Protein AF-A0A1I8PCU6-F1 (afdb_monomer_lite)

Organism: Stomoxys calcitrans (NCBI:txid35570)

Sequence (513 aa):
MLAHIFIRLNWNDWFTNTLPTIPSAAHKTLVSRLFTIFIKIAFEPNIHMQINTSKILEDAIKYPWHMVEYSELENLMKWFCTTVEPTIVLRIPEETNYADRAVLDLIRLACAMMPEIGNEMQQISNATAKRILYTRSMIRLQRSCAAKNPKLFATKEGKKVFNNAFEELLQTLNQSLRALAATKSHEEQRREALNVMLEIILPMQTQSEETSNLHIDSIIKWQATTAEPGNILMCSILSALGHMKAFIGGTYVLLESTICFYFRSSESSLEWHTPTWINLLQTLQMSLEKLELMPIMRNCSMFTLNVYILYKMEKMPTVGDQITFMQDLCQLIESIKTEPSTEAMMTVVWGSMIAWGCKIFLKEPQNSRKPLIMLSRHLQHLSSQAEGWGDGLLGAIGLKRDVVTNKRKVLTRCLAIVILSLFPNISYSGERVEPNEEYCSSMRELSMLLANKKFLDVKPLVVQAVNILKENTLPKIQDVSHLVCRLISLFYCSSFLTSVPEVWEMDFHIPSA

pLDDT: mean 89.71, std 10.16, range [44.72, 98.38]

Radius of gyration: 29.71 Å; chains: 1; bounding box: 80×39×98 Å

Secondary structure (DSSP, 8-state):
-HHHHHTTS-HHHIIIIIGGGS-HHHHHHHHHHHHHHHHHHHTSHHHHT-HHHHHHHHHGGGS-GGG--HHHHHHHHHHHHHHS-GGGGG--TTT--HHHHHHHHHHHHHTT--GGGGGGGGG-TTHHHHHHHHHHHHHHHHHHHHHH-HHHHTSHHHHHHHHHHHHHHHHHHHHHHHHHTTTS-HHHHHHHHHHHHHHHHGGGGTS-HHHHHHHHHHHHHHHHHTPPTT-HHHHHHHHHHTTSSS--HHHHHHHHHHHHHHT---TT--TT----HHHHHHHTHHHHTT--HHHHHHTT-HHHHHHHHHHHHHH-SSHHHHHHHHHHHHHHHTT----TTTHHHHHHHHHHHHHHHHHHHHH-HHHHHHHHHHHHHHHHHHHHPPPSGGGSHHHHTT-------HHHHHHHHHHHHHHHHTSPEEPTTSS-EE--HHHHHHHHHHHHGGG-GGGTTTHHHHHHHHHHHHHTSS--GGGHHHHHHHHHHHH---GGGTTSHHHHSTT--PPP-

Foldseek 3Di:
DVLVVVLPDPVVCCQPPVLVVDPPVCNLVVLQVVLLCLLVSCPDPVLVPDPSNLVVLQVCLPHLLLSHDPVSLLVSLVCCLVPPQLCLLLPPVVPHGSSSVSSLSSLCSNLLLCCVVPDSSVSRPPNLVSLLSNLLSSLSSLLVNCVVCVVLCVDPVSLVSSLVSLLVNVVSLLVSLVSCPVPDDPVVSLVSLLSSVLSVPQCLVVGDVSSSLSNLVSLLVCLVPPDDQPRSNLLSLLLSLLPHPADDLSVLVSNLSSLVSLLDDDPPDDPVSQDFPQVSLVSNVSPQVRDDDPSCLVVLSLVSLLSNLLRVLQPDPDLVVNLVVLQVVLVSCLSRFDDPVCLLSNLSVLLSSLLSLLLSCVVPVPSSLVSLLSQLVSLQCQLPDDQPPLVDPCVVVPPHDGRDDNLSSLLSLLSSLLSQLQDFDQDPVNPDTHRDPVNVVSLVVLVVVLVDPSCPVCNVLSVVSSVLCVVQSNPDSQCSSVSSLVNSCSRDDGSHSVNSSQSSGSPDDRDDD

Structure (mmCIF, N/CA/C/O backbone):
data_AF-A0A1I8PCU6-F1
#
_entry.id   AF-A0A1I8PCU6-F1
#
loop_
_atom_site.group_PDB
_atom_site.id
_atom_site.type_symbol
_atom_site.label_atom_id
_atom_site.label_alt_id
_atom_site.label_comp_id
_atom_site.label_asym_id
_atom_site.label_entity_id
_atom_site.label_seq_id
_atom_site.pdbx_PDB_ins_code
_atom_site.Cartn_x
_atom_site.Cartn_y
_atom_site.Cartn_z
_atom_site.occupancy
_atom_site.B_iso_or_equiv
_atom_site.auth_seq_id
_atom_site.auth_comp_id
_atom_site.auth_asym_id
_atom_site.auth_atom_id
_atom_site.pdbx_PDB_model_num
ATOM 1 N N . MET A 1 1 ? 25.977 9.533 -43.599 1.00 65.44 1 MET A N 1
ATOM 2 C CA . MET A 1 1 ? 26.911 8.460 -44.027 1.00 65.44 1 MET A CA 1
ATOM 3 C C . MET A 1 1 ? 26.842 7.238 -43.106 1.00 65.44 1 MET A C 1
ATOM 5 O O . MET A 1 1 ? 26.553 6.165 -43.613 1.00 65.44 1 MET A O 1
ATOM 9 N N . LEU A 1 2 ? 27.007 7.384 -41.782 1.00 72.44 2 LEU A N 1
ATOM 10 C CA . LEU A 1 2 ? 26.913 6.273 -40.809 1.00 72.44 2 LEU A CA 1
ATOM 11 C C . LEU A 1 2 ? 25.562 5.533 -40.840 1.00 72.44 2 LEU A C 1
ATOM 13 O O . LEU A 1 2 ? 25.542 4.309 -40.872 1.00 72.44 2 LEU A O 1
ATOM 17 N N . ALA A 1 3 ? 24.459 6.277 -40.954 1.00 74.44 3 ALA A N 1
ATOM 18 C CA . ALA A 1 3 ? 23.108 5.760 -41.188 1.00 74.44 3 ALA A CA 1
ATOM 19 C C . ALA A 1 3 ? 23.023 4.723 -42.322 1.00 74.44 3 ALA A C 1
ATOM 21 O O . ALA A 1 3 ? 22.500 3.626 -42.160 1.00 74.44 3 ALA A O 1
ATOM 22 N N . HIS A 1 4 ? 23.588 5.072 -43.479 1.00 80.06 4 HIS A N 1
ATOM 23 C CA . HIS A 1 4 ? 23.555 4.231 -44.673 1.00 80.06 4 HIS A CA 1
ATOM 24 C C . HIS A 1 4 ? 24.459 3.005 -44.563 1.00 80.06 4 HIS A C 1
ATOM 26 O O . HIS A 1 4 ? 24.182 1.996 -45.204 1.00 80.06 4 HIS A O 1
ATOM 32 N N . ILE A 1 5 ? 25.531 3.088 -43.772 1.00 83.12 5 ILE A N 1
ATOM 33 C CA . ILE A 1 5 ? 26.372 1.930 -43.464 1.00 83.12 5 ILE A CA 1
ATOM 34 C C . ILE A 1 5 ? 25.590 0.987 -42.548 1.00 83.12 5 ILE A C 1
ATOM 36 O O . ILE A 1 5 ? 25.472 -0.193 -42.856 1.00 83.12 5 ILE A O 1
ATOM 40 N N . PHE A 1 6 ? 24.981 1.521 -41.487 1.00 86.56 6 PHE A N 1
ATOM 41 C CA . PHE A 1 6 ? 24.221 0.749 -40.507 1.00 86.56 6 PHE A CA 1
ATOM 42 C C . PHE A 1 6 ? 23.122 -0.107 -41.147 1.00 86.56 6 PHE A C 1
ATOM 44 O O . PHE A 1 6 ? 23.049 -1.300 -40.878 1.00 86.56 6 PHE A O 1
ATOM 51 N N . ILE A 1 7 ? 22.316 0.464 -42.046 1.00 85.38 7 ILE A N 1
ATOM 52 C CA . ILE A 1 7 ? 21.222 -0.269 -42.711 1.00 85.38 7 ILE A CA 1
ATOM 53 C C . ILE A 1 7 ? 21.696 -1.299 -43.752 1.00 85.38 7 ILE A C 1
ATOM 55 O O . ILE A 1 7 ? 20.908 -2.140 -44.174 1.00 85.38 7 ILE A O 1
ATOM 59 N N . ARG A 1 8 ? 22.949 -1.213 -44.220 1.00 86.50 8 ARG A N 1
ATOM 60 C CA . ARG A 1 8 ? 23.517 -2.121 -45.236 1.00 86.50 8 ARG A CA 1
ATOM 61 C C . ARG A 1 8 ? 24.298 -3.285 -44.629 1.00 86.50 8 ARG A C 1
ATOM 63 O O . ARG A 1 8 ? 24.620 -4.226 -45.350 1.00 86.50 8 ARG A O 1
ATOM 70 N N . LEU A 1 9 ? 24.633 -3.214 -43.343 1.00 88.56 9 LEU A N 1
ATOM 71 C CA . LEU A 1 9 ? 25.343 -4.279 -42.647 1.00 88.56 9 LEU A CA 1
ATOM 72 C C . LEU A 1 9 ? 24.393 -5.435 -42.321 1.00 88.56 9 LEU A C 1
ATOM 74 O O . LEU A 1 9 ? 23.288 -5.231 -41.820 1.00 88.56 9 LEU A O 1
ATOM 78 N N . ASN A 1 10 ? 24.852 -6.664 -42.563 1.00 90.69 10 ASN A N 1
ATOM 79 C CA . ASN A 1 10 ? 24.166 -7.858 -42.086 1.00 90.69 10 ASN A CA 1
ATOM 80 C C . ASN A 1 10 ? 24.524 -8.082 -40.611 1.00 90.69 10 ASN A C 1
ATOM 82 O O . ASN A 1 10 ? 25.488 -8.772 -40.286 1.00 90.69 10 ASN A O 1
ATOM 86 N N . TRP A 1 11 ? 23.762 -7.449 -39.720 1.00 93.12 11 TRP A N 1
ATOM 87 C CA . TRP A 1 11 ? 24.019 -7.499 -38.281 1.00 93.12 11 TRP A CA 1
ATOM 88 C C . TRP A 1 11 ? 23.933 -8.911 -37.701 1.00 93.12 11 TRP A C 1
ATOM 90 O O . TRP A 1 11 ? 24.745 -9.241 -36.842 1.00 93.12 11 TRP A O 1
ATOM 100 N N . ASN A 1 12 ? 23.034 -9.757 -38.212 1.00 91.62 12 ASN A N 1
ATOM 101 C CA . ASN A 1 12 ? 22.942 -11.155 -37.788 1.00 91.62 12 ASN A CA 1
ATOM 102 C C . ASN A 1 12 ? 24.270 -11.878 -38.035 1.00 91.62 12 ASN A C 1
ATOM 104 O O . ASN A 1 12 ? 24.855 -12.415 -37.102 1.00 91.62 12 ASN A O 1
ATOM 108 N N . ASP A 1 13 ? 24.779 -11.805 -39.268 1.00 92.88 13 ASP A N 1
ATOM 109 C CA . ASP A 1 13 ? 26.062 -12.403 -39.653 1.00 92.88 13 ASP A CA 1
ATOM 110 C C . ASP A 1 13 ? 27.239 -11.816 -38.856 1.00 92.88 13 ASP A C 1
ATOM 112 O O . ASP A 1 13 ? 28.135 -12.535 -38.411 1.00 92.88 13 ASP A O 1
ATOM 116 N N . TRP A 1 14 ? 27.210 -10.507 -38.591 1.00 93.88 14 TRP A N 1
ATOM 117 C CA . TRP A 1 14 ? 28.231 -9.853 -37.780 1.00 93.88 14 TRP A CA 1
ATOM 118 C C . TRP A 1 14 ? 28.260 -10.403 -36.344 1.00 93.88 14 TRP A C 1
ATOM 120 O O . TRP A 1 14 ? 29.327 -10.762 -35.841 1.00 93.88 14 TRP A O 1
ATOM 130 N N . PHE A 1 15 ? 27.102 -10.531 -35.687 1.00 92.25 15 PHE A N 1
ATOM 131 C CA . PHE A 1 15 ? 27.026 -11.059 -34.323 1.00 92.25 15 PHE A CA 1
ATOM 132 C C . PHE A 1 15 ? 27.323 -12.561 -34.247 1.00 92.25 15 PHE A C 1
ATOM 134 O O . PHE A 1 15 ? 27.946 -12.991 -33.278 1.00 92.25 15 PHE A O 1
ATOM 141 N N . THR A 1 16 ? 26.936 -13.356 -35.248 1.00 91.31 16 THR A N 1
ATOM 142 C CA . THR A 1 16 ? 27.163 -14.810 -35.226 1.00 91.31 16 THR A CA 1
ATOM 143 C C . THR A 1 16 ? 28.571 -15.204 -35.649 1.00 91.31 16 THR A C 1
ATOM 145 O O . THR A 1 16 ? 29.150 -16.097 -35.041 1.00 91.31 16 THR A O 1
ATOM 148 N N . ASN A 1 17 ? 29.135 -14.550 -36.668 1.00 92.44 17 ASN A N 1
ATOM 149 C CA . ASN A 1 17 ? 30.384 -14.987 -37.295 1.00 92.44 17 ASN A CA 1
ATOM 150 C C . ASN A 1 17 ? 31.562 -14.053 -37.007 1.00 92.44 17 ASN A C 1
ATOM 152 O O . ASN A 1 17 ? 32.691 -14.522 -36.896 1.00 92.44 17 ASN A O 1
ATOM 156 N N . THR A 1 18 ? 31.329 -12.746 -36.848 1.00 91.50 18 THR A N 1
ATOM 157 C CA . THR A 1 18 ? 32.423 -11.783 -36.624 1.00 91.50 18 THR A CA 1
ATOM 158 C C . THR A 1 18 ? 32.734 -11.602 -35.142 1.00 91.50 18 THR A C 1
ATOM 160 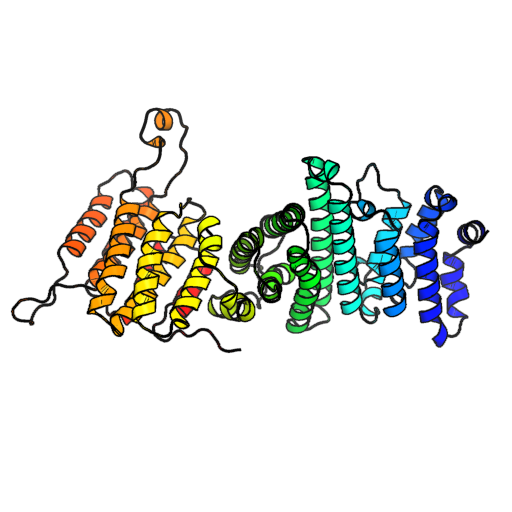O O . THR A 1 18 ? 33.901 -11.679 -34.759 1.00 91.50 18 THR A O 1
ATOM 163 N N . LEU A 1 19 ? 31.727 -11.410 -34.284 1.00 92.06 19 LEU A N 1
ATOM 164 C CA . LEU A 1 19 ? 31.942 -11.183 -32.848 1.00 92.06 19 LEU A CA 1
ATOM 165 C C . LEU A 1 19 ? 32.792 -12.286 -32.174 1.00 92.06 19 LEU A C 1
ATOM 167 O O . LEU A 1 19 ? 33.708 -11.925 -31.431 1.00 92.06 19 LEU A O 1
ATOM 171 N N . PRO A 1 20 ? 32.601 -13.595 -32.455 1.00 92.19 20 PRO A N 1
ATOM 172 C CA . PRO A 1 20 ? 33.415 -14.643 -31.832 1.00 92.19 20 PRO A CA 1
ATOM 173 C C . PRO A 1 20 ? 34.906 -14.602 -32.198 1.00 92.19 20 PRO A C 1
ATOM 175 O O . PRO A 1 20 ? 35.726 -15.133 -31.455 1.00 92.19 20 PRO A O 1
ATOM 178 N N . THR A 1 21 ? 35.271 -13.971 -33.321 1.00 92.81 21 THR A N 1
ATOM 179 C CA . THR A 1 21 ? 36.676 -13.827 -33.758 1.00 92.81 21 THR A CA 1
ATOM 180 C C . THR A 1 21 ? 37.423 -12.722 -33.008 1.00 92.81 21 THR A C 1
ATOM 182 O O . THR A 1 21 ? 38.652 -12.678 -33.018 1.00 92.81 21 THR A O 1
ATOM 185 N N . ILE A 1 22 ? 36.692 -11.826 -32.341 1.00 91.50 22 ILE A N 1
ATOM 186 C CA . ILE A 1 22 ? 37.254 -10.726 -31.559 1.00 91.50 22 ILE A CA 1
ATOM 187 C C . ILE A 1 22 ? 37.691 -11.275 -30.191 1.00 91.50 22 ILE A C 1
ATOM 189 O O . ILE A 1 22 ? 36.998 -12.130 -29.639 1.00 91.50 22 ILE A O 1
ATOM 193 N N . PRO A 1 23 ? 38.800 -10.798 -29.593 1.00 91.62 23 PRO A N 1
ATOM 194 C CA . PRO A 1 23 ? 39.204 -11.227 -28.257 1.00 91.62 23 PRO A CA 1
ATOM 195 C C . PRO A 1 23 ? 38.094 -11.025 -27.217 1.00 91.62 23 PRO A C 1
ATOM 197 O O . PRO A 1 23 ? 37.524 -9.936 -27.115 1.00 91.62 23 PRO A O 1
ATOM 200 N N . SER A 1 24 ? 37.837 -12.046 -26.394 1.00 85.75 24 SER A N 1
ATOM 201 C CA . SER A 1 24 ? 36.758 -12.048 -25.389 1.00 85.75 24 SER A CA 1
ATOM 202 C C . SER A 1 24 ? 36.836 -10.874 -24.407 1.00 85.75 24 SER A C 1
ATOM 204 O O . SER A 1 24 ? 35.811 -10.318 -24.014 1.00 85.75 24 SER A O 1
ATOM 206 N N . ALA A 1 25 ? 38.050 -10.429 -24.070 1.00 87.00 25 ALA A N 1
ATOM 207 C CA . ALA A 1 25 ? 38.283 -9.263 -23.218 1.00 87.00 25 ALA A CA 1
ATOM 208 C C . ALA A 1 25 ? 37.676 -7.961 -23.782 1.00 87.00 25 ALA A C 1
ATOM 210 O O . ALA A 1 25 ? 37.323 -7.073 -23.012 1.00 87.00 25 ALA A O 1
ATOM 211 N N . ALA A 1 26 ? 37.523 -7.847 -25.106 1.00 90.50 26 ALA A N 1
ATOM 212 C CA . ALA A 1 26 ? 36.968 -6.668 -25.769 1.00 90.50 26 ALA A CA 1
ATOM 213 C C . ALA A 1 26 ? 35.454 -6.764 -26.038 1.00 90.50 26 ALA A C 1
ATOM 215 O O . ALA A 1 26 ? 34.840 -5.762 -26.414 1.00 90.50 26 ALA A O 1
ATOM 216 N N . HIS A 1 27 ? 34.836 -7.939 -25.848 1.00 90.00 27 HIS A N 1
ATOM 217 C CA . HIS A 1 27 ? 33.428 -8.177 -26.200 1.00 90.00 27 HIS A CA 1
ATOM 218 C C . HIS A 1 27 ? 32.480 -7.224 -25.480 1.00 90.00 27 HIS A C 1
ATOM 220 O O . HIS A 1 27 ? 31.674 -6.570 -26.134 1.00 90.00 27 HIS A O 1
ATOM 226 N N . LY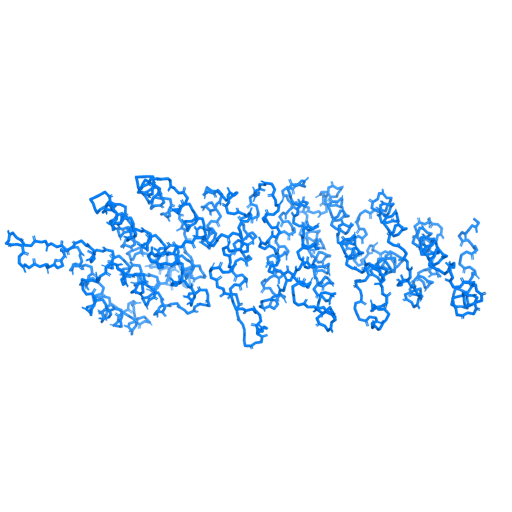S A 1 28 ? 32.605 -7.080 -24.155 1.00 89.06 28 LYS A N 1
ATOM 227 C CA . LYS A 1 28 ? 31.703 -6.235 -23.350 1.00 89.06 28 LYS A CA 1
ATOM 228 C C . LYS A 1 28 ? 31.710 -4.780 -23.808 1.00 89.06 28 LYS A C 1
ATOM 230 O O . LYS A 1 28 ? 30.652 -4.205 -24.062 1.00 89.06 28 LYS A O 1
ATOM 235 N N . THR A 1 29 ? 32.894 -4.199 -23.979 1.00 91.69 29 THR A N 1
ATOM 236 C CA . THR A 1 29 ? 33.037 -2.809 -24.425 1.00 91.69 29 THR A CA 1
ATOM 237 C C . THR A 1 29 ? 32.515 -2.622 -25.849 1.00 91.69 29 THR A C 1
ATOM 239 O O . THR A 1 29 ? 31.826 -1.642 -26.131 1.00 91.69 29 THR A O 1
ATOM 242 N N . LEU A 1 30 ? 32.792 -3.566 -26.753 1.00 93.75 30 LEU A N 1
ATOM 243 C CA . LEU A 1 30 ? 32.312 -3.497 -28.132 1.00 93.75 30 LEU A CA 1
ATOM 244 C C . LEU A 1 30 ? 30.785 -3.611 -28.213 1.00 93.75 30 LEU A C 1
ATOM 246 O O . LEU A 1 30 ? 30.148 -2.766 -28.840 1.00 93.75 30 LEU A O 1
ATOM 250 N N . VAL A 1 31 ? 30.198 -4.604 -27.539 1.00 93.56 31 VAL A N 1
ATOM 251 C CA . VAL A 1 31 ? 28.743 -4.803 -27.476 1.00 93.56 31 VAL A CA 1
ATOM 252 C C . VAL A 1 31 ? 28.058 -3.585 -26.853 1.00 93.56 31 VAL A C 1
ATOM 254 O O . VAL A 1 31 ? 27.053 -3.124 -27.383 1.00 93.56 31 VAL A O 1
ATOM 257 N N . SER A 1 32 ? 28.628 -2.988 -25.802 1.00 94.62 32 SER A N 1
ATOM 258 C CA . SER A 1 32 ? 28.080 -1.775 -25.168 1.00 94.62 32 SER A CA 1
ATOM 259 C C . SER A 1 32 ? 28.065 -0.565 -26.106 1.00 94.62 32 SER A C 1
ATOM 261 O O . SER A 1 32 ? 27.078 0.175 -26.179 1.00 94.62 32 SER A O 1
ATOM 263 N N . ARG A 1 33 ? 29.145 -0.372 -26.873 1.00 94.38 33 ARG A N 1
ATOM 264 C CA . ARG A 1 33 ? 29.231 0.698 -27.878 1.00 94.38 33 ARG A CA 1
ATOM 265 C C . ARG A 1 33 ? 28.263 0.464 -29.030 1.00 94.38 33 ARG A C 1
ATOM 267 O O . ARG A 1 33 ? 27.602 1.405 -29.461 1.00 94.38 33 ARG A O 1
ATOM 274 N N . LEU A 1 34 ? 28.149 -0.776 -29.502 1.00 94.56 34 LEU A N 1
ATOM 275 C CA . LEU A 1 34 ? 27.183 -1.137 -30.535 1.00 94.56 34 LEU A CA 1
ATOM 276 C C . LEU A 1 34 ? 25.756 -0.918 -30.052 1.00 94.56 34 LEU A C 1
ATOM 278 O O . LEU A 1 34 ? 24.995 -0.271 -30.758 1.00 94.56 34 LEU A O 1
ATOM 282 N N . PHE A 1 35 ? 25.416 -1.338 -28.835 1.00 95.62 35 PHE A N 1
ATOM 283 C CA . PHE A 1 35 ? 24.102 -1.079 -28.252 1.00 95.62 35 PHE A CA 1
ATOM 284 C C . PHE A 1 35 ? 23.774 0.421 -28.254 1.00 95.62 35 PHE A C 1
ATOM 286 O O . PHE A 1 35 ? 22.724 0.836 -28.737 1.00 95.62 35 PHE A O 1
ATOM 293 N N . THR A 1 36 ? 24.722 1.258 -27.825 1.00 95.69 36 THR A N 1
ATOM 294 C CA . THR A 1 36 ? 24.588 2.722 -27.883 1.00 95.69 36 THR A CA 1
ATOM 295 C C . THR A 1 36 ? 24.327 3.232 -29.301 1.00 95.69 36 THR A C 1
ATOM 297 O O . THR A 1 36 ? 23.493 4.119 -29.483 1.00 95.69 36 THR A O 1
ATOM 300 N N . ILE A 1 37 ? 25.014 2.682 -30.306 1.00 93.62 37 ILE A N 1
ATOM 301 C CA . ILE A 1 37 ? 24.789 3.031 -31.713 1.00 93.62 37 ILE A CA 1
ATOM 302 C C . ILE A 1 37 ? 23.382 2.610 -32.142 1.00 93.62 37 ILE A C 1
ATOM 304 O O . ILE A 1 37 ? 22.659 3.456 -32.653 1.00 93.62 37 ILE A O 1
ATOM 308 N N . PHE A 1 38 ? 22.967 1.365 -31.888 1.00 93.81 38 PHE A N 1
ATOM 309 C CA . PHE A 1 38 ? 21.629 0.864 -32.232 1.00 93.81 38 PHE A CA 1
ATOM 310 C C . PHE A 1 38 ? 20.523 1.776 -31.687 1.00 93.81 38 PHE A C 1
ATOM 312 O O . PHE A 1 38 ? 19.622 2.155 -32.431 1.00 93.81 38 PHE A O 1
ATOM 319 N N . ILE A 1 39 ? 20.630 2.194 -30.421 1.00 94.50 39 ILE A N 1
ATOM 320 C CA . ILE A 1 39 ? 19.636 3.079 -29.807 1.00 94.50 39 ILE A CA 1
ATOM 321 C C . ILE A 1 39 ? 19.702 4.497 -30.386 1.00 94.50 39 ILE A C 1
ATOM 323 O O . ILE A 1 39 ? 18.675 5.041 -30.778 1.00 94.50 39 ILE A O 1
ATOM 327 N N . LYS A 1 40 ? 20.884 5.124 -30.463 1.00 93.00 40 LYS A N 1
ATOM 328 C CA . LYS A 1 40 ? 20.997 6.521 -30.924 1.00 93.00 40 LYS A CA 1
ATOM 329 C C . LYS A 1 40 ? 20.621 6.690 -32.390 1.00 93.00 40 LYS A C 1
ATOM 331 O O . LYS A 1 40 ? 19.968 7.667 -32.743 1.00 93.00 40 LYS A O 1
ATOM 336 N N . ILE A 1 41 ? 21.027 5.742 -33.232 1.00 89.69 41 ILE A N 1
ATOM 337 C CA . ILE A 1 41 ? 20.803 5.816 -34.674 1.00 89.69 41 ILE A CA 1
ATOM 338 C C . ILE A 1 41 ? 19.315 5.673 -35.015 1.00 89.69 41 ILE A C 1
ATOM 340 O O . ILE A 1 41 ? 18.863 6.258 -35.993 1.00 89.69 41 ILE A O 1
ATOM 344 N N . ALA A 1 42 ? 18.535 4.970 -34.186 1.00 88.12 42 ALA A N 1
ATOM 345 C CA . ALA A 1 42 ? 17.092 4.845 -34.368 1.00 88.12 42 ALA A CA 1
ATOM 346 C C . ALA A 1 42 ? 16.371 6.205 -34.357 1.00 88.12 42 ALA A C 1
ATOM 348 O O . ALA A 1 42 ? 15.336 6.337 -34.999 1.00 88.12 42 ALA A O 1
ATOM 349 N N . PHE A 1 43 ? 16.942 7.222 -33.698 1.00 88.00 43 PHE A N 1
ATOM 350 C CA . PHE A 1 43 ? 16.394 8.582 -33.624 1.00 88.00 43 PHE A CA 1
ATOM 351 C C . PHE A 1 43 ? 16.981 9.550 -34.662 1.00 88.00 43 PHE A C 1
ATOM 353 O O . PHE A 1 43 ? 16.655 10.737 -34.655 1.00 88.00 43 PHE A O 1
ATOM 360 N N . GLU A 1 44 ? 17.834 9.080 -35.575 1.00 86.19 44 GLU A N 1
ATOM 361 C CA . GLU A 1 44 ? 18.249 9.882 -36.727 1.00 86.19 44 GLU A CA 1
ATOM 362 C C . GLU A 1 44 ? 17.063 10.025 -37.704 1.00 86.19 44 GLU A C 1
ATOM 364 O O . GLU A 1 44 ? 16.492 9.007 -38.107 1.00 86.19 44 GLU A O 1
ATOM 369 N N . PRO A 1 45 ? 16.705 11.240 -38.167 1.00 78.94 45 PRO A N 1
ATOM 370 C CA . PRO A 1 45 ? 15.488 11.468 -38.959 1.00 78.94 45 PRO A CA 1
ATOM 371 C C . PRO A 1 45 ? 15.359 10.574 -40.201 1.00 78.94 45 PRO A C 1
ATOM 373 O O . PRO A 1 45 ? 14.291 10.044 -40.497 1.00 78.94 45 PRO A O 1
ATOM 376 N N . ASN A 1 46 ? 16.473 10.354 -40.907 1.00 72.94 46 ASN A N 1
ATOM 377 C CA . ASN A 1 46 ? 16.511 9.552 -42.133 1.00 72.94 46 ASN A CA 1
ATOM 378 C C . ASN A 1 46 ? 16.381 8.040 -41.887 1.00 72.94 46 ASN A C 1
ATOM 380 O O . ASN A 1 46 ? 16.184 7.286 -42.836 1.00 72.94 46 ASN A O 1
ATOM 384 N N . ILE A 1 47 ? 16.545 7.598 -40.641 1.00 71.25 47 ILE A N 1
ATOM 385 C CA . ILE A 1 47 ? 16.546 6.192 -40.229 1.00 71.25 47 ILE A CA 1
ATOM 386 C C . ILE A 1 47 ? 15.238 5.849 -39.522 1.00 71.25 47 ILE A C 1
ATOM 388 O O . ILE A 1 47 ? 14.677 4.786 -39.782 1.00 71.25 47 ILE A O 1
ATOM 392 N N . HIS A 1 48 ? 14.741 6.766 -38.687 1.00 71.88 48 HIS A N 1
ATOM 393 C CA . HIS A 1 48 ? 13.488 6.636 -37.941 1.00 71.88 48 HIS A CA 1
ATOM 394 C C . HIS A 1 48 ? 12.287 6.387 -38.861 1.00 71.88 48 HIS A C 1
ATOM 396 O O . HIS A 1 48 ? 11.393 5.622 -38.519 1.00 71.88 48 HIS A O 1
ATOM 402 N N . MET A 1 49 ? 12.296 6.966 -40.068 1.00 71.31 49 MET A N 1
ATOM 403 C CA . MET A 1 49 ? 11.228 6.795 -41.064 1.00 71.31 49 MET A CA 1
ATOM 404 C C . MET A 1 49 ? 11.421 5.594 -42.012 1.00 71.31 49 MET A C 1
ATOM 406 O O . MET A 1 49 ? 10.556 5.329 -42.846 1.00 71.31 49 MET A O 1
ATOM 410 N N . GLN A 1 50 ? 12.543 4.866 -41.937 1.00 75.75 50 GLN A N 1
ATOM 411 C CA . GLN A 1 50 ? 12.821 3.740 -42.837 1.00 75.75 50 GLN A CA 1
ATOM 412 C C . GLN A 1 50 ? 12.342 2.402 -42.261 1.00 75.75 50 GLN A C 1
ATOM 414 O O . GLN A 1 50 ? 12.797 1.967 -41.209 1.00 75.75 50 GLN A O 1
ATOM 419 N N . ILE A 1 51 ? 11.518 1.679 -43.028 1.00 72.69 51 ILE A N 1
ATOM 420 C CA . ILE A 1 51 ? 10.960 0.364 -42.649 1.00 72.69 51 ILE A CA 1
ATOM 421 C C . ILE A 1 51 ? 12.059 -0.673 -42.356 1.00 72.69 51 ILE A C 1
ATOM 423 O O . ILE A 1 51 ? 11.951 -1.459 -41.415 1.00 72.69 51 ILE A O 1
ATOM 427 N N . ASN A 1 52 ? 13.149 -0.663 -43.132 1.00 77.25 52 ASN A N 1
ATOM 428 C CA . ASN A 1 52 ? 14.263 -1.598 -42.941 1.00 77.25 52 ASN A CA 1
ATOM 429 C C . ASN A 1 52 ? 14.950 -1.418 -41.580 1.00 77.25 52 ASN A C 1
ATOM 431 O O . ASN A 1 52 ? 15.457 -2.390 -41.025 1.00 77.25 52 ASN A O 1
ATOM 435 N N . THR A 1 53 ? 14.941 -0.203 -41.027 1.00 77.62 53 THR A N 1
ATOM 436 C CA . THR A 1 53 ? 15.476 0.066 -39.691 1.00 77.62 53 THR A CA 1
ATOM 437 C C . THR A 1 53 ? 14.663 -0.651 -38.626 1.00 77.62 53 THR A C 1
ATOM 439 O O . THR A 1 53 ? 15.249 -1.324 -37.784 1.00 77.62 53 THR A O 1
ATOM 442 N N . SER A 1 54 ? 13.332 -0.535 -38.663 1.00 77.88 54 SER A N 1
ATOM 443 C CA . SER A 1 54 ? 12.457 -1.176 -37.677 1.00 77.88 54 SER A CA 1
ATOM 444 C C . SER A 1 54 ? 12.708 -2.680 -37.632 1.00 77.88 54 SER A C 1
ATOM 446 O O . SER A 1 54 ? 12.914 -3.223 -36.555 1.00 77.88 54 SER A O 1
ATOM 448 N N . LYS A 1 55 ? 12.853 -3.322 -38.799 1.00 85.31 55 LYS A N 1
ATOM 449 C CA . LYS A 1 55 ? 13.192 -4.747 -38.879 1.00 85.31 55 LYS A CA 1
ATOM 450 C C . LYS A 1 55 ? 14.561 -5.075 -38.271 1.00 85.31 55 LYS A C 1
ATOM 452 O O . LYS A 1 55 ? 14.676 -6.049 -37.537 1.00 85.31 55 LYS A O 1
ATOM 457 N N . ILE A 1 56 ? 15.594 -4.271 -38.550 1.00 89.19 56 ILE A N 1
ATOM 458 C CA . ILE A 1 56 ? 16.929 -4.461 -37.951 1.00 89.19 56 ILE A CA 1
ATOM 459 C C . ILE A 1 56 ? 16.861 -4.352 -36.422 1.00 89.19 56 ILE A C 1
ATOM 461 O O . ILE A 1 56 ? 17.498 -5.143 -35.731 1.00 89.19 56 ILE A O 1
ATOM 465 N N . LEU A 1 57 ? 16.106 -3.383 -35.896 1.00 89.44 57 LEU A N 1
ATOM 466 C CA . LEU A 1 57 ? 15.945 -3.170 -34.455 1.00 89.44 57 LEU A CA 1
ATOM 467 C C . LEU A 1 57 ? 15.123 -4.285 -33.792 1.00 89.44 57 LEU A C 1
ATOM 469 O O . LEU A 1 57 ? 15.465 -4.713 -32.695 1.00 89.44 57 LEU A O 1
ATOM 473 N N . GLU A 1 58 ? 14.080 -4.782 -34.456 1.00 87.50 58 GLU A N 1
ATOM 474 C CA . GLU A 1 58 ? 13.285 -5.924 -33.987 1.00 87.50 58 GLU A CA 1
ATOM 475 C C . GLU A 1 58 ? 14.118 -7.213 -33.956 1.00 87.50 58 GLU A C 1
ATOM 477 O O . GLU A 1 58 ? 14.128 -7.921 -32.949 1.00 87.50 58 GLU A O 1
ATOM 482 N N . ASP A 1 59 ? 14.880 -7.498 -35.018 1.00 89.62 59 ASP A N 1
ATOM 483 C CA . ASP A 1 59 ? 15.780 -8.656 -35.056 1.00 89.62 59 ASP A CA 1
ATOM 484 C C . ASP A 1 59 ? 16.898 -8.552 -34.013 1.00 89.62 59 ASP A C 1
ATOM 486 O O . ASP A 1 59 ? 17.354 -9.572 -33.484 1.00 89.62 59 ASP A O 1
ATOM 490 N N . ALA A 1 60 ? 17.297 -7.326 -33.663 1.00 91.81 60 ALA A N 1
ATOM 491 C CA . ALA A 1 60 ? 18.354 -7.087 -32.699 1.00 91.81 60 ALA A CA 1
ATOM 492 C C . ALA A 1 60 ? 18.037 -7.593 -31.293 1.00 91.81 60 ALA A C 1
ATOM 494 O O . ALA A 1 60 ? 18.968 -7.769 -30.516 1.00 91.81 60 ALA A O 1
ATOM 495 N N . ILE A 1 61 ? 16.783 -7.899 -30.952 1.00 89.06 61 ILE A N 1
ATOM 496 C CA . ILE A 1 61 ? 16.438 -8.490 -29.650 1.00 89.06 61 ILE A CA 1
ATOM 497 C C . ILE A 1 61 ? 17.181 -9.815 -29.375 1.00 89.06 61 ILE A C 1
ATOM 499 O O . ILE A 1 61 ? 17.330 -10.207 -28.225 1.00 89.06 61 ILE A O 1
ATOM 503 N N . LYS A 1 62 ? 17.678 -10.491 -30.422 1.00 88.38 62 LYS A N 1
ATOM 504 C CA . LYS A 1 62 ? 18.410 -11.769 -30.348 1.00 88.38 62 LYS A CA 1
ATOM 505 C C . LYS A 1 62 ? 19.913 -11.608 -30.083 1.00 88.38 62 LYS A C 1
ATOM 507 O O . LYS A 1 62 ? 20.630 -12.599 -29.990 1.00 88.38 62 LYS A O 1
ATOM 512 N N . TYR A 1 63 ? 20.423 -10.379 -30.062 1.00 91.00 63 TYR A N 1
ATOM 513 C CA . TYR A 1 63 ? 21.850 -10.109 -29.881 1.00 91.00 63 TYR A CA 1
ATOM 514 C C . TYR A 1 63 ? 22.224 -10.102 -28.389 1.00 91.00 63 TYR A C 1
ATOM 516 O O . TYR A 1 63 ? 21.354 -9.884 -27.545 1.00 91.00 63 TYR A O 1
ATOM 524 N N . PRO A 1 64 ? 23.510 -10.308 -28.028 1.00 88.75 64 PRO A N 1
ATOM 525 C CA . PRO A 1 64 ? 23.939 -10.546 -26.646 1.00 88.75 64 PRO A CA 1
ATOM 526 C C . PRO A 1 64 ? 23.975 -9.268 -25.784 1.00 88.75 64 PRO A C 1
ATOM 528 O O . PRO A 1 64 ? 24.981 -8.931 -25.157 1.00 88.75 64 PRO A O 1
ATOM 531 N N . TRP A 1 65 ? 22.864 -8.532 -25.712 1.00 91.62 65 TRP A N 1
ATOM 532 C CA . TRP A 1 65 ? 22.748 -7.282 -24.954 1.00 91.62 65 TRP A CA 1
ATOM 533 C C . TRP A 1 65 ? 22.862 -7.466 -23.441 1.00 91.62 65 TRP A C 1
ATOM 535 O O . TRP A 1 65 ? 23.113 -6.503 -22.714 1.00 91.62 65 TRP A O 1
ATOM 545 N N . HIS A 1 66 ? 22.783 -8.706 -22.955 1.00 85.00 66 HIS A N 1
ATOM 546 C CA . HIS A 1 66 ? 23.119 -9.044 -21.576 1.00 85.00 66 HIS A CA 1
ATOM 547 C C . HIS A 1 66 ? 24.556 -8.618 -21.195 1.00 85.00 66 HIS A C 1
ATOM 549 O O . HIS A 1 66 ? 24.816 -8.316 -20.027 1.00 85.00 66 HIS A O 1
ATOM 555 N N . MET A 1 67 ? 25.468 -8.511 -22.175 1.00 88.75 67 MET A N 1
ATOM 556 C CA . MET A 1 67 ? 26.865 -8.097 -21.985 1.00 88.75 67 MET A CA 1
ATOM 557 C C . MET A 1 67 ? 27.074 -6.583 -21.827 1.00 88.75 67 MET A C 1
ATOM 559 O O . MET A 1 67 ? 28.190 -6.171 -21.505 1.00 88.75 67 MET A O 1
ATOM 563 N N . VAL A 1 68 ? 26.047 -5.754 -22.052 1.00 92.94 68 VAL A N 1
ATOM 564 C CA . VAL A 1 68 ? 26.177 -4.289 -21.992 1.00 92.94 68 VAL A CA 1
ATOM 565 C C . VAL A 1 68 ? 26.610 -3.845 -20.592 1.00 92.94 68 VAL A C 1
ATOM 567 O O . VAL A 1 68 ? 26.016 -4.240 -19.587 1.00 92.94 68 VAL A O 1
ATOM 570 N N . GLU A 1 69 ? 27.637 -3.008 -20.506 1.00 93.06 69 GLU A N 1
ATOM 571 C CA . GLU A 1 69 ? 28.180 -2.514 -19.244 1.00 93.06 69 GLU A CA 1
ATOM 572 C C . GLU A 1 69 ? 27.251 -1.476 -18.602 1.00 93.06 69 GLU A C 1
ATOM 574 O O . GLU A 1 69 ? 26.626 -0.660 -19.280 1.00 93.06 69 GLU A O 1
ATOM 579 N N . TYR A 1 70 ? 27.160 -1.495 -17.267 1.00 94.50 70 TYR A N 1
ATOM 580 C CA . TYR A 1 70 ? 26.270 -0.593 -16.526 1.00 94.50 70 TYR A CA 1
ATOM 581 C C . TYR A 1 70 ? 26.601 0.888 -16.768 1.00 94.50 70 TYR A C 1
ATOM 583 O O . TYR A 1 70 ? 25.688 1.684 -16.955 1.00 94.50 70 TYR A O 1
ATOM 591 N N . SER A 1 71 ? 27.884 1.264 -16.791 1.00 94.50 71 SER A N 1
ATOM 592 C CA . SER A 1 71 ? 28.324 2.655 -16.988 1.00 94.50 71 SER A CA 1
ATOM 593 C C . SER A 1 71 ? 27.912 3.214 -18.352 1.00 94.50 71 SER A C 1
ATOM 595 O O . SER A 1 71 ? 27.404 4.332 -18.438 1.00 94.50 71 SER A O 1
ATOM 597 N N . GLU A 1 72 ? 28.088 2.427 -19.414 1.00 95.00 72 GLU A N 1
ATOM 598 C CA . GLU A 1 72 ? 27.678 2.791 -20.773 1.00 95.00 72 GLU A CA 1
ATOM 599 C C . GLU A 1 72 ? 26.154 2.890 -20.881 1.00 95.00 72 GLU A C 1
ATOM 601 O O . GLU A 1 72 ? 25.627 3.869 -21.413 1.00 95.00 72 GLU A O 1
ATOM 606 N N . LEU A 1 73 ? 25.434 1.928 -20.295 1.00 95.94 73 LEU A N 1
ATOM 607 C CA . LEU A 1 73 ? 23.975 1.951 -20.244 1.00 95.94 73 LEU A CA 1
ATOM 608 C C . LEU A 1 73 ? 23.452 3.169 -19.473 1.00 95.94 73 LEU A C 1
ATOM 610 O O . LEU A 1 73 ? 22.522 3.826 -19.926 1.00 95.94 73 LEU A O 1
ATOM 614 N N . GLU A 1 74 ? 24.061 3.523 -18.343 1.00 96.88 74 GLU A N 1
ATOM 615 C CA . GLU A 1 74 ? 23.688 4.706 -17.567 1.00 96.88 74 GLU A CA 1
ATOM 616 C C . GLU A 1 74 ? 23.873 5.998 -18.373 1.00 96.88 74 GLU A C 1
ATOM 618 O O . GLU A 1 74 ? 22.982 6.853 -18.393 1.00 96.88 74 GLU A O 1
ATOM 623 N N . ASN A 1 75 ? 24.994 6.136 -19.083 1.00 96.94 75 ASN A N 1
ATOM 624 C CA . ASN A 1 75 ? 25.244 7.283 -19.957 1.00 96.94 75 ASN A CA 1
ATOM 625 C C . ASN A 1 75 ? 24.244 7.352 -21.117 1.00 96.94 75 ASN A C 1
ATOM 627 O O . ASN A 1 75 ? 23.738 8.432 -21.437 1.00 96.94 75 ASN A O 1
ATOM 631 N N . LEU A 1 76 ? 23.914 6.206 -21.714 1.00 97.38 76 LEU A N 1
ATOM 632 C CA . LEU A 1 76 ? 22.899 6.115 -22.755 1.00 97.38 76 LEU A CA 1
ATOM 633 C C . LEU A 1 76 ? 21.511 6.497 -22.230 1.00 97.38 76 LEU A C 1
ATOM 635 O O . LEU A 1 76 ? 20.830 7.293 -22.868 1.00 97.38 76 LEU A O 1
ATOM 639 N N . MET A 1 77 ? 21.107 6.004 -21.057 1.00 97.69 77 MET A N 1
ATOM 640 C CA . MET A 1 77 ? 19.809 6.329 -20.456 1.00 97.69 77 MET A CA 1
ATOM 641 C C . MET A 1 77 ? 19.704 7.807 -20.065 1.00 97.69 77 MET A C 1
ATOM 643 O O . MET A 1 77 ? 18.642 8.411 -20.233 1.00 97.69 77 MET A O 1
ATOM 647 N N . LYS A 1 78 ? 20.804 8.425 -19.604 1.00 97.25 78 LYS A N 1
ATOM 648 C CA . LYS A 1 78 ? 20.875 9.880 -19.385 1.00 97.25 78 LYS A CA 1
ATOM 649 C C . LYS A 1 78 ? 20.603 10.636 -20.684 1.00 97.25 78 LYS A C 1
ATOM 651 O O . LYS A 1 78 ? 19.726 11.495 -20.685 1.00 97.25 78 LYS A O 1
ATOM 656 N N . TRP A 1 79 ? 21.303 10.283 -21.767 1.00 97.25 79 TRP A N 1
ATOM 657 C CA . TRP A 1 79 ? 21.079 10.865 -23.095 1.00 97.25 79 TRP A CA 1
ATOM 658 C C . TRP A 1 79 ? 19.635 10.656 -23.569 1.00 97.25 79 TRP A C 1
ATOM 660 O O . TRP A 1 79 ? 18.975 11.611 -23.973 1.00 97.25 79 TRP A O 1
ATOM 670 N N . PHE A 1 80 ? 19.117 9.434 -23.442 1.00 97.06 80 PHE A N 1
ATOM 671 C CA . PHE A 1 80 ? 17.767 9.063 -23.860 1.00 97.06 80 PHE A CA 1
ATOM 672 C C . PHE A 1 80 ? 16.713 9.940 -23.173 1.00 97.06 80 PHE A C 1
ATOM 674 O O . PHE A 1 80 ? 15.899 10.567 -23.843 1.00 97.06 80 PHE A O 1
ATOM 681 N N . CYS A 1 81 ? 16.801 10.091 -21.846 1.00 96.50 81 CYS A N 1
ATOM 682 C CA . CYS A 1 81 ? 15.885 10.933 -21.073 1.00 96.50 81 CYS A CA 1
ATOM 683 C C . CYS A 1 81 ? 15.979 12.432 -21.401 1.00 96.50 81 CYS A C 1
ATOM 685 O O . CYS A 1 81 ? 15.046 13.173 -21.094 1.00 96.50 81 CYS A O 1
ATOM 687 N N . THR A 1 82 ? 17.108 12.906 -21.938 1.00 94.88 82 THR A N 1
ATOM 688 C CA . THR A 1 82 ? 17.304 14.326 -22.276 1.00 94.88 82 THR A CA 1
ATOM 689 C C . THR A 1 82 ? 16.973 14.663 -23.723 1.00 94.88 82 THR A C 1
ATOM 691 O O . THR A 1 82 ? 16.613 15.803 -24.000 1.00 94.88 82 THR A O 1
ATOM 694 N N . THR A 1 83 ? 17.129 13.707 -24.639 1.00 93.50 83 THR A N 1
ATOM 695 C CA . THR A 1 83 ? 17.092 13.961 -26.085 1.00 93.50 83 THR A CA 1
ATOM 696 C C . THR A 1 83 ? 15.819 13.444 -26.745 1.00 93.50 83 THR A C 1
ATOM 698 O O . THR A 1 83 ? 15.342 14.077 -27.681 1.00 93.50 83 THR A O 1
ATOM 701 N N . VAL A 1 84 ? 15.259 12.329 -26.273 1.00 92.81 84 VAL A N 1
ATOM 702 C CA . VAL A 1 84 ? 14.070 11.717 -26.881 1.00 92.81 84 VAL A CA 1
ATOM 703 C C . VAL A 1 84 ? 12.797 12.384 -26.359 1.00 92.81 84 VAL A C 1
ATOM 705 O O . VAL A 1 84 ? 12.724 12.777 -25.190 1.00 92.81 84 VAL A O 1
ATOM 708 N N . GLU A 1 85 ? 11.786 12.522 -27.224 1.00 91.75 85 GLU A N 1
ATOM 709 C CA . GLU A 1 85 ? 10.498 13.091 -26.828 1.00 91.75 85 GLU A CA 1
ATOM 710 C C . GLU A 1 85 ? 9.822 12.194 -25.773 1.00 91.75 85 GLU A C 1
ATOM 712 O O . GLU A 1 85 ? 9.616 11.003 -26.023 1.00 91.75 85 GLU A O 1
ATOM 717 N N . PRO A 1 86 ? 9.461 12.720 -24.584 1.00 92.75 86 PRO A N 1
ATOM 718 C CA . PRO A 1 86 ? 8.999 11.881 -23.481 1.00 92.75 86 PRO A CA 1
ATOM 719 C C . PRO A 1 86 ? 7.711 11.098 -23.737 1.00 92.75 86 PRO A C 1
ATOM 721 O O . PRO A 1 86 ? 7.462 10.126 -23.028 1.00 92.75 86 PRO A O 1
ATOM 724 N N . THR A 1 87 ? 6.907 11.485 -24.730 1.00 92.25 87 THR A N 1
ATOM 725 C CA . THR A 1 87 ? 5.680 10.768 -25.113 1.00 92.25 87 THR A CA 1
ATOM 726 C C . THR A 1 87 ? 5.951 9.335 -25.572 1.00 92.25 87 THR A C 1
ATOM 728 O O . THR A 1 87 ? 5.050 8.505 -25.483 1.00 92.25 87 THR A O 1
ATOM 731 N N . ILE A 1 88 ? 7.193 9.000 -25.953 1.00 92.81 88 ILE A N 1
ATOM 732 C CA . ILE A 1 88 ? 7.601 7.636 -26.321 1.00 92.81 88 ILE A CA 1
ATOM 733 C C . ILE A 1 88 ? 7.222 6.591 -25.260 1.00 92.81 88 ILE A C 1
ATOM 735 O O . ILE A 1 88 ? 6.827 5.476 -25.593 1.00 92.81 88 ILE A O 1
ATOM 739 N N . VAL A 1 89 ? 7.281 6.956 -23.973 1.00 93.19 89 VAL A N 1
ATOM 740 C CA . VAL A 1 89 ? 6.983 6.042 -22.858 1.00 93.19 89 VAL A CA 1
ATOM 741 C C . VAL A 1 89 ? 5.500 5.675 -22.776 1.00 93.19 89 VAL A C 1
ATOM 743 O O . VAL A 1 89 ? 5.156 4.667 -22.172 1.00 93.19 89 VAL A O 1
ATOM 746 N N . LEU A 1 90 ? 4.621 6.478 -23.382 1.00 90.56 90 LEU A N 1
ATOM 747 C CA . LEU A 1 90 ? 3.177 6.252 -23.376 1.00 90.56 90 LEU A CA 1
ATOM 748 C C . LEU A 1 90 ? 2.734 5.174 -24.368 1.00 90.56 90 LEU A C 1
ATOM 750 O O . LEU A 1 90 ? 1.631 4.649 -24.227 1.00 90.56 90 LEU A O 1
ATOM 754 N N . ARG A 1 91 ? 3.569 4.866 -25.372 1.00 86.62 91 ARG A N 1
ATOM 755 C CA . ARG A 1 91 ? 3.314 3.838 -26.394 1.00 86.62 91 ARG A CA 1
ATOM 756 C C . ARG A 1 91 ? 1.924 3.955 -27.038 1.00 86.62 91 ARG A C 1
ATOM 758 O O . ARG A 1 91 ? 1.250 2.952 -27.264 1.00 86.62 91 ARG A O 1
ATOM 765 N N . ILE A 1 92 ? 1.489 5.182 -27.334 1.00 83.31 92 ILE A N 1
ATOM 766 C CA . ILE A 1 92 ? 0.193 5.467 -27.966 1.00 83.31 92 ILE A CA 1
ATOM 767 C C . ILE A 1 92 ? 0.099 4.680 -29.288 1.00 83.31 92 ILE A C 1
ATOM 769 O O . ILE A 1 92 ? 0.899 4.945 -30.190 1.00 83.31 92 ILE A O 1
ATOM 773 N N . PRO A 1 93 ? -0.825 3.709 -29.433 1.00 71.31 93 PRO A N 1
ATOM 774 C CA . PRO A 1 93 ? -0.796 2.753 -30.543 1.00 71.31 93 PRO A CA 1
ATOM 775 C C . PRO A 1 93 ? -0.826 3.377 -31.942 1.00 71.31 93 PRO A C 1
ATOM 777 O O . PRO A 1 93 ? -0.183 2.847 -32.846 1.00 71.31 93 PRO A O 1
ATOM 780 N N . GLU A 1 94 ? -1.538 4.491 -32.106 1.00 72.19 94 GLU A N 1
ATOM 781 C CA . GLU A 1 94 ? -1.719 5.188 -33.388 1.00 72.19 94 GLU A CA 1
ATOM 782 C C . GLU A 1 94 ? -0.594 6.192 -33.697 1.00 72.19 94 GLU A C 1
ATOM 784 O O . GLU A 1 94 ? -0.397 6.556 -34.852 1.00 72.19 94 GLU A O 1
ATOM 789 N N . GLU A 1 95 ? 0.177 6.605 -32.687 1.00 73.44 95 GLU A N 1
ATOM 790 C CA . GLU A 1 95 ? 1.206 7.653 -32.811 1.00 73.44 95 GLU A CA 1
ATOM 791 C C . GLU A 1 95 ? 2.638 7.115 -32.656 1.00 73.44 95 GLU A C 1
ATOM 793 O O . GLU A 1 95 ? 3.598 7.764 -33.065 1.00 73.44 95 GLU A O 1
ATOM 798 N N . THR A 1 96 ? 2.807 5.929 -32.065 1.00 76.31 96 THR A N 1
ATOM 799 C CA . THR A 1 96 ? 4.135 5.374 -31.766 1.00 76.31 96 THR A CA 1
ATOM 800 C C . THR A 1 96 ? 4.702 4.647 -32.975 1.00 76.31 96 THR A C 1
ATOM 802 O O . THR A 1 96 ? 4.148 3.628 -33.398 1.00 76.31 96 THR A O 1
ATOM 805 N N . ASN A 1 97 ? 5.850 5.115 -33.467 1.00 80.88 97 ASN A N 1
ATOM 806 C CA . ASN A 1 97 ? 6.588 4.475 -34.551 1.00 80.88 97 ASN A CA 1
ATOM 807 C C . ASN A 1 97 ? 7.067 3.066 -34.128 1.00 80.88 97 ASN A C 1
ATOM 809 O O . ASN A 1 97 ? 7.457 2.840 -32.983 1.00 80.88 97 ASN A O 1
ATOM 813 N N . TYR A 1 98 ? 7.076 2.107 -35.057 1.00 82.69 98 TYR A N 1
ATOM 814 C CA . TYR A 1 98 ? 7.643 0.769 -34.847 1.00 82.69 98 TYR A CA 1
ATOM 815 C C . TYR A 1 98 ? 9.094 0.812 -34.349 1.00 82.69 98 TYR A C 1
ATOM 817 O O . TYR A 1 98 ? 9.459 0.043 -33.461 1.00 82.69 98 TYR A O 1
ATOM 825 N N . ALA A 1 99 ? 9.906 1.747 -34.860 1.00 85.31 99 ALA A N 1
ATOM 826 C CA . ALA A 1 99 ? 11.283 1.933 -34.398 1.00 85.31 99 ALA A CA 1
ATOM 827 C C . ALA A 1 99 ? 11.353 2.290 -32.901 1.00 85.31 99 ALA A C 1
ATOM 829 O O . ALA A 1 99 ? 12.197 1.756 -32.181 1.00 85.31 99 ALA A O 1
ATOM 830 N N . ASP A 1 100 ? 10.431 3.124 -32.415 1.00 88.75 100 ASP A N 1
ATOM 831 C CA . ASP A 1 100 ? 10.369 3.528 -31.008 1.00 88.75 100 ASP A CA 1
ATOM 832 C C . ASP A 1 100 ? 10.031 2.341 -30.096 1.00 88.75 100 ASP A C 1
ATOM 834 O O . ASP A 1 100 ? 10.631 2.179 -29.032 1.00 88.75 100 ASP A O 1
ATOM 838 N N . ARG A 1 101 ? 9.108 1.469 -30.526 1.00 88.31 101 ARG A N 1
ATOM 839 C CA . ARG A 1 101 ? 8.754 0.246 -29.783 1.00 88.31 101 ARG A CA 1
ATOM 840 C C . ARG A 1 101 ? 9.949 -0.696 -29.673 1.00 88.31 101 ARG A C 1
ATOM 842 O O . ARG A 1 101 ? 10.300 -1.094 -28.565 1.00 88.31 101 ARG A O 1
ATOM 849 N N . ALA A 1 102 ? 10.616 -0.962 -30.797 1.00 90.12 102 ALA A N 1
ATOM 850 C CA . ALA A 1 102 ? 11.796 -1.818 -30.833 1.00 90.12 102 ALA A CA 1
ATOM 851 C C . ALA A 1 102 ? 12.926 -1.268 -29.944 1.00 90.12 102 ALA A C 1
ATOM 853 O O . ALA A 1 102 ? 13.536 -2.015 -29.184 1.00 90.12 102 ALA A O 1
ATOM 854 N N . VAL A 1 103 ? 13.160 0.049 -29.956 1.00 93.38 103 VAL A N 1
ATOM 855 C CA . VAL A 1 103 ? 14.121 0.703 -29.052 1.00 93.38 103 VAL A CA 1
ATOM 856 C C . VAL A 1 103 ? 13.769 0.476 -27.583 1.00 93.38 103 VAL A C 1
ATOM 858 O O . VAL A 1 103 ? 14.651 0.133 -26.792 1.00 93.38 103 VAL A O 1
ATOM 861 N N . LEU A 1 104 ? 12.504 0.660 -27.194 1.00 94.00 104 LEU A N 1
ATOM 862 C CA . LEU A 1 104 ? 12.090 0.443 -25.807 1.00 94.00 104 LEU A CA 1
ATOM 863 C C . LEU A 1 104 ? 12.283 -1.016 -25.378 1.00 94.00 104 LEU A C 1
ATOM 865 O O . LEU A 1 104 ? 12.700 -1.252 -24.245 1.00 94.00 104 LEU A O 1
ATOM 869 N N . ASP A 1 105 ? 12.026 -1.976 -26.262 1.00 92.19 105 ASP A N 1
ATOM 870 C CA . ASP A 1 105 ? 12.205 -3.399 -25.962 1.00 92.19 105 ASP A CA 1
ATOM 871 C C . ASP A 1 105 ? 13.691 -3.785 -25.877 1.00 92.19 105 ASP A C 1
ATOM 873 O O . ASP A 1 105 ? 14.094 -4.485 -24.949 1.00 92.19 105 ASP A O 1
ATOM 877 N N . LEU A 1 106 ? 14.550 -3.223 -26.735 1.00 93.69 106 LEU A N 1
ATOM 878 C CA . LEU A 1 106 ? 16.006 -3.362 -26.611 1.00 93.69 106 LEU A CA 1
ATOM 879 C C . LEU A 1 106 ? 16.526 -2.808 -25.275 1.00 93.69 106 LEU A C 1
ATOM 881 O O . LEU A 1 106 ? 17.350 -3.443 -24.612 1.00 93.69 106 LEU A O 1
ATOM 885 N N . ILE A 1 107 ? 16.027 -1.643 -24.849 1.00 95.25 107 ILE A N 1
ATOM 886 C CA . ILE A 1 107 ? 16.363 -1.057 -23.544 1.00 95.25 107 ILE A CA 1
ATOM 887 C C . ILE A 1 107 ? 15.871 -1.959 -22.405 1.00 95.25 107 ILE A C 1
ATOM 889 O O . ILE A 1 107 ? 16.620 -2.191 -21.454 1.00 95.25 107 ILE A O 1
ATOM 893 N N . ARG A 1 108 ? 14.649 -2.503 -22.487 1.00 93.44 108 ARG A N 1
ATOM 894 C CA . ARG A 1 108 ? 14.127 -3.457 -21.491 1.00 93.44 108 ARG A CA 1
ATOM 895 C C . ARG A 1 108 ? 15.020 -4.687 -21.373 1.00 93.44 108 ARG A C 1
ATOM 897 O O . ARG A 1 108 ? 15.377 -5.068 -20.255 1.00 93.44 108 ARG A O 1
ATOM 904 N N . LEU A 1 109 ? 15.417 -5.274 -22.500 1.00 91.00 109 LEU A N 1
ATOM 905 C CA . LEU A 1 109 ? 16.299 -6.437 -22.534 1.00 91.00 109 LEU A CA 1
ATOM 906 C C . LEU A 1 109 ? 17.648 -6.135 -21.871 1.00 91.00 109 LEU A C 1
ATOM 908 O O . LEU A 1 109 ? 18.038 -6.824 -20.924 1.00 91.00 109 LEU A O 1
ATOM 912 N N . ALA A 1 110 ? 18.326 -5.064 -22.294 1.00 91.81 110 ALA A N 1
ATOM 913 C CA . ALA A 1 110 ? 19.617 -4.670 -21.727 1.00 91.81 110 ALA A CA 1
ATOM 914 C C . ALA A 1 110 ? 19.536 -4.379 -20.218 1.00 91.81 110 ALA A C 1
ATOM 916 O O . ALA A 1 110 ? 20.509 -4.609 -19.494 1.00 91.81 110 ALA A O 1
ATOM 917 N N . CYS A 1 111 ? 18.374 -3.916 -19.744 1.00 92.69 111 CYS A N 1
ATOM 918 C CA . CYS A 1 111 ? 18.099 -3.598 -18.347 1.00 92.69 111 CYS A CA 1
ATOM 919 C C . CYS A 1 111 ? 17.610 -4.772 -17.484 1.00 92.69 111 CYS A C 1
ATOM 921 O O . CYS A 1 111 ? 17.247 -4.552 -16.329 1.00 92.69 111 CYS A O 1
ATOM 923 N N . ALA A 1 112 ? 17.614 -6.004 -18.001 1.00 89.69 112 ALA A N 1
ATOM 924 C CA . ALA A 1 112 ? 17.124 -7.186 -17.289 1.00 89.69 112 ALA A CA 1
ATOM 925 C C . ALA A 1 112 ? 15.621 -7.132 -16.924 1.00 89.69 112 ALA A C 1
ATOM 927 O O . ALA A 1 112 ? 15.227 -7.594 -15.849 1.00 89.69 112 ALA A O 1
ATOM 928 N N . MET A 1 113 ? 14.799 -6.552 -17.810 1.00 90.19 113 MET A N 1
ATOM 929 C CA . MET A 1 113 ? 13.346 -6.357 -17.653 1.00 90.19 113 MET A CA 1
ATOM 930 C C . MET A 1 113 ? 12.499 -7.267 -18.569 1.00 90.19 113 MET A C 1
ATOM 932 O O . MET A 1 113 ? 11.321 -6.990 -18.779 1.00 90.19 113 MET A O 1
ATOM 936 N N . MET A 1 114 ? 13.091 -8.320 -19.142 1.00 88.50 114 MET A N 1
ATOM 937 C CA . MET A 1 114 ? 12.426 -9.284 -20.039 1.00 88.50 114 MET A CA 1
ATOM 938 C C . MET A 1 114 ? 12.706 -10.729 -19.594 1.00 88.50 114 MET A C 1
ATOM 940 O O . MET A 1 114 ? 13.464 -11.448 -20.254 1.00 88.50 114 MET A O 1
ATOM 944 N N . PRO A 1 115 ? 12.175 -11.157 -18.434 1.00 77.94 115 PRO A N 1
ATOM 945 C CA . PRO A 1 115 ? 12.411 -12.501 -17.901 1.00 77.94 115 PRO A CA 1
ATOM 946 C C . PRO A 1 115 ? 11.969 -13.631 -18.849 1.00 77.94 115 PRO A C 1
ATOM 948 O O . PRO A 1 115 ? 12.518 -14.728 -18.794 1.00 77.94 115 PRO A O 1
ATOM 951 N N . GLU A 1 116 ? 11.019 -13.366 -19.745 1.00 78.94 116 GLU A N 1
ATOM 952 C CA . GLU A 1 116 ? 10.509 -14.292 -20.759 1.00 78.94 116 GLU A CA 1
ATOM 953 C C . GLU A 1 116 ? 11.552 -14.730 -21.802 1.00 78.94 116 GLU A C 1
ATOM 955 O O . GLU A 1 116 ? 11.365 -15.760 -22.447 1.00 78.94 116 GLU A O 1
ATOM 960 N N . ILE A 1 117 ? 12.670 -14.005 -21.939 1.00 71.31 117 ILE A N 1
ATOM 961 C CA . ILE A 1 117 ? 13.757 -14.326 -22.885 1.00 71.31 117 ILE A CA 1
ATOM 962 C C . ILE A 1 117 ? 14.683 -15.451 -22.350 1.00 71.31 117 ILE A C 1
ATOM 964 O O . ILE A 1 117 ? 15.554 -15.955 -23.056 1.00 71.31 117 ILE A O 1
ATOM 968 N N . GLY A 1 118 ? 14.445 -15.954 -21.132 1.00 65.31 118 GLY A N 1
ATOM 969 C CA . GLY A 1 118 ? 15.034 -17.208 -20.646 1.00 65.31 118 GLY A CA 1
ATOM 970 C C . GLY A 1 118 ? 16.475 -17.086 -20.131 1.00 65.31 118 GLY A C 1
ATOM 971 O O . GLY A 1 118 ? 16.823 -16.123 -19.449 1.00 65.31 118 GLY A O 1
ATOM 972 N N . ASN A 1 119 ? 17.315 -18.096 -20.405 1.00 60.56 119 ASN A N 1
ATOM 973 C CA . ASN A 1 119 ? 18.615 -18.313 -19.740 1.00 60.56 119 ASN A CA 1
ATOM 974 C C . ASN A 1 119 ? 19.615 -17.146 -19.861 1.00 60.56 119 ASN A C 1
ATOM 976 O O . ASN A 1 119 ? 20.469 -16.987 -18.988 1.00 60.56 119 ASN A O 1
ATOM 980 N N . GLU A 1 120 ? 19.507 -16.299 -20.887 1.00 62.09 120 GLU A N 1
ATOM 981 C CA . GLU A 1 120 ? 20.383 -15.129 -21.050 1.00 62.09 120 GLU A CA 1
ATOM 982 C C . GLU A 1 120 ? 20.213 -14.093 -19.926 1.00 62.09 120 GLU A C 1
ATOM 984 O O . GLU A 1 120 ? 21.174 -13.420 -19.549 1.00 62.09 120 GLU A O 1
ATOM 989 N N . MET A 1 121 ? 19.023 -14.013 -19.314 1.00 64.12 121 MET A N 1
ATOM 990 C CA . MET A 1 121 ? 18.756 -13.136 -18.164 1.00 64.12 121 MET A CA 1
ATOM 991 C C . MET A 1 121 ? 19.629 -13.472 -16.951 1.00 64.12 121 MET A C 1
ATOM 993 O O . MET A 1 121 ? 20.015 -12.571 -16.203 1.00 64.12 121 MET A O 1
ATOM 997 N N . GLN A 1 122 ? 19.970 -14.752 -16.759 1.00 63.59 122 GLN A N 1
ATOM 998 C CA . GLN A 1 122 ? 20.798 -15.208 -15.635 1.00 63.59 122 GLN A CA 1
ATOM 999 C C . GLN A 1 122 ? 22.262 -14.767 -15.772 1.00 63.59 122 GLN A C 1
ATOM 1001 O O . GLN A 1 122 ? 22.996 -14.739 -14.788 1.00 63.59 122 GLN A O 1
ATOM 1006 N N . GLN A 1 123 ? 22.683 -14.391 -16.982 1.00 67.88 123 GLN A N 1
ATOM 1007 C CA . GLN A 1 123 ? 24.051 -13.977 -17.290 1.00 67.88 123 GLN A CA 1
ATOM 1008 C C . GLN A 1 123 ? 24.248 -12.455 -17.208 1.00 67.88 123 GLN A C 1
ATOM 1010 O O . GLN A 1 123 ? 25.368 -11.964 -17.372 1.00 67.88 123 GLN A O 1
ATOM 1015 N N . ILE A 1 124 ? 23.182 -11.687 -16.946 1.00 76.31 124 ILE A N 1
ATOM 1016 C CA . ILE A 1 124 ? 23.259 -10.226 -16.892 1.00 76.31 124 ILE A CA 1
ATOM 1017 C C . ILE A 1 124 ? 24.015 -9.778 -15.639 1.00 76.31 124 ILE A C 1
ATOM 1019 O O . ILE A 1 124 ? 23.540 -9.897 -14.507 1.00 76.31 124 ILE A O 1
ATOM 1023 N N . SER A 1 125 ? 25.174 -9.156 -15.851 1.00 77.75 125 SER A N 1
ATOM 1024 C CA . SER A 1 125 ? 25.908 -8.479 -14.785 1.00 77.75 125 SER A CA 1
ATOM 1025 C C . SER A 1 125 ? 25.143 -7.246 -14.290 1.00 77.75 125 SER A C 1
ATOM 1027 O O . SER A 1 125 ? 24.520 -6.513 -15.066 1.00 77.75 125 SER A O 1
ATOM 1029 N N . ASN A 1 126 ? 25.197 -6.999 -12.977 1.00 86.56 126 ASN A N 1
ATOM 1030 C CA . ASN A 1 126 ? 24.556 -5.848 -12.331 1.00 86.56 126 ASN A CA 1
ATOM 1031 C C . ASN A 1 126 ? 23.044 -5.728 -12.606 1.00 86.56 126 ASN A C 1
ATOM 1033 O O . ASN A 1 126 ? 22.511 -4.619 -12.618 1.00 86.56 126 ASN A O 1
ATOM 1037 N N . ALA A 1 127 ? 22.342 -6.851 -12.811 1.00 89.06 127 ALA A N 1
ATOM 1038 C CA . ALA A 1 127 ? 20.926 -6.870 -13.186 1.00 89.06 127 ALA A CA 1
ATOM 1039 C C . ALA A 1 127 ? 20.044 -5.993 -12.275 1.00 89.06 127 ALA A C 1
ATOM 1041 O O . ALA A 1 127 ? 19.246 -5.202 -12.769 1.00 89.06 127 ALA A O 1
ATOM 1042 N N . THR A 1 128 ? 20.252 -6.047 -10.955 1.00 90.94 128 THR A N 1
ATOM 1043 C CA . THR A 1 128 ? 19.528 -5.205 -9.989 1.00 90.94 128 THR A CA 1
ATOM 1044 C C . THR A 1 128 ? 19.754 -3.708 -10.238 1.00 90.94 128 THR A C 1
ATOM 1046 O O . THR A 1 128 ? 18.792 -2.950 -10.335 1.00 90.94 128 THR A O 1
ATOM 1049 N N . ALA A 1 129 ? 21.006 -3.267 -10.406 1.00 94.31 129 ALA A N 1
ATOM 1050 C CA . ALA A 1 129 ? 21.315 -1.859 -10.673 1.00 94.31 129 ALA A CA 1
ATOM 1051 C C . ALA A 1 129 ? 20.719 -1.390 -12.008 1.00 94.31 129 ALA A C 1
ATOM 1053 O O . ALA A 1 129 ? 20.209 -0.274 -12.111 1.00 94.31 129 ALA A O 1
ATOM 1054 N N . LYS A 1 130 ? 20.725 -2.258 -13.023 1.00 95.06 130 LYS A N 1
ATOM 1055 C CA . LYS A 1 130 ? 20.127 -1.967 -14.327 1.00 95.06 130 LYS A CA 1
ATOM 1056 C C . LYS A 1 130 ? 18.596 -1.855 -14.273 1.00 95.06 130 LYS A C 1
ATOM 1058 O O . LYS A 1 130 ? 18.047 -0.945 -14.890 1.00 95.06 130 LYS A O 1
ATOM 1063 N N . ARG A 1 131 ? 17.905 -2.692 -13.489 1.00 94.94 131 ARG A N 1
ATOM 1064 C CA . ARG A 1 131 ? 16.450 -2.571 -13.260 1.00 94.94 131 ARG A CA 1
ATOM 1065 C C . ARG A 1 131 ? 16.079 -1.284 -12.525 1.00 94.94 131 ARG A C 1
ATOM 1067 O O . ARG A 1 131 ? 15.121 -0.612 -12.911 1.00 94.94 131 ARG A O 1
ATOM 1074 N N . ILE A 1 132 ? 16.866 -0.895 -11.520 1.00 97.25 132 ILE A N 1
ATOM 1075 C CA . ILE A 1 132 ? 16.721 0.399 -10.829 1.00 97.25 132 ILE A CA 1
ATOM 1076 C C . ILE A 1 132 ? 16.889 1.548 -11.833 1.00 97.25 132 ILE A C 1
ATOM 1078 O O . ILE A 1 132 ? 16.035 2.429 -11.916 1.00 97.25 132 ILE A O 1
ATOM 1082 N N . LEU A 1 133 ? 17.946 1.512 -12.653 1.00 97.75 133 LEU A N 1
ATOM 1083 C CA . LEU A 1 133 ? 18.207 2.517 -13.687 1.00 97.75 133 LEU A CA 1
ATOM 1084 C C . LEU A 1 133 ? 17.060 2.621 -14.704 1.00 97.75 133 LEU A C 1
ATOM 1086 O O . LEU A 1 133 ? 16.654 3.732 -15.056 1.00 97.75 133 LEU A O 1
ATOM 1090 N N . TYR A 1 134 ? 16.527 1.486 -15.163 1.00 97.50 134 TYR A N 1
ATOM 1091 C CA . TYR A 1 134 ? 15.380 1.450 -16.067 1.00 97.50 134 TYR A CA 1
ATOM 1092 C C . TYR A 1 134 ? 14.153 2.098 -15.432 1.00 97.50 134 TYR A C 1
ATOM 1094 O O . TYR A 1 134 ? 13.593 3.028 -16.007 1.00 97.50 134 TYR A O 1
ATOM 1102 N N . THR A 1 135 ? 13.795 1.669 -14.219 1.00 98.19 135 THR A N 1
ATOM 1103 C CA . THR A 1 135 ? 12.639 2.190 -13.474 1.00 98.19 135 THR A CA 1
ATOM 1104 C C . THR A 1 135 ? 12.740 3.702 -13.310 1.00 98.19 135 THR A C 1
ATOM 1106 O O . THR A 1 135 ? 11.846 4.433 -13.734 1.00 98.19 135 THR A O 1
ATOM 1109 N N . ARG A 1 136 ? 13.884 4.187 -12.811 1.00 98.00 136 ARG A N 1
ATOM 1110 C CA . ARG A 1 136 ? 14.178 5.618 -12.665 1.00 98.00 136 ARG A CA 1
ATOM 1111 C C . ARG A 1 136 ? 13.992 6.381 -13.973 1.00 98.00 136 ARG A C 1
ATOM 1113 O O . ARG A 1 136 ? 13.427 7.473 -13.985 1.00 98.00 136 ARG A O 1
ATOM 1120 N N . SER A 1 137 ? 14.487 5.822 -15.074 1.00 98.12 137 SER A N 1
ATOM 1121 C CA . SER A 1 137 ? 14.432 6.463 -16.388 1.00 98.12 137 SER A CA 1
ATOM 1122 C C . SER A 1 137 ? 13.007 6.524 -16.937 1.00 98.12 137 SER A C 1
ATOM 1124 O O . SER A 1 137 ? 12.598 7.571 -17.434 1.00 98.12 137 SER A O 1
ATOM 1126 N N . MET A 1 138 ? 12.227 5.448 -16.795 1.00 97.81 138 MET A N 1
ATOM 1127 C CA . MET A 1 138 ? 10.828 5.418 -17.235 1.00 97.81 138 MET A CA 1
ATOM 1128 C C . MET A 1 138 ? 9.966 6.386 -16.422 1.00 97.81 138 MET A C 1
ATOM 1130 O O . MET A 1 138 ? 9.233 7.180 -17.008 1.00 97.81 138 MET A O 1
ATOM 1134 N N . ILE A 1 139 ? 10.130 6.416 -15.095 1.00 97.69 139 ILE A N 1
ATOM 1135 C CA . ILE A 1 139 ? 9.444 7.388 -14.230 1.00 97.69 139 ILE A CA 1
ATOM 1136 C C . ILE A 1 139 ? 9.847 8.817 -14.600 1.00 97.69 139 ILE A C 1
ATOM 1138 O O . ILE A 1 139 ? 8.998 9.697 -14.729 1.00 97.69 139 ILE A O 1
ATOM 1142 N N . ARG A 1 140 ? 11.136 9.078 -14.849 1.00 97.25 140 ARG A N 1
ATOM 1143 C CA . ARG A 1 140 ? 11.600 10.399 -15.298 1.00 97.25 140 ARG A CA 1
ATOM 1144 C C . ARG A 1 140 ? 10.961 10.822 -16.626 1.00 97.25 140 ARG A C 1
ATOM 1146 O O . ARG A 1 140 ? 10.598 11.993 -16.766 1.00 97.25 140 ARG A O 1
ATOM 1153 N N . LEU A 1 141 ? 10.820 9.908 -17.584 1.00 96.88 141 LEU A N 1
ATOM 1154 C CA . LEU A 1 141 ? 10.148 10.173 -18.859 1.00 96.88 141 LEU A CA 1
ATOM 1155 C C . LEU A 1 141 ? 8.653 10.428 -18.665 1.00 96.88 141 LEU A C 1
ATOM 1157 O O . LEU A 1 141 ? 8.160 11.432 -19.164 1.00 96.88 141 LEU A O 1
ATOM 1161 N N . GLN A 1 142 ? 7.952 9.609 -17.876 1.00 96.06 142 GLN A N 1
ATOM 1162 C CA . GLN A 1 142 ? 6.529 9.806 -17.565 1.00 96.06 142 GLN A CA 1
ATOM 1163 C C . GLN A 1 142 ? 6.278 11.173 -16.921 1.00 96.06 142 GLN A C 1
ATOM 1165 O O . GLN A 1 142 ? 5.401 11.919 -17.356 1.00 96.06 142 GLN A O 1
ATOM 1170 N N . ARG A 1 143 ? 7.122 11.563 -15.959 1.00 95.31 143 ARG A N 1
ATOM 1171 C CA . ARG A 1 143 ? 7.104 12.897 -15.339 1.00 95.31 143 ARG A CA 1
ATOM 1172 C C . ARG A 1 143 ? 7.332 14.016 -16.342 1.00 95.31 143 ARG A C 1
ATOM 1174 O O . ARG A 1 143 ? 6.605 15.005 -16.348 1.00 95.31 143 ARG A O 1
ATOM 1181 N N . SER A 1 144 ? 8.345 13.864 -17.191 1.00 95.38 144 SER A N 1
ATOM 1182 C CA . SER A 1 144 ? 8.662 14.857 -18.221 1.00 95.38 144 SER A CA 1
ATOM 1183 C C . SER A 1 144 ? 7.525 14.979 -19.233 1.00 95.38 144 SER A C 1
ATOM 1185 O O . SER A 1 144 ? 7.209 16.082 -19.668 1.00 95.38 144 SER A O 1
ATOM 1187 N N . CYS A 1 145 ? 6.878 13.863 -19.567 1.00 94.69 145 CYS A N 1
ATOM 1188 C CA . CYS A 1 145 ? 5.722 13.827 -20.445 1.00 94.69 145 CYS A CA 1
ATOM 1189 C C . CYS A 1 145 ? 4.546 14.587 -19.825 1.00 94.69 145 CYS A C 1
ATOM 1191 O O . CYS A 1 145 ? 4.008 15.478 -20.481 1.00 94.69 145 CYS A O 1
ATOM 1193 N N . ALA A 1 146 ? 4.207 14.293 -18.563 1.00 93.38 146 ALA A N 1
ATOM 1194 C CA . ALA A 1 146 ? 3.164 14.982 -17.801 1.00 93.38 146 ALA A CA 1
ATOM 1195 C C . ALA A 1 146 ? 3.388 16.498 -17.739 1.00 93.38 146 ALA A C 1
ATOM 1197 O O . ALA A 1 146 ? 2.480 17.273 -18.041 1.00 93.38 146 ALA A O 1
ATOM 1198 N N . ALA A 1 147 ? 4.619 16.918 -17.439 1.00 92.88 147 ALA A N 1
ATOM 1199 C CA . ALA A 1 147 ? 4.984 18.327 -17.342 1.00 92.88 147 ALA A CA 1
ATOM 1200 C C . ALA A 1 147 ? 4.941 19.063 -18.694 1.00 92.88 147 ALA A C 1
ATOM 1202 O O . ALA A 1 147 ? 4.501 20.210 -18.752 1.00 92.88 147 ALA A O 1
ATOM 1203 N N . LYS A 1 148 ? 5.391 18.428 -19.786 1.00 93.81 148 LYS A N 1
ATOM 1204 C CA . LYS A 1 148 ? 5.432 19.050 -21.121 1.00 93.81 148 LYS A CA 1
ATOM 1205 C C . LYS A 1 148 ? 4.079 19.057 -21.836 1.00 93.81 148 LYS A C 1
ATOM 1207 O O . LYS A 1 148 ? 3.847 19.930 -22.667 1.00 93.81 148 LYS A O 1
ATOM 1212 N N . ASN A 1 149 ? 3.184 18.118 -21.514 1.00 91.56 149 ASN A N 1
ATOM 1213 C CA . ASN A 1 149 ? 1.933 17.899 -22.246 1.00 91.56 149 ASN A CA 1
ATOM 1214 C C . ASN A 1 149 ? 0.672 18.032 -21.361 1.00 91.56 149 ASN A C 1
ATOM 1216 O O . ASN A 1 149 ? -0.174 17.135 -21.366 1.00 91.56 149 ASN A O 1
ATOM 1220 N N . PRO A 1 150 ? 0.463 19.148 -20.633 1.00 89.88 150 PRO A N 1
ATOM 1221 C CA . PRO A 1 150 ? -0.656 19.281 -19.692 1.00 89.88 150 PRO A CA 1
ATOM 1222 C C . PRO A 1 150 ? -2.034 19.152 -20.363 1.00 89.88 150 PRO A C 1
ATOM 1224 O O . PRO A 1 150 ? -2.974 18.633 -19.764 1.00 89.88 150 PRO A O 1
ATOM 1227 N N . LYS A 1 151 ? -2.159 19.564 -21.634 1.00 89.88 151 LYS A N 1
ATOM 1228 C CA . LYS A 1 151 ? -3.403 19.429 -22.411 1.00 89.88 151 LYS A CA 1
ATOM 1229 C C . LYS A 1 151 ? -3.798 17.970 -22.643 1.00 89.88 151 LYS A C 1
ATOM 1231 O O . LYS A 1 151 ? -4.982 17.660 -22.591 1.00 89.88 151 LYS A O 1
ATOM 1236 N N . LEU A 1 152 ? -2.824 17.083 -22.862 1.00 87.69 152 LEU A N 1
ATOM 1237 C CA . LEU A 1 152 ? -3.077 15.655 -23.057 1.00 87.69 152 LEU A CA 1
ATOM 1238 C C . LEU A 1 152 ? -3.685 15.056 -21.783 1.00 87.69 152 LEU A C 1
ATOM 1240 O O . LEU A 1 152 ? -4.760 14.459 -21.826 1.00 87.69 152 LEU A O 1
ATOM 1244 N N . PHE A 1 153 ? -3.058 15.305 -20.631 1.00 89.56 153 PHE A N 1
ATOM 1245 C CA . PHE A 1 153 ? -3.476 14.745 -19.338 1.00 89.56 153 PHE A CA 1
ATOM 1246 C C . PHE A 1 153 ? -4.681 15.446 -18.699 1.00 89.56 153 PHE A C 1
ATOM 1248 O O . PHE A 1 153 ? -5.234 14.948 -17.718 1.00 89.56 153 PHE A O 1
ATOM 1255 N N . ALA A 1 154 ? -5.147 16.557 -19.272 1.00 88.06 154 ALA A N 1
ATOM 1256 C CA . ALA A 1 154 ? -6.449 17.127 -18.938 1.00 88.06 154 ALA A CA 1
ATOM 1257 C C . ALA A 1 154 ? -7.617 16.261 -19.456 1.00 88.06 154 ALA A C 1
ATOM 1259 O O . ALA A 1 154 ? -8.723 16.326 -18.918 1.00 88.06 154 ALA A O 1
ATOM 1260 N N . THR A 1 155 ? -7.386 15.426 -20.476 1.00 90.94 155 THR A N 1
ATOM 1261 C CA . THR A 1 155 ? -8.414 14.560 -21.072 1.00 90.94 155 THR A CA 1
ATOM 1262 C C . THR A 1 155 ? -8.494 13.196 -20.382 1.00 90.94 155 THR A C 1
ATOM 1264 O O . THR A 1 155 ? -7.511 12.698 -19.834 1.00 90.94 155 THR A O 1
ATOM 1267 N N . LYS A 1 156 ? -9.665 12.545 -20.438 1.00 90.88 156 LYS A N 1
ATOM 1268 C CA . LYS A 1 156 ? -9.833 11.175 -19.917 1.00 90.88 156 LYS A CA 1
ATOM 1269 C C . LYS A 1 156 ? -8.943 10.165 -20.648 1.00 90.88 156 LYS A C 1
ATOM 1271 O O . LYS A 1 156 ? -8.346 9.315 -19.995 1.00 90.88 156 LYS A O 1
ATOM 1276 N N . GLU A 1 157 ? -8.825 10.283 -21.970 1.00 90.25 157 GLU A N 1
ATOM 1277 C CA . GLU A 1 157 ? -7.987 9.384 -22.772 1.00 90.25 157 GLU A CA 1
ATOM 1278 C C . GLU A 1 157 ? -6.498 9.565 -22.465 1.00 90.25 157 GLU A C 1
ATOM 1280 O O . GLU A 1 157 ? -5.807 8.578 -22.240 1.00 90.25 157 GLU A O 1
ATOM 1285 N N . GLY A 1 158 ? -6.003 10.801 -22.331 1.00 90.38 158 GLY A N 1
ATOM 1286 C CA . GLY A 1 158 ? -4.606 11.032 -21.951 1.00 90.38 158 GLY A CA 1
ATOM 1287 C C . GLY A 1 158 ? -4.259 10.454 -20.576 1.00 90.38 158 GLY A C 1
ATOM 1288 O O . GLY A 1 158 ? -3.211 9.829 -20.418 1.00 90.38 158 GLY A O 1
ATOM 1289 N N . LYS A 1 159 ? -5.163 10.575 -19.591 1.00 92.62 159 LYS A N 1
ATOM 1290 C CA . LYS A 1 159 ? -5.005 9.911 -18.282 1.00 92.62 159 LYS A CA 1
ATOM 1291 C C . LYS A 1 159 ? -5.017 8.386 -18.401 1.00 92.62 159 LYS A C 1
ATOM 1293 O O . LYS A 1 159 ? -4.217 7.715 -17.763 1.00 92.62 159 LYS A O 1
ATOM 1298 N N . LYS A 1 160 ? -5.899 7.826 -19.231 1.00 92.88 160 LYS A N 1
ATOM 1299 C CA . LYS A 1 160 ? -5.979 6.379 -19.469 1.00 92.88 160 LYS A CA 1
ATOM 1300 C C . LYS A 1 160 ? -4.699 5.837 -20.104 1.00 92.88 160 LYS A C 1
ATOM 1302 O O . LYS A 1 160 ? -4.182 4.827 -19.644 1.00 92.88 160 LYS A O 1
ATOM 1307 N N . VAL A 1 161 ? -4.167 6.520 -21.115 1.00 92.75 161 VAL A N 1
ATOM 1308 C CA . VAL A 1 161 ? -2.894 6.165 -21.757 1.00 92.75 161 VAL A CA 1
ATOM 1309 C C . VAL A 1 161 ? -1.743 6.214 -20.749 1.00 92.75 161 VAL A C 1
ATOM 1311 O O . VAL A 1 161 ? -0.953 5.276 -20.690 1.00 92.75 161 VAL A O 1
ATOM 1314 N N . PHE A 1 162 ? -1.674 7.265 -19.923 1.00 94.69 162 PHE A N 1
ATOM 1315 C CA . PHE A 1 162 ? -0.688 7.361 -18.843 1.00 94.69 162 PHE A CA 1
ATOM 1316 C C . PHE A 1 162 ? -0.745 6.151 -17.910 1.00 94.69 162 PHE A C 1
ATOM 1318 O O . PHE A 1 162 ? 0.265 5.485 -17.683 1.00 94.69 162 PHE A O 1
ATOM 1325 N N . ASN A 1 163 ? -1.944 5.862 -17.402 1.00 94.38 163 ASN A N 1
ATOM 1326 C CA . ASN A 1 163 ? -2.165 4.783 -16.452 1.00 94.38 163 ASN A CA 1
ATOM 1327 C C . ASN A 1 163 ? -1.814 3.431 -17.078 1.00 94.38 163 ASN A C 1
ATOM 1329 O O . ASN A 1 163 ? -1.134 2.643 -16.440 1.00 94.38 163 ASN A O 1
ATOM 1333 N N . ASN A 1 164 ? -2.177 3.186 -18.341 1.00 94.38 164 ASN A N 1
ATOM 1334 C CA . ASN A 1 164 ? -1.819 1.952 -19.044 1.00 94.38 164 ASN A CA 1
ATOM 1335 C C . ASN A 1 164 ? -0.298 1.774 -19.170 1.00 94.38 164 ASN A C 1
ATOM 1337 O O . ASN A 1 164 ? 0.217 0.693 -18.895 1.00 94.38 164 ASN A O 1
ATOM 1341 N N . ALA A 1 165 ? 0.429 2.828 -19.554 1.00 95.31 165 ALA A N 1
ATOM 1342 C CA . ALA A 1 165 ? 1.885 2.776 -19.673 1.00 95.31 165 ALA A CA 1
ATOM 1343 C C . ALA A 1 165 ? 2.563 2.513 -18.318 1.00 95.31 165 ALA A C 1
ATOM 1345 O O . ALA A 1 165 ? 3.550 1.783 -18.225 1.00 95.31 165 ALA A O 1
ATOM 1346 N N . PHE A 1 166 ? 2.030 3.096 -17.246 1.00 97.56 166 PHE A N 1
ATOM 1347 C CA . PHE A 1 166 ? 2.546 2.872 -15.903 1.00 97.56 166 PHE A CA 1
ATOM 1348 C C . PHE A 1 166 ? 2.151 1.499 -15.332 1.00 97.56 166 PHE A C 1
ATOM 1350 O O . PHE A 1 166 ? 2.984 0.835 -14.720 1.00 97.56 166 PHE A O 1
ATOM 1357 N N . GLU A 1 167 ? 0.940 1.012 -15.600 1.00 96.25 167 GLU A N 1
ATOM 1358 C CA . GLU A 1 167 ? 0.520 -0.359 -15.287 1.00 96.25 167 GLU A CA 1
ATOM 1359 C C . GLU A 1 167 ? 1.399 -1.393 -16.011 1.00 96.25 167 GLU A C 1
ATOM 1361 O O . GLU A 1 167 ? 1.780 -2.395 -15.404 1.00 96.25 167 GLU A O 1
ATOM 1366 N N . GLU A 1 168 ? 1.800 -1.139 -17.264 1.00 94.94 168 GLU A N 1
ATOM 1367 C CA . GLU A 1 168 ? 2.752 -1.995 -17.985 1.00 94.94 168 GLU A CA 1
ATOM 1368 C C . GLU A 1 168 ? 4.131 -2.017 -17.301 1.00 94.94 168 GLU A C 1
ATOM 1370 O O . GLU A 1 168 ? 4.744 -3.082 -17.160 1.00 94.94 168 GLU A O 1
ATOM 1375 N N . LEU A 1 169 ? 4.611 -0.866 -16.816 1.00 96.81 169 LEU A N 1
ATOM 1376 C CA . LEU A 1 169 ? 5.851 -0.794 -16.039 1.00 96.81 169 LEU A CA 1
ATOM 1377 C C . LEU A 1 169 ? 5.746 -1.618 -14.746 1.00 96.81 169 LEU A C 1
ATOM 1379 O O . LEU A 1 169 ? 6.639 -2.419 -14.464 1.00 96.81 169 LEU A O 1
ATOM 1383 N N . LEU A 1 170 ? 4.654 -1.470 -13.985 1.00 97.56 170 LEU A N 1
ATOM 1384 C CA . LEU A 1 170 ? 4.410 -2.253 -12.767 1.00 97.56 170 LEU A CA 1
ATOM 1385 C C . LEU A 1 170 ? 4.352 -3.756 -13.063 1.00 97.56 170 LEU A C 1
ATOM 1387 O O . LEU A 1 170 ? 4.962 -4.550 -12.345 1.00 97.56 170 LEU A O 1
ATOM 1391 N N . GLN A 1 171 ? 3.680 -4.146 -14.147 1.00 95.81 171 GLN A N 1
ATOM 1392 C CA . GLN A 1 171 ? 3.597 -5.535 -14.586 1.00 95.81 171 GLN A CA 1
ATOM 1393 C C . GLN A 1 171 ? 4.977 -6.100 -14.938 1.00 95.81 171 GLN A C 1
ATOM 1395 O O . GLN A 1 171 ? 5.330 -7.191 -14.487 1.00 95.81 171 GLN A O 1
ATOM 1400 N N . THR A 1 172 ? 5.776 -5.340 -15.687 1.00 94.38 172 THR A N 1
ATOM 1401 C CA . THR A 1 172 ? 7.136 -5.732 -16.078 1.00 94.38 172 THR A CA 1
ATOM 1402 C C . THR A 1 172 ? 8.034 -5.898 -14.851 1.00 94.38 172 THR A C 1
ATOM 1404 O O . THR A 1 172 ? 8.765 -6.882 -14.734 1.00 94.38 172 THR A O 1
ATOM 1407 N N . LEU A 1 173 ? 7.950 -4.972 -13.889 1.00 95.38 173 LEU A N 1
ATOM 1408 C CA . LEU A 1 173 ? 8.690 -5.063 -12.629 1.00 95.38 173 LEU A CA 1
ATOM 1409 C C . LEU A 1 173 ? 8.281 -6.297 -11.829 1.00 95.38 173 LEU A C 1
ATOM 1411 O O . LEU A 1 173 ? 9.147 -7.059 -11.401 1.00 95.38 173 LEU A O 1
ATOM 1415 N N . ASN A 1 174 ? 6.978 -6.534 -11.682 1.00 93.94 174 ASN A N 1
ATOM 1416 C CA . ASN A 1 174 ? 6.456 -7.703 -10.986 1.00 93.94 174 ASN A CA 1
ATOM 1417 C C . ASN A 1 174 ? 6.944 -9.016 -11.624 1.00 93.94 174 ASN A C 1
ATOM 1419 O O . ASN A 1 174 ? 7.429 -9.901 -10.921 1.00 93.94 174 ASN A O 1
ATOM 1423 N N . GLN A 1 175 ? 6.885 -9.131 -12.954 1.00 91.94 175 GLN A N 1
ATOM 1424 C CA . GLN A 1 175 ? 7.400 -10.295 -13.684 1.00 91.94 175 GLN A CA 1
ATOM 1425 C C . GLN A 1 175 ? 8.907 -10.475 -13.470 1.00 91.94 175 GLN A C 1
ATOM 1427 O O . GLN A 1 175 ? 9.357 -11.585 -13.181 1.00 91.94 175 GLN A O 1
ATOM 1432 N N . SER A 1 176 ? 9.680 -9.387 -13.547 1.00 89.94 176 SER A N 1
ATOM 1433 C CA . SER A 1 176 ? 11.131 -9.438 -13.344 1.00 89.94 176 SER A CA 1
ATOM 1434 C C . SER A 1 176 ? 11.505 -9.901 -11.933 1.00 89.94 176 SER A C 1
ATOM 1436 O O . SER A 1 176 ? 12.423 -10.700 -11.785 1.00 89.94 176 SER A O 1
ATOM 1438 N N . LEU A 1 177 ? 10.764 -9.468 -10.905 1.00 89.25 177 LEU A N 1
ATOM 1439 C CA . LEU A 1 177 ? 10.979 -9.875 -9.515 1.00 89.25 177 LEU A CA 1
ATOM 1440 C C . LEU A 1 177 ? 10.576 -11.333 -9.282 1.00 89.25 177 LEU A C 1
ATOM 1442 O O . LEU A 1 177 ? 11.318 -12.065 -8.633 1.00 89.25 177 LEU A O 1
ATOM 1446 N N . ARG A 1 178 ? 9.454 -11.788 -9.855 1.00 87.50 178 ARG A N 1
ATOM 1447 C CA . ARG A 1 178 ? 9.031 -13.199 -9.781 1.00 87.50 178 ARG A CA 1
ATOM 1448 C C . ARG A 1 178 ? 10.076 -14.140 -10.370 1.00 87.50 178 ARG A C 1
ATOM 1450 O O . ARG A 1 178 ? 10.343 -15.188 -9.792 1.00 87.50 178 ARG A O 1
ATOM 1457 N N . ALA A 1 179 ? 10.712 -13.751 -11.474 1.00 85.44 179 ALA A N 1
ATOM 1458 C CA . ALA A 1 179 ? 11.780 -14.542 -12.079 1.00 85.44 179 ALA A CA 1
ATOM 1459 C C . ALA A 1 179 ? 13.009 -14.703 -11.161 1.00 85.44 179 ALA A C 1
ATOM 1461 O O . ALA A 1 179 ? 13.746 -15.679 -11.288 1.00 85.44 179 ALA A O 1
ATOM 1462 N N . LEU A 1 180 ? 13.218 -13.794 -10.198 1.00 82.31 180 LEU A N 1
ATOM 1463 C CA . LEU A 1 180 ? 14.306 -13.905 -9.222 1.00 82.31 180 LEU A CA 1
ATOM 1464 C C . LEU A 1 180 ? 14.051 -14.981 -8.168 1.00 82.31 180 LEU A C 1
ATOM 1466 O O . LEU A 1 180 ? 15.021 -15.438 -7.564 1.00 82.31 180 LEU A O 1
ATOM 1470 N N . ALA A 1 181 ? 12.802 -15.412 -7.963 1.00 80.31 181 ALA A N 1
ATOM 1471 C CA . ALA A 1 181 ? 12.441 -16.353 -6.905 1.00 80.31 181 ALA A CA 1
ATOM 1472 C C . ALA A 1 181 ? 13.196 -17.688 -6.979 1.00 80.31 181 ALA A C 1
ATOM 1474 O O . ALA A 1 181 ? 13.476 -18.288 -5.948 1.00 80.31 181 ALA A O 1
ATOM 1475 N N . ALA A 1 182 ? 13.595 -18.113 -8.181 1.00 77.56 182 ALA A N 1
ATOM 1476 C CA . ALA A 1 182 ? 14.395 -19.320 -8.383 1.00 77.56 182 ALA A CA 1
ATOM 1477 C C . ALA A 1 182 ? 15.884 -19.162 -8.006 1.00 77.56 182 ALA A C 1
ATOM 1479 O O . ALA A 1 182 ? 16.593 -20.155 -7.885 1.00 77.56 182 ALA A O 1
ATOM 1480 N N . THR A 1 183 ? 16.381 -17.929 -7.868 1.00 80.81 183 THR A N 1
ATOM 1481 C CA . THR A 1 183 ? 17.828 -17.628 -7.798 1.00 80.81 183 THR A CA 1
ATOM 1482 C C . THR A 1 183 ? 18.244 -16.795 -6.592 1.00 80.81 183 THR A C 1
ATOM 1484 O O . THR A 1 183 ? 19.430 -16.735 -6.279 1.00 80.81 183 THR A O 1
ATOM 1487 N N . LYS A 1 184 ? 17.295 -16.133 -5.926 1.00 84.94 184 LYS A N 1
ATOM 1488 C CA . LYS A 1 184 ? 17.554 -15.210 -4.821 1.00 84.94 184 LYS A CA 1
ATOM 1489 C C . LYS A 1 184 ? 16.726 -15.570 -3.604 1.00 84.94 184 LYS A C 1
ATOM 1491 O O . LYS A 1 184 ? 15.552 -15.926 -3.718 1.00 84.94 184 LYS A O 1
ATOM 1496 N N . SER A 1 185 ? 17.320 -15.377 -2.433 1.00 88.38 185 SER A N 1
ATOM 1497 C CA . SER A 1 185 ? 16.605 -15.467 -1.164 1.00 88.38 185 SER A CA 1
ATOM 1498 C C . SER A 1 185 ? 15.461 -14.453 -1.104 1.00 88.38 185 SER A C 1
ATOM 1500 O O . SER A 1 185 ? 15.441 -13.435 -1.803 1.00 88.38 185 SER A O 1
ATOM 1502 N N . HIS A 1 186 ? 14.499 -14.715 -0.228 1.00 86.19 186 HIS A N 1
ATOM 1503 C CA . HIS A 1 186 ? 13.354 -13.835 -0.055 1.00 86.19 186 HIS A CA 1
ATOM 1504 C C . HIS A 1 186 ? 13.746 -12.413 0.392 1.00 86.19 186 HIS A C 1
ATOM 1506 O O . HIS A 1 186 ? 13.225 -11.426 -0.125 1.00 86.19 186 HIS A O 1
ATOM 1512 N N . GLU A 1 187 ? 14.730 -12.291 1.284 1.00 88.69 187 GLU A N 1
ATOM 1513 C CA . GLU A 1 187 ? 15.249 -10.995 1.741 1.00 88.69 187 GLU A CA 1
ATOM 1514 C C . GLU A 1 187 ? 15.951 -10.207 0.628 1.00 88.69 187 GLU A C 1
ATOM 1516 O O . GLU A 1 187 ? 15.892 -8.979 0.576 1.00 88.69 187 GLU A O 1
ATOM 1521 N N . GLU A 1 188 ? 16.610 -10.885 -0.310 1.00 91.00 188 GLU A N 1
ATOM 1522 C CA . GLU A 1 188 ? 17.170 -10.229 -1.494 1.00 91.00 188 GLU A CA 1
ATOM 1523 C C . GLU A 1 188 ? 16.081 -9.723 -2.439 1.00 91.00 188 GLU A C 1
ATOM 1525 O O . GLU A 1 188 ? 16.198 -8.612 -2.956 1.00 91.00 188 GLU A O 1
ATOM 1530 N N . GLN A 1 189 ? 15.007 -10.494 -2.625 1.00 91.06 189 GLN A N 1
ATOM 1531 C CA . GLN A 1 189 ? 13.855 -10.065 -3.420 1.00 91.06 189 GLN A CA 1
ATOM 1532 C C . GLN A 1 189 ? 13.150 -8.861 -2.785 1.00 91.06 189 GLN A C 1
ATOM 1534 O O . GLN A 1 189 ? 12.845 -7.900 -3.488 1.00 91.06 189 GLN A O 1
ATOM 1539 N N . ARG A 1 190 ? 12.954 -8.864 -1.458 1.00 92.12 190 ARG A N 1
ATOM 1540 C CA . ARG A 1 190 ? 12.391 -7.730 -0.704 1.00 92.12 190 ARG A CA 1
ATOM 1541 C C . ARG A 1 190 ? 13.233 -6.466 -0.850 1.00 92.12 190 ARG A C 1
ATOM 1543 O O . ARG A 1 190 ? 12.694 -5.409 -1.175 1.00 92.12 190 ARG A O 1
ATOM 1550 N N . ARG A 1 191 ? 14.554 -6.569 -0.663 1.00 94.25 191 ARG A N 1
ATOM 1551 C CA . ARG A 1 191 ? 15.481 -5.436 -0.840 1.00 94.25 191 ARG A CA 1
ATOM 1552 C C . ARG A 1 191 ? 15.448 -4.893 -2.263 1.00 94.25 191 ARG A C 1
ATOM 1554 O O . ARG A 1 191 ? 15.460 -3.683 -2.466 1.00 94.25 191 ARG A O 1
ATOM 1561 N N . GLU A 1 192 ? 15.394 -5.774 -3.254 1.00 94.69 192 GLU A N 1
ATOM 1562 C CA . GLU A 1 192 ? 15.319 -5.361 -4.649 1.00 94.69 192 GLU A CA 1
ATOM 1563 C C . GLU A 1 192 ? 13.988 -4.685 -4.995 1.00 94.69 192 GLU A C 1
ATOM 1565 O O . GLU A 1 192 ? 14.001 -3.627 -5.625 1.00 94.69 192 GLU A O 1
ATOM 1570 N N . ALA A 1 193 ? 12.864 -5.238 -4.532 1.00 96.50 193 ALA A N 1
ATOM 1571 C CA . ALA A 1 193 ? 11.541 -4.640 -4.681 1.00 96.50 193 ALA A CA 1
ATOM 1572 C C . ALA A 1 193 ? 11.479 -3.239 -4.058 1.00 96.50 193 ALA A C 1
ATOM 1574 O O . ALA A 1 193 ? 11.015 -2.303 -4.706 1.00 96.50 193 ALA A O 1
ATOM 1575 N N . LEU A 1 194 ? 12.026 -3.074 -2.847 1.00 97.69 194 LEU A N 1
ATOM 1576 C CA . LEU A 1 194 ? 12.151 -1.767 -2.207 1.00 97.69 194 LEU A CA 1
ATOM 1577 C C . LEU A 1 194 ? 12.967 -0.802 -3.073 1.00 97.69 194 LEU A C 1
ATOM 1579 O O . LEU A 1 194 ? 12.502 0.297 -3.353 1.00 97.69 194 LEU A O 1
ATOM 1583 N N . ASN A 1 195 ? 14.144 -1.212 -3.550 1.00 97.62 195 ASN A N 1
ATOM 1584 C CA . ASN A 1 195 ? 15.008 -0.338 -4.344 1.00 97.62 195 ASN A CA 1
ATOM 1585 C C . ASN A 1 195 ? 14.342 0.154 -5.637 1.00 97.62 195 ASN A C 1
ATOM 1587 O O . ASN A 1 195 ? 14.473 1.329 -5.969 1.00 97.62 195 ASN A O 1
ATOM 1591 N N . VAL A 1 196 ? 13.613 -0.705 -6.360 1.00 97.75 196 VAL A N 1
ATOM 1592 C CA . VAL A 1 196 ? 12.875 -0.257 -7.556 1.00 97.75 196 VAL A CA 1
ATOM 1593 C C . VAL A 1 196 ? 11.662 0.596 -7.186 1.00 97.75 196 VAL A C 1
ATOM 1595 O O . VAL A 1 196 ? 11.379 1.577 -7.869 1.00 97.75 196 VAL A O 1
ATOM 1598 N N . MET A 1 197 ? 10.977 0.291 -6.081 1.00 98.31 197 MET A N 1
ATOM 1599 C CA . MET A 1 197 ? 9.825 1.069 -5.624 1.00 98.31 197 MET A CA 1
ATOM 1600 C C . MET A 1 197 ? 10.222 2.468 -5.134 1.00 98.31 197 MET A C 1
ATOM 1602 O O . MET A 1 197 ? 9.474 3.423 -5.333 1.00 98.31 197 MET A O 1
ATOM 1606 N N . LEU A 1 198 ? 11.421 2.644 -4.569 1.00 98.25 198 LEU A N 1
ATOM 1607 C CA . LEU A 1 198 ? 11.951 3.965 -4.210 1.00 98.25 198 LEU A CA 1
ATOM 1608 C C . LEU A 1 198 ? 12.062 4.894 -5.426 1.00 98.25 198 LEU A C 1
ATOM 1610 O O . LEU A 1 198 ? 11.755 6.081 -5.319 1.00 98.25 198 LEU A O 1
ATOM 1614 N N . GLU A 1 199 ? 12.417 4.355 -6.594 1.00 98.12 199 GLU A N 1
ATOM 1615 C CA . GLU A 1 199 ? 12.475 5.120 -7.847 1.00 98.12 199 GLU A CA 1
ATOM 1616 C C . GLU A 1 199 ? 11.091 5.547 -8.362 1.00 98.12 199 GLU A C 1
ATOM 1618 O O . GLU A 1 199 ? 11.007 6.414 -9.229 1.00 98.12 199 GLU A O 1
ATOM 1623 N N . ILE A 1 200 ? 10.012 4.970 -7.825 1.00 98.00 200 ILE A N 1
ATOM 1624 C CA . ILE A 1 200 ? 8.620 5.320 -8.136 1.00 98.00 200 ILE A CA 1
ATOM 1625 C C . ILE A 1 200 ? 8.066 6.293 -7.085 1.00 98.00 200 ILE A C 1
ATOM 1627 O O . ILE A 1 200 ? 7.506 7.333 -7.433 1.00 98.00 200 ILE A O 1
ATOM 1631 N N . ILE A 1 201 ? 8.242 5.978 -5.799 1.00 97.50 201 ILE A N 1
ATOM 1632 C CA . ILE A 1 201 ? 7.621 6.699 -4.679 1.00 97.50 201 ILE A CA 1
ATOM 1633 C C . ILE A 1 201 ? 8.320 8.030 -4.383 1.00 97.50 201 ILE A C 1
ATOM 1635 O O . ILE A 1 201 ? 7.652 9.051 -4.226 1.00 97.50 201 ILE A O 1
ATOM 1639 N N . LEU A 1 202 ? 9.657 8.070 -4.336 1.00 96.19 202 LEU A N 1
ATOM 1640 C CA . LEU A 1 202 ? 10.376 9.294 -3.957 1.00 96.19 202 LEU A CA 1
ATOM 1641 C C . LEU A 1 202 ? 10.137 10.468 -4.926 1.00 96.19 202 LEU A C 1
ATOM 1643 O O . LEU A 1 202 ? 9.930 11.594 -4.456 1.00 96.19 202 LEU A O 1
ATOM 1647 N N . PRO A 1 203 ? 10.091 10.262 -6.260 1.00 95.12 203 PRO A N 1
ATOM 1648 C CA . PRO A 1 203 ? 9.756 11.328 -7.202 1.00 95.12 203 PRO A CA 1
ATOM 1649 C C . PRO A 1 203 ? 8.417 12.024 -6.952 1.00 95.12 203 PRO A C 1
ATOM 1651 O O . PRO A 1 203 ? 8.306 13.210 -7.279 1.00 95.12 203 PRO A O 1
ATOM 1654 N N . MET A 1 204 ? 7.441 11.345 -6.332 1.00 94.31 204 MET A N 1
ATOM 1655 C CA . MET A 1 204 ? 6.117 11.908 -6.040 1.00 94.31 204 MET A CA 1
ATOM 1656 C C . MET A 1 204 ? 6.182 13.164 -5.164 1.00 94.31 204 MET A C 1
ATOM 1658 O O . MET A 1 204 ? 5.324 14.033 -5.281 1.00 94.31 204 MET A O 1
ATOM 1662 N N . GLN A 1 205 ? 7.228 13.307 -4.342 1.00 91.00 205 GLN A N 1
ATOM 1663 C CA . GLN A 1 205 ? 7.438 14.483 -3.487 1.00 91.00 205 GLN A CA 1
ATOM 1664 C C . GLN A 1 205 ? 7.881 15.739 -4.240 1.00 91.00 205 GLN A C 1
ATOM 1666 O O . GLN A 1 205 ? 7.815 16.837 -3.700 1.00 91.00 205 GLN A O 1
ATOM 1671 N N . THR A 1 206 ? 8.421 15.576 -5.448 1.00 90.56 206 THR A N 1
ATOM 1672 C CA . THR A 1 206 ? 9.114 16.651 -6.184 1.00 90.56 206 THR A CA 1
ATOM 1673 C C . THR A 1 206 ? 8.439 17.003 -7.506 1.00 90.56 206 THR A C 1
ATOM 1675 O O . THR A 1 206 ? 8.934 17.848 -8.246 1.00 90.56 206 THR A O 1
ATOM 1678 N N . GLN A 1 207 ? 7.349 16.321 -7.848 1.00 90.31 207 GLN A N 1
ATOM 1679 C CA . GLN A 1 207 ? 6.557 16.565 -9.054 1.00 90.31 207 GLN A CA 1
ATOM 1680 C C . GLN A 1 207 ? 5.229 17.250 -8.714 1.00 90.31 207 GLN A C 1
ATOM 1682 O O . GLN A 1 207 ? 4.925 17.458 -7.542 1.00 90.31 207 GLN A O 1
ATOM 1687 N N . SER A 1 208 ? 4.444 17.601 -9.738 1.00 91.75 208 SER A N 1
ATOM 1688 C CA . SER A 1 208 ? 3.122 18.196 -9.523 1.00 91.75 208 SER A CA 1
ATOM 1689 C C . SER A 1 208 ? 2.174 17.215 -8.829 1.00 91.75 208 SER A C 1
ATOM 1691 O O . SER A 1 208 ? 2.269 15.998 -9.025 1.00 91.75 208 SER A O 1
ATOM 1693 N N . GLU A 1 209 ? 1.237 17.747 -8.046 1.00 91.88 209 GLU A N 1
ATOM 1694 C CA . GLU A 1 209 ? 0.254 16.942 -7.322 1.00 91.88 209 GLU A CA 1
ATOM 1695 C C . GLU A 1 209 ? -0.593 16.093 -8.278 1.00 91.88 209 GLU A C 1
ATOM 1697 O O . GLU A 1 209 ? -0.808 14.911 -8.029 1.00 91.88 209 GLU A O 1
ATOM 1702 N N . GLU A 1 210 ? -0.989 16.643 -9.426 1.00 91.06 210 GLU A N 1
ATOM 1703 C CA . GLU A 1 210 ? -1.777 15.930 -10.434 1.00 91.06 210 GLU A CA 1
ATOM 1704 C C . GLU A 1 210 ? -1.014 14.725 -10.987 1.00 91.06 210 GLU A C 1
ATOM 1706 O O . GLU A 1 210 ? -1.576 13.641 -11.124 1.00 91.06 210 GLU A O 1
ATOM 1711 N N . THR A 1 211 ? 0.282 14.895 -11.265 1.00 92.69 211 THR A N 1
ATOM 1712 C CA . THR A 1 211 ? 1.139 13.814 -11.769 1.00 92.69 211 THR A CA 1
ATOM 1713 C C . THR A 1 211 ? 1.353 12.742 -10.700 1.00 92.69 211 THR A C 1
ATOM 1715 O O . THR A 1 211 ? 1.362 11.550 -11.007 1.00 92.69 211 THR A O 1
ATOM 1718 N N . SER A 1 212 ? 1.511 13.138 -9.435 1.00 94.94 212 SER A N 1
ATOM 1719 C CA . SER A 1 212 ? 1.566 12.196 -8.310 1.00 94.94 212 SER A CA 1
ATOM 1720 C C . SER A 1 212 ? 0.272 11.415 -8.162 1.00 94.94 212 SER A C 1
ATOM 1722 O O . SER A 1 212 ? 0.328 10.192 -8.050 1.00 94.94 212 SER A O 1
ATOM 1724 N N . ASN A 1 213 ? -0.874 12.084 -8.256 1.00 94.06 213 ASN A N 1
ATOM 1725 C CA . ASN A 1 213 ? -2.175 11.436 -8.154 1.00 94.06 213 ASN A CA 1
ATOM 1726 C C . ASN A 1 213 ? -2.406 10.435 -9.295 1.00 94.06 213 ASN A C 1
ATOM 1728 O O . ASN A 1 213 ? -2.903 9.350 -9.028 1.00 94.06 213 ASN A O 1
ATOM 1732 N N . LEU A 1 214 ? -1.941 10.699 -10.525 1.00 94.19 214 LEU A N 1
ATOM 1733 C CA . LEU A 1 214 ? -2.014 9.708 -11.613 1.00 94.19 214 LEU A CA 1
ATOM 1734 C C . LEU A 1 214 ? -1.263 8.404 -11.294 1.00 94.19 214 LEU A C 1
ATOM 1736 O O . LEU A 1 214 ? -1.781 7.310 -11.534 1.00 94.19 214 LEU A O 1
ATOM 1740 N N . HIS A 1 215 ? -0.053 8.499 -10.734 1.00 96.56 215 HIS A N 1
ATOM 1741 C CA . HIS A 1 215 ? 0.696 7.311 -10.317 1.00 96.56 215 HIS A CA 1
ATOM 1742 C C . HIS A 1 215 ? 0.022 6.612 -9.127 1.00 96.56 215 HIS A C 1
ATOM 1744 O O . HIS A 1 215 ? -0.094 5.389 -9.121 1.00 96.56 215 HIS A O 1
ATOM 1750 N N . ILE A 1 216 ? -0.438 7.372 -8.130 1.00 96.69 216 ILE A N 1
ATOM 1751 C CA . ILE A 1 216 ? -1.105 6.831 -6.939 1.00 96.69 216 ILE A CA 1
ATOM 1752 C C . ILE A 1 216 ? -2.382 6.083 -7.331 1.00 96.69 216 ILE A C 1
ATOM 1754 O O . ILE A 1 216 ? -2.534 4.920 -6.960 1.00 96.69 216 ILE A O 1
ATOM 1758 N N . ASP A 1 217 ? -3.247 6.698 -8.137 1.00 95.56 217 ASP A N 1
ATOM 1759 C CA . ASP A 1 217 ? -4.494 6.095 -8.615 1.00 95.56 217 ASP A CA 1
ATOM 1760 C C . ASP A 1 217 ? -4.223 4.800 -9.388 1.00 95.56 217 ASP A C 1
ATOM 1762 O O . ASP A 1 217 ? -4.917 3.799 -9.205 1.00 95.56 217 ASP A O 1
ATOM 1766 N N . SER A 1 218 ? -3.177 4.793 -10.218 1.00 96.69 218 SER A N 1
ATOM 1767 C CA . SER A 1 218 ? -2.762 3.604 -10.965 1.00 96.69 218 SER A CA 1
ATOM 1768 C C . SER A 1 218 ? -2.252 2.488 -10.051 1.00 96.69 218 SER A C 1
ATOM 1770 O O . SER A 1 218 ? -2.618 1.334 -10.251 1.00 96.69 218 SER A O 1
ATOM 1772 N N . ILE A 1 219 ? -1.453 2.803 -9.022 1.00 98.31 219 ILE A N 1
ATOM 1773 C CA . ILE A 1 219 ? -0.985 1.808 -8.041 1.00 98.31 219 ILE A CA 1
ATOM 1774 C C . ILE A 1 219 ? -2.167 1.230 -7.265 1.00 98.31 219 ILE A C 1
ATOM 1776 O O . ILE A 1 219 ? -2.272 0.012 -7.143 1.00 98.31 219 ILE A O 1
ATOM 1780 N N . ILE A 1 220 ? -3.069 2.080 -6.768 1.00 97.44 220 ILE A N 1
ATOM 1781 C CA . ILE A 1 220 ? -4.259 1.654 -6.019 1.00 97.44 220 ILE A CA 1
ATOM 1782 C C . ILE A 1 220 ? -5.139 0.757 -6.893 1.00 97.44 220 ILE A C 1
ATOM 1784 O O . ILE A 1 220 ? -5.573 -0.312 -6.456 1.00 97.44 220 ILE A O 1
ATOM 1788 N N . LYS A 1 221 ? -5.364 1.143 -8.153 1.00 96.75 221 LYS A N 1
ATOM 1789 C CA . LYS A 1 221 ? -6.094 0.317 -9.117 1.00 96.75 221 LYS A CA 1
ATOM 1790 C C . LYS A 1 221 ? -5.397 -1.026 -9.331 1.00 96.75 221 LYS A C 1
ATOM 1792 O O . LYS A 1 221 ? -6.053 -2.059 -9.250 1.00 96.75 221 LYS A O 1
ATOM 1797 N N . TRP A 1 222 ? -4.080 -1.033 -9.529 1.00 97.06 222 TRP A N 1
ATOM 1798 C CA . TRP A 1 222 ? -3.312 -2.262 -9.732 1.00 97.06 222 TRP A CA 1
ATOM 1799 C C . TRP A 1 222 ? -3.364 -3.184 -8.504 1.00 97.06 222 TRP A C 1
ATOM 1801 O O . TRP A 1 222 ? -3.600 -4.382 -8.654 1.00 97.06 222 TRP A O 1
ATOM 1811 N N . GLN A 1 223 ? -3.256 -2.636 -7.286 1.00 96.38 223 GLN A N 1
ATOM 1812 C CA . GLN A 1 223 ? -3.485 -3.361 -6.026 1.00 96.38 223 GLN A CA 1
ATOM 1813 C C . GLN A 1 223 ? -4.895 -3.962 -5.960 1.00 96.38 223 GLN A C 1
ATOM 1815 O O . GLN A 1 223 ? -5.082 -5.064 -5.448 1.00 96.38 223 GLN A O 1
ATOM 1820 N N . ALA A 1 224 ? -5.906 -3.244 -6.450 1.00 94.50 224 ALA A N 1
ATOM 1821 C CA . ALA A 1 224 ? -7.295 -3.679 -6.407 1.00 94.50 224 ALA A CA 1
ATOM 1822 C C . ALA A 1 224 ? -7.623 -4.778 -7.429 1.00 94.50 224 ALA A C 1
ATOM 1824 O O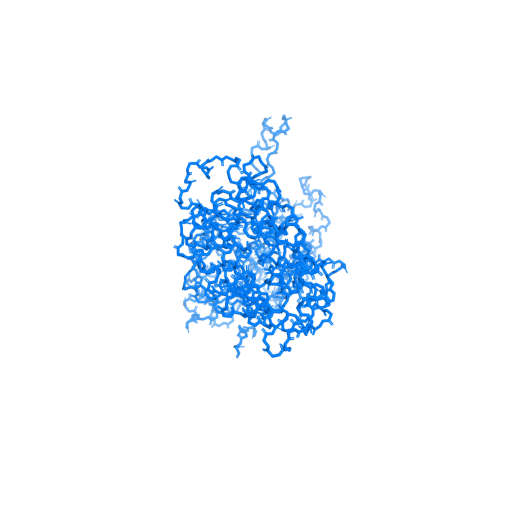 . ALA A 1 224 ? -8.359 -5.697 -7.079 1.00 94.50 224 ALA A O 1
ATOM 1825 N N . THR A 1 225 ? -7.102 -4.691 -8.656 1.00 93.88 225 THR A N 1
ATOM 1826 C CA . THR A 1 225 ? -7.567 -5.525 -9.780 1.00 93.88 225 THR A CA 1
ATOM 1827 C C . THR A 1 225 ? -6.566 -6.556 -10.282 1.00 93.88 225 THR A C 1
ATOM 1829 O O . THR A 1 225 ? -6.979 -7.505 -10.942 1.00 93.88 225 THR A O 1
ATOM 1832 N N . THR A 1 226 ? -5.270 -6.366 -10.027 1.00 93.38 226 THR A N 1
ATOM 1833 C CA . THR A 1 226 ? -4.208 -7.115 -10.722 1.00 93.38 226 THR A CA 1
ATOM 1834 C C . THR A 1 226 ? -3.248 -7.804 -9.759 1.00 93.38 226 THR A C 1
ATOM 1836 O O . THR A 1 226 ? -2.814 -8.926 -10.010 1.00 93.38 226 THR A O 1
ATOM 1839 N N . ALA A 1 227 ? -2.903 -7.149 -8.652 1.00 92.75 227 ALA A N 1
ATOM 1840 C CA . ALA A 1 227 ? -1.959 -7.671 -7.679 1.00 92.75 227 ALA A CA 1
ATOM 1841 C C . ALA A 1 227 ? -2.538 -8.859 -6.898 1.00 92.75 227 ALA A C 1
ATOM 1843 O O . ALA A 1 227 ? -3.571 -8.746 -6.237 1.00 92.75 227 ALA A O 1
ATOM 1844 N N . GLU A 1 228 ? -1.815 -9.976 -6.898 1.00 91.31 228 GLU A N 1
ATOM 1845 C CA . GLU A 1 228 ? -2.103 -11.108 -6.012 1.00 91.31 228 GLU A CA 1
ATOM 1846 C C . GLU A 1 228 ? -1.810 -10.751 -4.539 1.00 91.31 2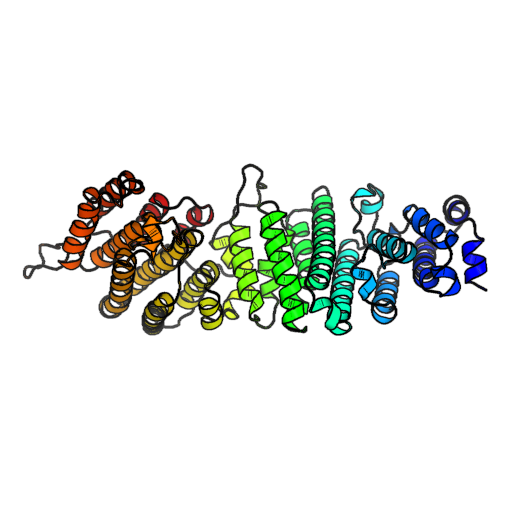28 GLU A C 1
ATOM 1848 O O . GLU A 1 228 ? -0.852 -10.015 -4.277 1.00 91.31 228 GLU A O 1
ATOM 1853 N N . PRO A 1 229 ? -2.576 -11.274 -3.562 1.00 90.25 229 PRO A N 1
ATOM 1854 C CA . PRO A 1 229 ? -2.289 -11.091 -2.140 1.00 90.25 229 PRO A CA 1
ATOM 1855 C C . PRO A 1 229 ? -0.847 -11.467 -1.780 1.00 90.25 229 PRO A C 1
ATOM 1857 O O . PRO A 1 229 ? -0.370 -12.543 -2.137 1.00 90.25 229 PRO A O 1
ATOM 1860 N N . GLY A 1 230 ? -0.151 -10.576 -1.073 1.00 88.31 230 GLY A N 1
ATOM 1861 C CA . GLY A 1 230 ? 1.270 -10.752 -0.767 1.00 88.31 230 GLY A CA 1
ATOM 1862 C C . GLY A 1 230 ? 2.206 -10.429 -1.929 1.00 88.31 230 GLY A C 1
ATOM 1863 O O . GLY A 1 230 ? 3.333 -10.899 -1.966 1.00 88.31 230 GLY A O 1
ATOM 1864 N N . ASN A 1 231 ? 1.796 -9.631 -2.914 1.00 92.88 231 ASN A N 1
ATOM 1865 C CA . ASN A 1 231 ? 2.725 -9.178 -3.946 1.00 92.88 231 ASN A CA 1
ATOM 1866 C C . ASN A 1 231 ? 3.894 -8.363 -3.337 1.00 92.88 231 ASN A C 1
ATOM 1868 O O . ASN A 1 231 ? 3.677 -7.256 -2.842 1.00 92.88 231 ASN A O 1
ATOM 1872 N N . ILE A 1 232 ? 5.133 -8.875 -3.423 1.00 93.31 232 ILE A N 1
ATOM 1873 C CA . ILE A 1 232 ? 6.335 -8.256 -2.816 1.00 93.31 232 ILE A CA 1
ATOM 1874 C C . ILE A 1 232 ? 6.535 -6.809 -3.291 1.00 93.31 232 ILE A C 1
ATOM 1876 O O . ILE A 1 232 ? 6.854 -5.937 -2.481 1.00 93.31 232 ILE A O 1
ATOM 1880 N N . LEU A 1 233 ? 6.320 -6.532 -4.584 1.00 95.69 233 LEU A N 1
ATOM 1881 C CA . LEU A 1 233 ? 6.465 -5.184 -5.140 1.00 95.69 233 LEU A CA 1
ATOM 1882 C C . LEU A 1 233 ? 5.471 -4.221 -4.484 1.00 95.69 233 LEU A C 1
ATOM 1884 O O . LEU A 1 233 ? 5.870 -3.154 -4.029 1.00 95.69 233 LEU A O 1
ATOM 1888 N N . MET A 1 234 ? 4.201 -4.608 -4.369 1.00 96.56 234 MET A N 1
ATOM 1889 C CA . MET A 1 234 ? 3.187 -3.763 -3.731 1.00 96.56 234 MET A CA 1
ATOM 1890 C C . MET A 1 234 ? 3.411 -3.619 -2.225 1.00 96.56 234 MET A C 1
ATOM 1892 O O . MET A 1 234 ? 3.289 -2.519 -1.697 1.00 96.56 234 MET A O 1
ATOM 1896 N N . CYS A 1 235 ? 3.799 -4.686 -1.522 1.00 95.38 235 CYS A N 1
ATOM 1897 C CA . CYS A 1 235 ? 4.108 -4.605 -0.093 1.00 95.38 235 CYS A CA 1
ATOM 1898 C C . CYS A 1 235 ? 5.313 -3.690 0.191 1.00 95.38 235 CYS A C 1
ATOM 1900 O O . CYS A 1 235 ? 5.335 -3.017 1.221 1.00 95.38 235 CYS A O 1
ATOM 1902 N N . SER A 1 236 ? 6.275 -3.592 -0.735 1.00 97.00 236 SER A N 1
ATOM 1903 C CA . SER A 1 236 ? 7.444 -2.711 -0.587 1.00 97.00 236 SER A CA 1
ATOM 1904 C C . SER A 1 236 ? 7.097 -1.216 -0.528 1.00 97.00 236 SER A C 1
ATOM 1906 O O . SER A 1 236 ? 7.902 -0.424 -0.033 1.00 97.00 236 SER A O 1
ATOM 1908 N N . ILE A 1 237 ? 5.887 -0.822 -0.952 1.00 98.25 237 ILE A N 1
ATOM 1909 C CA . ILE A 1 237 ? 5.392 0.559 -0.848 1.00 98.25 237 ILE A CA 1
ATOM 1910 C C . ILE A 1 237 ? 5.381 1.029 0.613 1.00 98.25 237 ILE A C 1
ATOM 1912 O O . ILE A 1 237 ? 5.751 2.171 0.874 1.00 98.25 237 ILE A O 1
ATOM 1916 N N . LEU A 1 238 ? 5.029 0.157 1.568 1.00 97.62 238 LEU A N 1
ATOM 1917 C CA . LEU A 1 238 ? 4.987 0.498 2.998 1.00 97.62 238 LEU A CA 1
ATOM 1918 C C . LEU A 1 238 ? 6.346 1.028 3.488 1.00 97.62 238 LEU A C 1
ATOM 1920 O O . LEU A 1 238 ? 6.415 2.087 4.112 1.00 97.62 238 LEU A O 1
ATOM 1924 N N . SER A 1 239 ? 7.432 0.334 3.137 1.00 96.62 239 SER A N 1
ATOM 1925 C CA . SER A 1 239 ? 8.799 0.754 3.463 1.00 96.62 239 SER A CA 1
ATOM 1926 C C . SER A 1 239 ? 9.285 1.917 2.593 1.00 96.62 239 SER A C 1
ATOM 1928 O O . SER A 1 239 ? 10.002 2.795 3.078 1.00 96.62 239 SER A O 1
ATOM 1930 N N . ALA A 1 240 ? 8.896 1.966 1.315 1.00 97.81 240 ALA A N 1
ATOM 1931 C CA . ALA A 1 240 ? 9.295 3.037 0.401 1.00 97.81 240 ALA A CA 1
ATOM 1932 C C . ALA A 1 240 ? 8.732 4.404 0.829 1.00 97.81 240 ALA A C 1
ATOM 1934 O O . ALA A 1 240 ? 9.456 5.401 0.804 1.00 97.81 240 ALA A O 1
ATOM 1935 N N . LEU A 1 241 ? 7.482 4.452 1.306 1.00 97.00 241 LEU A N 1
ATOM 1936 C CA . LEU A 1 241 ? 6.884 5.656 1.900 1.00 97.00 241 LEU A CA 1
ATOM 1937 C C . LEU A 1 241 ? 7.696 6.155 3.105 1.00 97.00 241 LEU A C 1
ATOM 1939 O O . LEU A 1 241 ? 7.872 7.360 3.279 1.00 97.00 241 LEU A O 1
ATOM 1943 N N . GLY A 1 242 ? 8.292 5.245 3.878 1.00 95.00 242 GLY A N 1
ATOM 1944 C CA . GLY A 1 242 ? 9.176 5.580 4.996 1.00 95.00 242 GLY A CA 1
ATOM 1945 C C . GLY A 1 242 ? 10.445 6.332 4.596 1.00 95.00 242 GLY A C 1
ATOM 1946 O O . GLY A 1 242 ? 11.045 6.992 5.438 1.00 95.00 242 GLY A O 1
ATOM 1947 N N . HIS A 1 243 ? 10.836 6.321 3.321 1.00 96.06 243 HIS A N 1
ATOM 1948 C CA . HIS A 1 243 ? 12.000 7.063 2.824 1.00 96.06 243 HIS A CA 1
ATOM 1949 C C . HIS A 1 243 ? 11.654 8.478 2.341 1.00 96.06 243 HIS A C 1
ATOM 1951 O O . HIS A 1 243 ? 12.546 9.287 2.082 1.00 96.06 243 HIS A O 1
ATOM 1957 N N . MET A 1 244 ? 10.366 8.814 2.259 1.00 94.94 244 MET A N 1
ATOM 1958 C CA . MET A 1 244 ? 9.921 10.166 1.947 1.00 94.94 244 MET A CA 1
ATOM 1959 C C . MET A 1 244 ? 10.303 11.133 3.071 1.00 94.94 244 MET A C 1
ATOM 1961 O O . MET A 1 244 ? 10.191 10.804 4.251 1.00 94.94 244 MET A O 1
ATOM 1965 N N . LYS A 1 245 ? 10.715 12.360 2.728 1.00 92.06 245 LYS A N 1
ATOM 1966 C CA . LYS A 1 245 ? 10.964 13.421 3.729 1.00 92.06 245 LYS A CA 1
ATOM 1967 C C . LYS A 1 245 ? 9.712 13.827 4.522 1.00 92.06 245 LYS A C 1
ATOM 1969 O O . LYS A 1 245 ? 9.805 14.050 5.720 1.00 92.06 245 LYS A O 1
ATOM 1974 N N . ALA A 1 246 ? 8.570 13.923 3.848 1.00 89.12 246 ALA A N 1
ATOM 1975 C CA . ALA A 1 246 ? 7.268 14.263 4.406 1.00 89.12 246 ALA A CA 1
ATOM 1976 C C . ALA A 1 246 ? 6.177 13.653 3.520 1.00 89.12 246 ALA A C 1
ATOM 1978 O O . ALA A 1 246 ? 6.380 13.480 2.312 1.00 89.12 246 ALA A O 1
ATOM 1979 N N . PHE A 1 247 ? 5.034 13.329 4.112 1.00 89.75 247 PHE A N 1
ATOM 1980 C CA . PHE A 1 247 ? 3.896 12.812 3.362 1.00 89.75 247 PHE A CA 1
ATOM 1981 C C . PHE A 1 247 ? 3.177 13.957 2.647 1.00 89.75 247 PHE A C 1
ATOM 1983 O O . PHE A 1 247 ? 3.047 15.057 3.177 1.00 89.75 247 PHE A O 1
ATOM 1990 N N . ILE A 1 248 ? 2.704 13.686 1.435 1.00 86.06 248 ILE A N 1
ATOM 1991 C CA . ILE A 1 248 ? 1.836 14.582 0.661 1.00 86.06 248 ILE A CA 1
ATOM 1992 C C . ILE A 1 248 ? 0.396 14.051 0.683 1.00 86.06 248 ILE A C 1
ATOM 1994 O O . ILE A 1 248 ? 0.173 12.884 1.017 1.00 86.06 248 ILE A O 1
ATOM 1998 N N . GLY A 1 249 ? -0.587 14.876 0.306 1.00 80.56 249 GLY A N 1
ATOM 1999 C CA . GLY A 1 249 ? -2.016 14.538 0.408 1.00 80.56 249 GLY A CA 1
ATOM 2000 C C . GLY A 1 249 ? -2.366 13.145 -0.131 1.00 80.56 249 GLY A C 1
ATOM 2001 O O . GLY A 1 249 ? -2.840 12.296 0.625 1.00 80.56 249 GLY A O 1
ATOM 2002 N N . GLY A 1 250 ? -2.034 12.871 -1.397 1.00 89.31 250 GLY A N 1
ATOM 2003 C CA . GLY A 1 250 ? -2.315 11.579 -2.036 1.00 89.31 250 GLY A CA 1
ATOM 2004 C C . GLY A 1 250 ? -1.597 10.379 -1.401 1.00 89.31 250 GLY A C 1
ATOM 2005 O O . GLY A 1 250 ? -2.104 9.260 -1.452 1.00 89.31 250 GLY A O 1
ATOM 2006 N N . THR A 1 251 ? -0.443 10.572 -0.750 1.00 93.06 251 THR A N 1
ATOM 2007 C CA . THR A 1 251 ? 0.303 9.442 -0.162 1.00 93.06 251 THR A CA 1
ATOM 2008 C C . THR A 1 251 ? -0.341 8.848 1.084 1.00 93.06 251 THR A C 1
ATOM 2010 O O . THR A 1 251 ? -0.104 7.679 1.367 1.00 93.06 251 THR A O 1
ATOM 2013 N N . TYR A 1 252 ? -1.216 9.584 1.776 1.00 95.31 252 TYR A N 1
ATOM 2014 C CA . TYR A 1 252 ? -2.045 9.006 2.839 1.00 95.31 252 TYR A CA 1
ATOM 2015 C C . TYR A 1 252 ? -3.069 8.013 2.278 1.00 95.31 252 TYR A C 1
ATOM 2017 O O . TYR A 1 252 ? -3.263 6.942 2.845 1.00 95.31 252 TYR A O 1
ATOM 2025 N N . VAL A 1 253 ? -3.668 8.329 1.125 1.00 95.50 253 VAL A N 1
ATOM 2026 C CA . VAL A 1 253 ? -4.594 7.424 0.427 1.00 95.50 253 VAL A CA 1
ATOM 2027 C C . VAL A 1 253 ? -3.851 6.183 -0.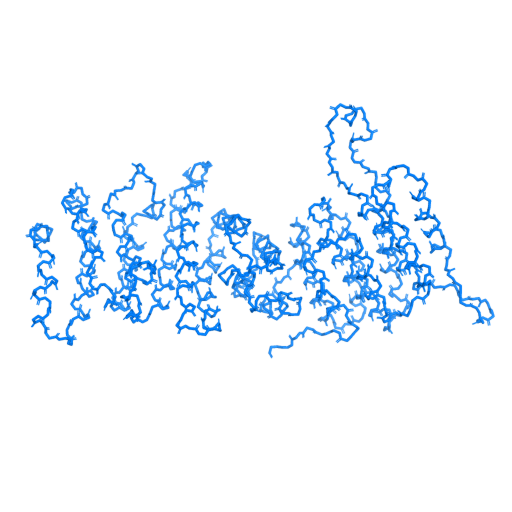073 1.00 95.50 253 VAL A C 1
ATOM 2029 O O . VAL A 1 253 ? -4.333 5.062 0.088 1.00 95.50 253 VAL A O 1
ATOM 2032 N N . LEU A 1 254 ? -2.639 6.366 -0.611 1.00 97.75 254 LEU A N 1
ATOM 2033 C CA . LEU A 1 254 ? -1.780 5.250 -1.003 1.00 97.75 254 LEU A CA 1
ATOM 2034 C C . LEU A 1 254 ? -1.403 4.368 0.196 1.00 97.75 254 LEU A C 1
ATOM 2036 O O . LEU A 1 254 ? -1.460 3.144 0.081 1.00 97.75 254 LEU A O 1
ATOM 2040 N N . LEU A 1 255 ? -1.033 4.965 1.334 1.00 97.94 255 LEU A N 1
ATOM 2041 C CA . LEU A 1 255 ? -0.711 4.221 2.552 1.00 97.94 255 LEU A CA 1
ATOM 2042 C C . LEU A 1 255 ? -1.914 3.400 3.025 1.00 97.94 255 LEU A C 1
ATOM 2044 O O . LEU A 1 255 ? -1.771 2.201 3.241 1.00 97.94 255 LEU A O 1
ATOM 2048 N N . GLU A 1 256 ? -3.095 4.013 3.111 1.00 96.94 256 GLU A N 1
ATOM 2049 C CA . GLU A 1 256 ? -4.334 3.341 3.511 1.00 96.94 256 GLU A CA 1
ATOM 2050 C C . GLU A 1 256 ? -4.644 2.134 2.615 1.00 96.94 256 GLU A C 1
ATOM 2052 O O . GLU A 1 256 ? -4.843 1.019 3.105 1.00 96.94 256 GLU A O 1
ATOM 2057 N N . SER A 1 257 ? -4.613 2.336 1.292 1.00 97.19 257 SER A N 1
ATOM 2058 C CA . SER A 1 257 ? -4.832 1.266 0.312 1.00 97.19 257 SER A CA 1
ATOM 2059 C C . SER A 1 257 ? -3.786 0.161 0.437 1.00 97.19 257 SER A C 1
ATOM 2061 O O . SER A 1 257 ? -4.116 -1.022 0.371 1.00 97.19 257 SER A O 1
ATOM 2063 N N . THR A 1 258 ? -2.525 0.526 0.670 1.00 98.19 258 THR A N 1
ATOM 2064 C CA . THR A 1 258 ? -1.427 -0.438 0.782 1.00 98.19 258 THR A CA 1
ATOM 2065 C C . THR A 1 258 ? -1.512 -1.244 2.078 1.00 98.19 258 THR A C 1
ATOM 2067 O O . THR A 1 258 ? -1.250 -2.443 2.048 1.00 98.19 258 THR A O 1
ATOM 2070 N N . ILE A 1 259 ? -1.934 -0.647 3.199 1.00 97.75 259 ILE A N 1
ATOM 2071 C CA . ILE A 1 259 ? -2.214 -1.393 4.437 1.00 97.75 259 ILE A CA 1
ATOM 2072 C C . ILE A 1 259 ? -3.383 -2.357 4.210 1.00 97.75 259 ILE A C 1
ATOM 2074 O O . ILE A 1 259 ? -3.292 -3.536 4.555 1.00 97.75 259 ILE A O 1
ATOM 2078 N N . CYS A 1 260 ? -4.458 -1.891 3.565 1.00 95.75 260 CYS A N 1
ATOM 2079 C CA . CYS A 1 260 ? -5.579 -2.756 3.209 1.00 95.75 260 CYS A CA 1
ATOM 2080 C C . CYS A 1 260 ? -5.135 -3.919 2.309 1.00 95.75 260 CYS A C 1
ATOM 2082 O O . CYS A 1 260 ? -5.583 -5.048 2.505 1.00 95.75 260 CYS A O 1
ATOM 2084 N N . PHE A 1 261 ? -4.261 -3.656 1.335 1.00 95.75 261 PHE A N 1
ATOM 2085 C CA . PHE A 1 261 ? -3.691 -4.664 0.447 1.00 95.75 261 PHE A CA 1
ATOM 2086 C C . PHE A 1 261 ? -2.788 -5.653 1.196 1.00 95.75 261 PHE A C 1
ATOM 2088 O O . PHE A 1 261 ? -2.897 -6.854 0.969 1.00 95.75 261 PHE A O 1
ATOM 2095 N N . TYR A 1 262 ? -1.941 -5.170 2.108 1.00 95.88 262 TYR A N 1
ATOM 2096 C CA . TYR A 1 262 ? -1.046 -5.996 2.921 1.00 95.88 262 TYR A CA 1
ATOM 2097 C C . TYR A 1 262 ? -1.814 -7.063 3.699 1.00 95.88 262 TYR A C 1
ATOM 2099 O O . TYR A 1 262 ? -1.424 -8.225 3.697 1.00 95.88 262 TYR A O 1
ATOM 2107 N N . PHE A 1 263 ? -2.949 -6.700 4.292 1.00 95.00 263 PHE A N 1
ATOM 2108 C CA . PHE A 1 263 ? -3.773 -7.665 5.009 1.00 95.00 263 PHE A CA 1
ATOM 2109 C C . PHE A 1 263 ? -4.589 -8.590 4.107 1.00 95.00 263 PHE A C 1
ATOM 2111 O O . PHE A 1 263 ? -5.218 -9.505 4.627 1.00 95.00 263 PHE A O 1
ATOM 2118 N N . ARG A 1 264 ? -4.612 -8.420 2.779 1.00 91.69 264 ARG A N 1
ATOM 2119 C CA . ARG A 1 264 ? -5.297 -9.393 1.919 1.00 91.69 264 ARG A CA 1
ATOM 2120 C C . ARG A 1 264 ? -4.600 -10.745 2.021 1.00 91.69 264 ARG A C 1
ATOM 2122 O O . ARG A 1 264 ? -3.375 -10.836 1.950 1.00 91.69 264 ARG A O 1
ATOM 2129 N N . SER A 1 265 ? -5.415 -11.784 2.119 1.00 84.25 265 SER A N 1
ATOM 2130 C CA . SER A 1 265 ? -4.984 -13.176 2.179 1.00 84.25 265 SER A CA 1
ATOM 2131 C C . SER A 1 265 ? -5.784 -13.986 1.163 1.00 84.25 265 SER A C 1
ATOM 2133 O O . SER A 1 265 ? -6.932 -13.662 0.859 1.00 84.25 265 SER A O 1
ATOM 2135 N N . SER A 1 266 ? -5.174 -15.041 0.641 1.00 80.38 266 SER A N 1
ATOM 2136 C CA . SER A 1 266 ? -5.801 -16.035 -0.232 1.00 80.38 266 SER A CA 1
ATOM 2137 C C . SER A 1 266 ? -5.278 -17.420 0.127 1.00 80.38 266 SER A C 1
ATOM 2139 O O . SER A 1 266 ? -4.205 -17.528 0.713 1.00 80.38 266 SER A O 1
ATOM 2141 N N . GLU A 1 267 ? -5.979 -18.479 -0.274 1.00 73.50 267 GLU A N 1
ATOM 2142 C CA . GLU A 1 267 ? -5.468 -19.855 -0.140 1.00 73.50 267 GLU A CA 1
ATOM 2143 C C . GLU A 1 267 ? -4.138 -20.055 -0.887 1.00 73.50 267 GLU A C 1
ATOM 2145 O O . GLU A 1 267 ? -3.312 -20.866 -0.487 1.00 73.50 267 GLU A O 1
ATOM 2150 N N . SER A 1 268 ? -3.901 -19.265 -1.938 1.00 68.19 268 SER A N 1
ATOM 2151 C CA . SER A 1 268 ? -2.654 -19.218 -2.705 1.00 68.19 268 SER A CA 1
ATOM 2152 C C . SER A 1 268 ? -1.593 -18.268 -2.133 1.00 68.19 268 SER A C 1
ATOM 2154 O O . SER A 1 268 ? -0.588 -18.015 -2.797 1.00 68.19 268 SER A O 1
ATOM 2156 N N . SER A 1 269 ? -1.814 -17.670 -0.956 1.00 73.88 269 SER A N 1
ATOM 2157 C CA . SER A 1 269 ? -0.826 -16.772 -0.356 1.00 73.88 269 SER A CA 1
ATOM 2158 C C . SER A 1 269 ? 0.461 -17.532 -0.039 1.00 73.88 269 SER A C 1
ATOM 2160 O O . SER A 1 269 ? 0.436 -18.641 0.487 1.00 73.88 269 SER A O 1
ATOM 2162 N N . LEU A 1 270 ? 1.595 -16.922 -0.384 1.00 69.50 270 LEU A N 1
ATOM 2163 C CA . LEU A 1 270 ? 2.915 -17.500 -0.148 1.00 69.50 270 LEU A CA 1
ATOM 2164 C C . LEU A 1 270 ? 3.178 -17.638 1.358 1.00 69.50 270 LEU A C 1
ATOM 2166 O O . LEU A 1 270 ? 2.743 -16.790 2.132 1.00 69.50 270 LEU A O 1
ATOM 2170 N N . GLU A 1 271 ? 3.947 -18.652 1.764 1.00 71.88 271 GLU A N 1
ATOM 2171 C CA . GLU A 1 271 ? 4.215 -18.966 3.183 1.00 71.88 271 GLU A CA 1
ATOM 2172 C C . GLU A 1 271 ? 4.780 -17.787 3.989 1.00 71.88 271 GLU A C 1
ATOM 2174 O O . GLU A 1 271 ? 4.527 -17.662 5.183 1.00 71.88 271 GLU A O 1
ATOM 2179 N N . TRP A 1 272 ? 5.532 -16.894 3.343 1.00 77.62 272 TRP A N 1
ATOM 2180 C CA . TRP A 1 272 ? 6.087 -15.712 4.001 1.00 77.62 272 TRP A CA 1
ATOM 2181 C C . TRP A 1 272 ? 5.045 -14.612 4.255 1.00 77.62 272 TRP A C 1
ATOM 2183 O O . TRP A 1 272 ? 5.298 -13.712 5.058 1.00 77.62 272 TRP A O 1
ATOM 2193 N N . HIS A 1 273 ? 3.914 -14.629 3.543 1.00 86.50 273 HIS A N 1
ATOM 2194 C CA . HIS A 1 273 ? 2.884 -13.594 3.606 1.00 86.50 273 HIS A CA 1
ATOM 2195 C C . HIS A 1 273 ? 1.871 -13.909 4.705 1.00 86.50 273 HIS A C 1
ATOM 2197 O O . HIS A 1 273 ? 0.727 -14.290 4.456 1.00 86.50 273 HIS A O 1
ATOM 2203 N N . THR A 1 274 ? 2.320 -13.731 5.943 1.00 88.69 274 THR A N 1
ATOM 2204 C CA . THR A 1 274 ? 1.520 -13.829 7.166 1.00 88.69 274 THR A CA 1
ATOM 2205 C C . THR A 1 274 ? 1.346 -12.426 7.757 1.00 88.69 274 THR A C 1
ATOM 2207 O O . THR A 1 274 ? 2.134 -11.994 8.604 1.00 88.69 274 THR A O 1
ATOM 2210 N N . PRO A 1 275 ? 0.372 -11.639 7.257 1.00 92.88 275 PRO A N 1
ATOM 2211 C CA . PRO A 1 275 ? 0.259 -10.244 7.644 1.00 92.88 275 PRO A CA 1
ATOM 2212 C C . PRO A 1 275 ? -0.171 -10.111 9.106 1.00 92.88 275 PRO A C 1
ATOM 2214 O O . PRO A 1 275 ? -1.205 -10.645 9.502 1.00 92.88 275 PRO A O 1
ATOM 2217 N N . THR A 1 276 ? 0.604 -9.361 9.893 1.00 94.56 276 THR A N 1
ATOM 2218 C CA . THR A 1 276 ? 0.276 -9.027 11.286 1.00 94.56 276 THR A CA 1
ATOM 2219 C C . THR A 1 276 ? 0.430 -7.533 11.540 1.00 94.56 276 THR A C 1
ATOM 2221 O O . THR A 1 276 ? 1.152 -6.832 10.824 1.00 94.56 276 THR A O 1
ATOM 2224 N N . TRP A 1 277 ? -0.240 -7.017 12.574 1.00 96.00 277 TRP A N 1
ATOM 2225 C CA . TRP A 1 277 ? -0.111 -5.604 12.948 1.00 96.00 277 TRP A CA 1
ATOM 2226 C C . TRP A 1 277 ? 1.288 -5.280 13.474 1.00 96.00 277 TRP A C 1
ATOM 2228 O O . TRP A 1 277 ? 1.812 -4.214 13.159 1.00 96.00 277 TRP A O 1
ATOM 2238 N N . ILE A 1 278 ? 1.926 -6.206 14.195 1.00 94.75 278 ILE A N 1
ATOM 2239 C CA . ILE A 1 278 ? 3.310 -6.048 14.663 1.00 94.75 278 ILE A CA 1
ATOM 2240 C C . ILE A 1 278 ? 4.272 -5.903 13.474 1.00 94.75 278 ILE A C 1
ATOM 2242 O O . ILE A 1 278 ? 5.030 -4.932 13.412 1.00 94.75 278 ILE A O 1
ATOM 2246 N N . ASN A 1 279 ? 4.200 -6.811 12.495 1.00 93.88 279 ASN A N 1
ATOM 2247 C CA . ASN A 1 279 ? 5.061 -6.770 11.309 1.00 93.88 279 ASN A CA 1
ATOM 2248 C C . ASN A 1 279 ? 4.803 -5.514 10.464 1.00 93.88 279 ASN A C 1
ATOM 2250 O O . ASN A 1 279 ? 5.736 -4.920 9.915 1.00 93.88 279 ASN A O 1
ATOM 2254 N N . LEU A 1 280 ? 3.545 -5.071 10.380 1.00 96.31 280 LEU A N 1
ATOM 2255 C CA . LEU A 1 280 ? 3.197 -3.815 9.724 1.00 96.31 280 LEU A CA 1
ATOM 2256 C C . LEU A 1 280 ? 3.858 -2.613 10.414 1.00 96.31 280 LEU A C 1
ATOM 2258 O O . LEU A 1 280 ? 4.448 -1.775 9.735 1.00 96.31 280 LEU A O 1
ATOM 2262 N N . LEU A 1 281 ? 3.788 -2.525 11.746 1.00 96.06 281 LEU A N 1
ATOM 2263 C CA . LEU A 1 281 ? 4.396 -1.428 12.507 1.00 96.06 281 LEU A CA 1
ATOM 2264 C C . LEU A 1 281 ? 5.923 -1.402 12.362 1.00 96.06 281 LEU A C 1
ATOM 2266 O O . LEU A 1 281 ? 6.487 -0.325 12.177 1.00 96.06 281 LEU A O 1
ATOM 2270 N N . GLN A 1 282 ? 6.576 -2.569 12.359 1.00 94.25 282 GLN A N 1
ATOM 2271 C CA . GLN A 1 282 ? 8.008 -2.691 12.054 1.00 94.25 282 GLN A CA 1
ATOM 2272 C C . GLN A 1 282 ? 8.327 -2.178 10.646 1.00 94.25 282 GLN A C 1
ATOM 2274 O O . GLN A 1 282 ? 9.223 -1.360 10.455 1.00 94.25 282 GLN A O 1
ATOM 2279 N N . THR A 1 283 ? 7.540 -2.597 9.654 1.00 94.62 283 THR A N 1
ATOM 2280 C CA . THR A 1 283 ? 7.710 -2.176 8.254 1.00 94.62 283 THR A CA 1
ATOM 2281 C C . THR A 1 283 ? 7.541 -0.661 8.089 1.00 94.62 283 THR A C 1
ATOM 2283 O O . THR A 1 283 ? 8.220 -0.039 7.269 1.00 94.62 283 THR A O 1
ATOM 2286 N N . LEU A 1 284 ? 6.644 -0.059 8.876 1.00 96.19 284 LEU A N 1
ATOM 2287 C CA . LEU A 1 284 ? 6.327 1.367 8.852 1.00 96.19 284 LEU A CA 1
ATOM 2288 C C . LEU A 1 284 ? 7.205 2.219 9.770 1.00 96.19 284 LEU A C 1
ATOM 2290 O O . LEU A 1 284 ? 6.971 3.422 9.840 1.00 96.19 284 LEU A O 1
ATOM 2294 N N . GLN A 1 285 ? 8.214 1.666 10.443 1.00 93.06 285 GLN A N 1
ATOM 2295 C CA . GLN A 1 285 ? 8.972 2.375 11.478 1.00 93.06 285 GLN A CA 1
ATOM 2296 C C . GLN A 1 285 ? 9.513 3.743 11.022 1.00 93.06 285 GLN A C 1
ATOM 2298 O O . GLN A 1 285 ? 9.344 4.740 11.720 1.00 93.06 285 GLN A O 1
ATOM 2303 N N . MET A 1 286 ? 10.077 3.823 9.810 1.00 93.50 286 MET A N 1
ATOM 2304 C CA . MET A 1 286 ? 10.590 5.078 9.230 1.00 93.50 286 MET A CA 1
ATOM 2305 C C . MET A 1 286 ? 9.493 6.082 8.818 1.00 93.50 286 MET A C 1
ATOM 2307 O O . MET A 1 286 ? 9.789 7.239 8.504 1.00 93.50 286 MET A O 1
ATOM 2311 N N . SER A 1 287 ? 8.236 5.641 8.781 1.00 94.19 287 SER A N 1
ATOM 2312 C CA . SER A 1 287 ? 7.053 6.439 8.446 1.00 94.19 287 SER A CA 1
ATOM 2313 C C . SER A 1 287 ? 6.359 7.013 9.681 1.00 94.19 287 SER A C 1
ATOM 2315 O O . SER A 1 287 ? 5.748 8.073 9.577 1.00 94.19 287 SER A O 1
ATOM 2317 N N . LEU A 1 288 ? 6.433 6.341 10.838 1.00 94.56 288 LEU A N 1
ATOM 2318 C CA . LEU A 1 288 ? 5.576 6.628 11.999 1.00 94.56 288 LEU A CA 1
ATOM 2319 C C . LEU A 1 288 ? 5.677 8.081 12.490 1.00 94.56 288 LEU A C 1
ATOM 2321 O O . LEU A 1 288 ? 4.660 8.730 12.732 1.00 94.56 288 LEU A O 1
ATOM 2325 N N . GLU A 1 289 ? 6.894 8.621 12.577 1.00 93.19 289 GLU A N 1
ATOM 2326 C CA . GLU A 1 289 ? 7.145 10.004 13.011 1.00 93.19 289 GLU A CA 1
ATOM 2327 C C . GLU A 1 289 ? 6.584 11.066 12.060 1.00 93.19 289 GLU A C 1
ATOM 2329 O O . GLU A 1 289 ? 6.320 12.190 12.485 1.00 93.19 289 GLU A O 1
ATOM 2334 N N . LYS A 1 290 ? 6.384 10.707 10.790 1.00 94.06 290 LYS A N 1
ATOM 2335 C CA . LYS A 1 290 ? 5.992 11.618 9.704 1.00 94.06 290 LYS A CA 1
ATOM 2336 C C . LYS A 1 290 ? 4.482 11.708 9.521 1.00 94.06 290 LYS A C 1
ATOM 2338 O O . LYS A 1 290 ? 4.019 12.542 8.748 1.00 94.06 290 LYS A O 1
ATOM 2343 N N . LEU A 1 291 ? 3.728 10.830 10.179 1.00 95.19 291 LEU A N 1
ATOM 2344 C CA . LEU A 1 291 ? 2.275 10.817 10.102 1.00 95.19 291 LEU A CA 1
ATOM 2345 C C . LEU A 1 291 ? 1.688 12.033 10.824 1.00 95.19 291 LEU A C 1
ATOM 2347 O O . LEU A 1 291 ? 2.064 12.347 11.956 1.00 95.19 291 LEU A O 1
ATOM 2351 N N . GLU A 1 292 ? 0.703 12.665 10.193 1.00 94.94 292 GLU A N 1
ATOM 2352 C CA . GLU A 1 292 ? -0.045 13.788 10.752 1.00 94.94 292 GLU A CA 1
ATOM 2353 C C . GLU A 1 292 ? -1.535 13.449 10.858 1.00 94.94 292 GLU A C 1
ATOM 2355 O O . GLU A 1 292 ? -2.136 12.920 9.922 1.00 94.94 292 GLU A O 1
ATOM 2360 N N . LEU A 1 293 ? -2.160 13.809 11.983 1.00 94.88 293 LEU A N 1
ATOM 2361 C CA . LEU A 1 293 ? -3.560 13.471 12.253 1.00 94.88 293 LEU A CA 1
ATOM 2362 C C . LEU A 1 293 ? -4.530 14.102 11.246 1.00 94.88 293 LEU A C 1
ATOM 2364 O O . LEU A 1 293 ? -5.420 13.429 10.738 1.00 94.88 293 LEU A O 1
ATOM 2368 N N . MET A 1 294 ? -4.380 15.391 10.934 1.00 94.25 294 MET A N 1
ATOM 2369 C CA . MET A 1 294 ? -5.382 16.103 10.130 1.00 94.25 294 MET A CA 1
ATOM 2370 C C . MET A 1 294 ? -5.509 15.578 8.689 1.00 94.25 294 MET A C 1
ATOM 2372 O O . MET A 1 294 ? -6.644 15.398 8.241 1.00 94.25 294 MET A O 1
ATOM 2376 N N . PRO A 1 295 ? -4.419 15.288 7.951 1.00 93.69 295 PRO A N 1
ATOM 2377 C CA . PRO A 1 295 ? -4.514 14.607 6.659 1.00 93.69 295 PRO A CA 1
ATOM 2378 C C . PRO A 1 295 ? -5.185 13.229 6.737 1.00 93.69 295 PRO A C 1
ATOM 2380 O O . PRO A 1 295 ? -6.019 12.916 5.889 1.00 93.69 295 PRO A O 1
ATOM 2383 N N . ILE A 1 296 ? -4.882 12.437 7.772 1.00 95.12 296 ILE A N 1
ATOM 2384 C CA . ILE A 1 296 ? -5.507 11.124 8.003 1.00 95.12 296 ILE A CA 1
ATOM 2385 C C . ILE A 1 296 ? -7.025 11.275 8.173 1.00 95.12 296 ILE A C 1
ATOM 2387 O O . ILE A 1 296 ? -7.797 10.574 7.517 1.00 95.12 296 ILE A O 1
ATOM 2391 N N . MET A 1 297 ? -7.452 12.234 9.003 1.00 93.31 297 MET A N 1
ATOM 2392 C CA . MET A 1 297 ? -8.868 12.519 9.254 1.00 93.31 297 MET A CA 1
ATOM 2393 C C . MET A 1 297 ? -9.596 12.978 7.987 1.00 93.31 297 MET A C 1
ATOM 2395 O O . MET A 1 297 ? -10.678 12.482 7.686 1.00 93.31 297 MET A O 1
ATOM 2399 N N . ARG A 1 298 ? -8.994 13.889 7.209 1.00 90.94 298 ARG A N 1
ATOM 2400 C CA . ARG A 1 298 ? -9.584 14.405 5.958 1.00 90.94 298 ARG A CA 1
ATOM 2401 C C . ARG A 1 298 ? -9.816 13.307 4.923 1.00 90.94 298 ARG A C 1
ATOM 2403 O O . ARG A 1 298 ? -10.828 13.339 4.231 1.00 90.94 298 ARG A O 1
ATOM 2410 N N . ASN A 1 299 ? -8.899 12.347 4.841 1.00 89.62 299 ASN A N 1
ATOM 2411 C CA . ASN A 1 299 ? -8.977 11.232 3.900 1.00 89.62 299 ASN A CA 1
ATOM 2412 C C . ASN A 1 299 ? -9.786 10.036 4.431 1.00 89.62 299 ASN A C 1
ATOM 2414 O O . ASN A 1 299 ? -9.938 9.055 3.710 1.00 89.62 299 ASN A O 1
ATOM 2418 N N . CYS A 1 300 ? -10.296 10.096 5.669 1.00 90.94 300 CYS A N 1
ATOM 2419 C CA . CYS A 1 300 ? -10.973 8.977 6.335 1.00 90.94 300 CYS A CA 1
ATOM 2420 C C . CYS A 1 300 ? -10.140 7.674 6.322 1.00 90.94 300 CYS A C 1
ATOM 2422 O O . CYS A 1 300 ? -10.684 6.582 6.172 1.00 90.94 300 CYS A O 1
ATOM 2424 N N . SER A 1 301 ? -8.814 7.786 6.469 1.00 93.81 301 SER A N 1
ATOM 2425 C CA . SER A 1 301 ? -7.870 6.662 6.401 1.00 93.81 301 SER A CA 1
ATOM 2426 C C . SER A 1 301 ? -7.832 5.895 7.730 1.00 93.81 301 SER A C 1
ATOM 2428 O O . SER A 1 301 ? -7.044 6.217 8.619 1.00 93.81 301 SER A O 1
ATOM 2430 N N . MET A 1 302 ? -8.724 4.917 7.902 1.00 95.75 302 MET A N 1
ATOM 2431 C CA . MET A 1 302 ? -8.987 4.241 9.180 1.00 95.75 302 MET A CA 1
ATOM 2432 C C . MET A 1 302 ? -7.831 3.353 9.651 1.00 95.75 302 MET A C 1
ATOM 2434 O O . MET A 1 302 ? -7.493 3.372 10.836 1.00 95.75 302 MET A O 1
ATOM 2438 N N . PHE A 1 303 ? -7.184 2.601 8.760 1.00 97.38 303 PHE A N 1
ATOM 2439 C CA . PHE A 1 303 ? -6.013 1.809 9.141 1.00 97.38 303 PHE A CA 1
ATOM 2440 C C . PHE A 1 303 ? -4.816 2.692 9.471 1.00 97.38 303 PHE A C 1
ATOM 2442 O O . PHE A 1 303 ? -4.100 2.442 10.441 1.00 97.38 303 PHE A O 1
ATOM 2449 N N . THR A 1 304 ? -4.630 3.760 8.705 1.00 97.31 304 THR A N 1
ATOM 2450 C CA . THR A 1 304 ? -3.587 4.749 8.970 1.00 97.31 304 THR A CA 1
ATOM 2451 C C . THR A 1 304 ? -3.840 5.462 10.300 1.00 97.31 304 THR A C 1
ATOM 2453 O O . THR A 1 304 ? -2.906 5.667 11.073 1.00 97.31 304 THR A O 1
ATOM 2456 N N . LEU A 1 305 ? -5.103 5.770 10.620 1.00 97.62 305 LEU A N 1
ATOM 2457 C CA . LEU A 1 305 ? -5.505 6.311 11.919 1.00 97.62 305 LEU A CA 1
ATOM 2458 C C . LEU A 1 305 ? -5.210 5.328 13.051 1.00 97.62 305 LEU A C 1
ATOM 2460 O O . LEU A 1 305 ? -4.675 5.735 14.077 1.00 97.62 305 LEU A O 1
ATOM 2464 N N . ASN A 1 306 ? -5.497 4.040 12.857 1.00 97.50 306 ASN A N 1
ATOM 2465 C CA . ASN A 1 306 ? -5.147 3.009 13.826 1.00 97.50 306 ASN A CA 1
ATOM 2466 C C . ASN A 1 306 ? -3.636 2.992 14.119 1.00 97.50 306 ASN A C 1
ATOM 2468 O O . ASN A 1 306 ? -3.231 3.099 15.274 1.00 97.50 306 ASN A O 1
ATOM 2472 N N . VAL A 1 307 ? -2.802 2.933 13.074 1.00 97.62 307 VAL A N 1
ATOM 2473 C CA . VAL A 1 307 ? -1.334 2.990 13.201 1.00 97.62 307 VAL A CA 1
ATOM 2474 C C . VAL A 1 307 ? -0.892 4.260 13.932 1.00 97.62 307 VAL A C 1
ATOM 2476 O O . VAL A 1 307 ? -0.058 4.199 14.836 1.00 97.62 307 VAL A O 1
ATOM 2479 N N . TYR A 1 308 ? -1.480 5.407 13.585 1.00 97.44 308 TYR A N 1
ATOM 2480 C CA . TYR A 1 308 ? -1.182 6.685 14.224 1.00 97.44 308 TYR A CA 1
ATOM 2481 C C . TYR A 1 308 ? -1.532 6.694 15.718 1.00 97.44 308 TYR A C 1
ATOM 2483 O O . TYR A 1 308 ? -0.735 7.188 16.514 1.00 97.44 308 TYR A O 1
ATOM 2491 N N . ILE A 1 309 ? -2.681 6.132 16.113 1.00 97.31 309 ILE A N 1
ATOM 2492 C CA . ILE A 1 309 ? -3.094 6.014 17.521 1.00 97.31 309 ILE A CA 1
ATOM 2493 C C . ILE A 1 309 ? -2.094 5.154 18.290 1.00 97.31 309 ILE A C 1
ATOM 2495 O O . ILE A 1 309 ? -1.585 5.605 19.314 1.00 97.31 309 ILE A O 1
ATOM 2499 N N . LEU A 1 310 ? -1.784 3.954 17.786 1.00 96.00 310 LEU A N 1
ATOM 2500 C CA . LEU A 1 310 ? -0.827 3.045 18.426 1.00 96.00 310 LEU A CA 1
ATOM 2501 C C . LEU A 1 310 ? 0.523 3.741 18.645 1.00 96.00 310 LEU A C 1
ATOM 2503 O O . LEU A 1 310 ? 1.065 3.699 19.746 1.00 96.00 310 LEU A O 1
ATOM 2507 N N . TYR A 1 311 ? 1.003 4.460 17.627 1.00 96.12 311 TYR A N 1
ATOM 2508 C CA . TYR A 1 311 ? 2.255 5.203 17.692 1.00 96.12 311 TYR A CA 1
ATOM 2509 C C . TYR A 1 311 ? 2.237 6.386 18.659 1.00 96.12 311 TYR A C 1
ATOM 2511 O O . TYR A 1 311 ? 3.095 6.496 19.539 1.00 96.12 311 TYR A O 1
ATOM 2519 N N . LYS A 1 312 ? 1.277 7.300 18.505 1.00 95.62 312 LYS A N 1
ATOM 2520 C CA . LYS A 1 312 ? 1.251 8.534 19.295 1.00 95.62 312 LYS A CA 1
ATOM 2521 C C . LYS A 1 312 ? 0.989 8.274 20.764 1.00 95.62 312 LYS A C 1
ATOM 2523 O O . LYS A 1 312 ? 1.633 8.916 21.587 1.00 95.62 312 LYS A O 1
ATOM 2528 N N . MET A 1 313 ? 0.102 7.337 21.089 1.00 95.00 313 MET A N 1
ATOM 2529 C CA . MET A 1 313 ? -0.212 7.022 22.480 1.00 95.00 313 MET A CA 1
ATOM 2530 C C . MET A 1 313 ? 1.011 6.506 23.234 1.00 95.00 313 MET A C 1
ATOM 2532 O O . MET A 1 313 ? 1.244 6.922 24.366 1.00 95.00 313 MET A O 1
ATOM 2536 N N . GLU A 1 314 ? 1.836 5.668 22.606 1.00 93.12 314 GLU A N 1
ATOM 2537 C CA . GLU A 1 314 ? 3.060 5.170 23.235 1.00 93.12 314 GLU A CA 1
ATOM 2538 C C . GLU A 1 314 ? 4.142 6.246 23.381 1.00 93.12 314 GLU A C 1
ATOM 2540 O O . GLU A 1 314 ? 4.859 6.268 24.379 1.00 93.12 314 GLU A O 1
ATOM 2545 N N . LYS A 1 315 ? 4.266 7.153 22.406 1.00 93.31 315 LYS A N 1
ATOM 2546 C CA . LYS A 1 315 ? 5.296 8.204 22.421 1.00 93.31 315 LYS A CA 1
ATOM 2547 C C . LYS A 1 315 ? 4.955 9.415 23.286 1.00 93.31 315 LYS A C 1
ATOM 2549 O O . LYS A 1 315 ? 5.830 10.251 23.509 1.00 93.31 315 LYS A O 1
ATOM 2554 N N . MET A 1 316 ? 3.713 9.549 23.746 1.00 94.50 316 MET A N 1
ATOM 2555 C CA . MET A 1 316 ? 3.323 10.652 24.624 1.00 94.50 316 MET A CA 1
ATOM 2556 C C . MET A 1 316 ? 4.033 10.555 25.981 1.00 94.50 316 MET A C 1
ATOM 2558 O O . MET A 1 316 ? 4.031 9.485 26.592 1.00 94.50 316 MET A O 1
ATOM 2562 N N . PRO A 1 317 ? 4.630 11.657 26.474 1.00 91.12 317 PRO A N 1
ATOM 2563 C CA . PRO A 1 317 ? 5.494 11.614 27.648 1.00 91.12 317 PRO A CA 1
ATOM 2564 C C . PRO A 1 317 ? 4.709 11.436 28.949 1.00 91.12 317 PRO A C 1
ATOM 2566 O O . PRO A 1 317 ? 5.234 10.864 29.904 1.00 91.12 317 PRO A O 1
ATOM 2569 N N . THR A 1 318 ? 3.461 11.913 29.005 1.00 95.25 318 THR A N 1
ATOM 2570 C CA . THR A 1 318 ? 2.633 11.832 30.210 1.00 95.25 318 THR A CA 1
ATOM 2571 C C . THR A 1 318 ? 1.273 11.195 29.942 1.00 95.25 318 THR A C 1
ATOM 2573 O O . THR A 1 318 ? 0.713 11.273 28.848 1.00 95.25 318 THR A O 1
ATOM 2576 N N . VAL A 1 319 ? 0.696 10.598 30.989 1.00 95.06 319 VAL A N 1
ATOM 2577 C CA . VAL A 1 319 ? -0.680 10.074 30.961 1.00 95.06 319 VAL A CA 1
ATOM 2578 C C . VAL A 1 319 ? -1.697 11.207 30.743 1.00 95.06 319 VAL A C 1
ATOM 2580 O O . VAL A 1 319 ? -2.726 10.996 30.105 1.00 95.06 319 VAL A O 1
ATOM 2583 N N . GLY A 1 320 ? -1.400 12.427 31.206 1.00 96.38 320 GLY A N 1
ATOM 2584 C CA . GLY A 1 320 ? -2.234 13.609 30.960 1.00 96.38 320 GLY A CA 1
ATOM 2585 C C . GLY A 1 320 ? -2.326 13.978 29.475 1.00 96.38 320 GLY A C 1
ATOM 2586 O O . GLY A 1 320 ? -3.418 14.272 28.980 1.00 96.38 320 GLY A O 1
ATOM 2587 N N . ASP A 1 321 ? -1.213 13.879 28.743 1.00 96.56 321 ASP A N 1
ATOM 2588 C CA . ASP A 1 321 ? -1.190 14.096 27.290 1.00 96.56 321 ASP A CA 1
ATOM 2589 C C . ASP A 1 321 ? -2.006 13.022 26.561 1.00 96.56 321 ASP A C 1
ATOM 2591 O O . ASP A 1 321 ? -2.806 13.345 25.684 1.00 96.56 321 ASP A O 1
ATOM 2595 N N . GLN A 1 322 ? -1.883 11.756 26.983 1.00 96.94 322 GLN A N 1
ATOM 2596 C CA . GLN A 1 322 ? -2.680 10.642 26.451 1.00 96.94 322 GLN A CA 1
ATOM 2597 C C . GLN A 1 322 ? -4.186 10.861 26.661 1.00 96.94 322 GLN A C 1
ATOM 2599 O O . GLN A 1 322 ? -4.985 10.616 25.757 1.00 96.94 322 GLN A O 1
ATOM 2604 N N . ILE A 1 323 ? -4.590 11.347 27.841 1.00 97.12 323 ILE A N 1
ATOM 2605 C CA . ILE A 1 323 ? -5.992 11.669 28.151 1.00 97.12 323 ILE A CA 1
ATOM 2606 C C . ILE A 1 323 ? -6.504 12.790 27.247 1.00 97.12 323 ILE A C 1
ATOM 2608 O O . ILE A 1 323 ? -7.604 12.674 26.704 1.00 97.12 323 ILE A O 1
ATOM 2612 N N . THR A 1 324 ? -5.727 13.862 27.092 1.00 96.75 324 THR A N 1
ATOM 2613 C CA . THR A 1 324 ? -6.103 15.019 26.264 1.00 96.75 324 THR A CA 1
ATOM 2614 C C . THR A 1 324 ? -6.249 14.606 24.805 1.00 96.75 324 THR A C 1
ATOM 2616 O O . THR A 1 324 ? -7.297 14.827 24.203 1.00 96.75 324 THR A O 1
ATOM 2619 N N . PHE A 1 325 ? -5.266 13.876 24.278 1.00 97.25 325 PHE A N 1
ATOM 2620 C CA . PHE A 1 325 ? -5.321 13.339 22.925 1.00 97.25 325 PHE A CA 1
ATOM 2621 C C . PHE A 1 325 ? -6.528 12.424 22.702 1.00 97.25 325 PHE A C 1
ATOM 2623 O O . PHE A 1 325 ? -7.191 12.530 21.674 1.00 97.25 325 PHE A O 1
ATOM 2630 N N . MET A 1 326 ? -6.858 11.552 23.660 1.00 96.81 326 MET A N 1
ATOM 2631 C CA . MET A 1 326 ? -8.040 10.693 23.552 1.00 96.81 326 MET A CA 1
ATOM 2632 C C . MET A 1 326 ? -9.342 11.512 23.514 1.00 96.81 326 MET A C 1
ATOM 2634 O O . MET A 1 326 ? -10.262 11.151 22.781 1.00 96.81 326 MET A O 1
ATOM 2638 N N . GLN A 1 327 ? -9.436 12.614 24.271 1.00 95.94 327 GLN A N 1
ATOM 2639 C CA . GLN A 1 327 ? -10.599 13.514 24.234 1.00 95.94 327 GLN A CA 1
ATOM 2640 C C . GLN A 1 327 ? -10.735 14.202 22.871 1.00 95.94 327 GLN A C 1
ATOM 2642 O O . GLN A 1 327 ? -11.828 14.193 22.301 1.00 95.94 327 GLN A O 1
ATOM 2647 N N . ASP A 1 328 ? -9.637 14.738 22.336 1.00 96.25 328 ASP A N 1
ATOM 2648 C CA . ASP A 1 328 ? -9.614 15.389 21.023 1.00 96.25 328 ASP A CA 1
ATOM 2649 C C . ASP A 1 328 ? -9.958 14.392 19.913 1.00 96.25 328 ASP A C 1
ATOM 2651 O O . ASP A 1 328 ? -10.779 14.666 19.036 1.00 96.25 328 ASP A O 1
ATOM 2655 N N . LEU A 1 329 ? -9.392 13.186 19.989 1.00 96.19 329 LEU A N 1
ATOM 2656 C CA . LEU A 1 329 ? -9.674 12.115 19.047 1.00 96.19 329 LEU A CA 1
ATOM 2657 C C . LEU A 1 329 ? -11.154 11.722 19.068 1.00 96.19 329 LEU A C 1
ATOM 2659 O O . LEU A 1 329 ? -11.734 11.573 17.998 1.00 96.19 329 LEU A O 1
ATOM 2663 N N . CYS A 1 330 ? -11.784 11.616 20.246 1.00 95.31 330 CYS A N 1
ATOM 2664 C CA . CYS A 1 330 ? -13.222 11.339 20.351 1.00 95.31 330 CYS A CA 1
ATOM 2665 C C . CYS A 1 330 ? -14.072 12.364 19.590 1.00 95.31 330 CYS A C 1
ATOM 2667 O O . CYS A 1 330 ? -15.045 11.970 18.961 1.00 95.31 330 CYS A O 1
ATOM 2669 N N . GLN A 1 331 ? -13.704 13.649 19.618 1.00 93.31 331 GLN A N 1
ATOM 2670 C CA . GLN A 1 331 ? -14.414 14.698 18.874 1.00 93.31 331 GLN A CA 1
ATOM 2671 C C . GLN A 1 331 ? -14.141 14.613 17.369 1.00 93.31 331 GLN A C 1
ATOM 2673 O O . GLN A 1 331 ? -15.038 14.782 16.546 1.00 93.31 331 GLN A O 1
ATOM 2678 N N . LEU A 1 332 ? -12.894 14.333 16.990 1.00 94.19 332 LEU A N 1
ATOM 2679 C CA . LEU A 1 332 ? -12.493 14.262 15.590 1.00 94.19 332 LEU A CA 1
ATOM 2680 C C . LEU A 1 332 ? -13.143 13.077 14.866 1.00 94.19 332 LEU A C 1
ATOM 2682 O O . LEU A 1 332 ? -13.613 13.245 13.736 1.00 94.19 332 LEU A O 1
ATOM 2686 N N . ILE A 1 333 ? -13.218 11.899 15.497 1.00 93.56 333 ILE A N 1
ATOM 2687 C CA . ILE A 1 333 ? -13.810 10.707 14.867 1.00 93.56 333 ILE A CA 1
ATOM 2688 C C . ILE A 1 333 ? -15.303 10.860 14.574 1.00 93.56 333 ILE A C 1
ATOM 2690 O O . ILE A 1 333 ? -15.803 10.162 13.697 1.00 93.56 333 ILE A O 1
ATOM 2694 N N . GLU A 1 334 ? -16.007 11.799 15.220 1.00 89.06 334 GLU A N 1
ATOM 2695 C CA . GLU A 1 334 ? -17.422 12.063 14.925 1.00 89.06 334 GLU A CA 1
ATOM 2696 C C . GLU A 1 334 ? -17.642 12.540 13.484 1.00 89.06 334 GLU A C 1
ATOM 2698 O O . GLU A 1 334 ? -18.716 12.344 12.915 1.00 89.06 334 GLU A O 1
ATOM 2703 N N . SER A 1 335 ? -16.611 13.134 12.878 1.00 86.56 335 SER A N 1
ATOM 2704 C CA . SER A 1 335 ? -16.635 13.585 11.486 1.00 86.56 335 SER A CA 1
ATOM 2705 C C . SER A 1 335 ? -16.402 12.463 10.465 1.00 86.56 335 SER A C 1
ATOM 2707 O O . SER A 1 335 ? -16.698 12.651 9.281 1.00 86.56 335 SER A O 1
ATOM 2709 N N . ILE A 1 336 ? -15.911 11.293 10.897 1.00 87.75 336 ILE A N 1
ATOM 2710 C CA . ILE A 1 336 ? -15.629 10.165 10.006 1.00 87.75 336 ILE A CA 1
ATOM 2711 C C . ILE A 1 336 ? -16.937 9.454 9.667 1.00 87.75 336 ILE A C 1
ATOM 2713 O O . ILE A 1 336 ? -17.609 8.871 10.520 1.00 87.75 336 ILE A O 1
ATOM 2717 N N . LYS A 1 337 ? -17.278 9.450 8.379 1.00 83.06 337 LYS A N 1
ATOM 2718 C CA . LYS A 1 337 ? -18.401 8.665 7.866 1.00 83.06 337 LYS A CA 1
ATOM 2719 C C . LYS A 1 337 ? -17.941 7.242 7.572 1.00 83.06 337 LYS A C 1
ATOM 2721 O O . LYS A 1 337 ? -16.870 7.027 7.015 1.00 83.06 337 LYS A O 1
ATOM 2726 N N . THR A 1 338 ? -18.774 6.279 7.945 1.00 85.00 338 THR A N 1
ATOM 2727 C CA . THR A 1 338 ? -18.584 4.862 7.622 1.00 85.00 338 THR A CA 1
ATOM 2728 C C . THR A 1 338 ? -19.556 4.456 6.527 1.00 85.00 338 THR A C 1
ATOM 2730 O O . THR A 1 338 ? -20.696 4.916 6.502 1.00 85.00 338 THR A O 1
ATOM 2733 N N . GLU A 1 339 ? -19.090 3.591 5.636 1.00 86.25 339 GLU A N 1
ATOM 2734 C CA . GLU A 1 339 ? -19.876 2.919 4.604 1.00 86.25 339 GLU A CA 1
ATOM 2735 C C . GLU A 1 339 ? -19.792 1.407 4.853 1.00 86.25 339 GLU A C 1
ATOM 2737 O O . GLU A 1 339 ? -18.836 0.963 5.494 1.00 86.25 339 GLU A O 1
ATOM 2742 N N . PRO A 1 340 ? -20.718 0.580 4.332 1.00 87.94 340 PRO A N 1
ATOM 2743 C CA . PRO A 1 340 ? -20.689 -0.869 4.560 1.00 87.94 340 PRO A CA 1
ATOM 2744 C C . PRO A 1 340 ? -19.331 -1.537 4.270 1.00 87.94 340 PRO A C 1
ATOM 2746 O O . PRO A 1 340 ? -18.950 -2.492 4.943 1.00 87.94 340 PRO A O 1
ATOM 2749 N N . SER A 1 341 ? -18.573 -1.019 3.298 1.00 87.12 341 SER A N 1
ATOM 2750 C CA . SER A 1 341 ? -17.233 -1.497 2.928 1.00 87.12 341 SER A CA 1
ATOM 2751 C C . SER A 1 341 ? -16.125 -1.107 3.919 1.00 87.12 341 SER A C 1
ATOM 2753 O O . SER A 1 341 ? -15.094 -1.776 3.967 1.00 87.12 341 SER A O 1
ATOM 2755 N N . THR A 1 342 ? -16.319 -0.050 4.712 1.00 90.19 342 THR A N 1
ATOM 2756 C CA . THR A 1 342 ? -15.316 0.510 5.635 1.00 90.19 342 THR A CA 1
ATOM 2757 C C . THR A 1 342 ? -15.656 0.285 7.108 1.00 90.19 342 THR A C 1
ATOM 2759 O O . THR A 1 342 ? -14.802 0.473 7.972 1.00 90.19 342 THR A O 1
ATOM 2762 N N . GLU A 1 343 ? -16.864 -0.191 7.422 1.00 92.50 343 GLU A N 1
ATOM 2763 C CA . GLU A 1 343 ? -17.306 -0.458 8.796 1.00 92.50 343 GLU A CA 1
ATOM 2764 C C . GLU A 1 343 ? -16.325 -1.345 9.574 1.00 92.50 343 GLU A C 1
ATOM 2766 O O . GLU A 1 343 ? -15.943 -0.992 10.688 1.00 92.50 343 GLU A O 1
ATOM 2771 N N . ALA A 1 344 ? -15.860 -2.450 8.980 1.00 94.00 344 ALA A N 1
ATOM 2772 C CA . ALA A 1 344 ? -14.909 -3.353 9.627 1.00 94.00 344 ALA A CA 1
ATOM 2773 C C . ALA A 1 344 ? -13.570 -2.662 9.950 1.00 94.00 344 ALA A C 1
ATOM 2775 O O . ALA A 1 344 ? -12.974 -2.942 10.986 1.00 94.00 344 ALA A O 1
ATOM 2776 N N . MET A 1 345 ? -13.113 -1.726 9.114 1.00 95.44 345 MET A N 1
ATOM 2777 C CA . MET A 1 345 ? -11.867 -0.981 9.339 1.00 95.44 345 MET A CA 1
ATOM 2778 C C . MET A 1 345 ? -12.021 -0.027 10.530 1.00 95.44 345 MET A C 1
ATOM 2780 O O . MET A 1 345 ? -11.151 0.033 11.399 1.00 95.44 345 MET A O 1
ATOM 2784 N N . MET A 1 346 ? -13.174 0.643 10.636 1.00 95.31 346 MET A N 1
ATOM 2785 C CA . MET A 1 346 ? -13.471 1.551 11.748 1.00 95.31 346 MET A CA 1
ATOM 2786 C C . MET A 1 346 ? -13.505 0.837 13.105 1.00 95.31 346 MET A C 1
ATOM 2788 O O . MET A 1 346 ? -13.136 1.422 14.123 1.00 95.31 346 MET A O 1
ATOM 2792 N N . THR A 1 347 ? -13.887 -0.444 13.142 1.00 96.38 347 THR A N 1
ATOM 2793 C CA . THR A 1 347 ? -13.869 -1.212 14.399 1.00 96.38 347 THR A CA 1
ATOM 2794 C C . THR A 1 347 ? -12.477 -1.342 15.006 1.00 96.38 347 THR A C 1
ATOM 2796 O O . THR A 1 347 ? -12.360 -1.392 16.229 1.00 96.38 347 THR A O 1
ATOM 2799 N N . VAL A 1 348 ? -11.426 -1.325 14.179 1.00 96.69 348 VAL A N 1
ATOM 2800 C CA . VAL A 1 348 ? -10.041 -1.356 14.659 1.00 96.69 348 VAL A CA 1
ATOM 2801 C C . VAL A 1 348 ? -9.696 -0.035 15.345 1.00 96.69 348 VAL A C 1
ATOM 2803 O O . VAL A 1 348 ? -9.084 -0.034 16.407 1.00 96.69 348 VAL A O 1
ATOM 2806 N N . VAL A 1 349 ? -10.161 1.095 14.804 1.00 97.62 349 VAL A N 1
ATOM 2807 C CA . VAL A 1 349 ? -9.985 2.414 15.433 1.00 97.62 349 VAL A CA 1
ATOM 2808 C C . VAL A 1 349 ? -10.681 2.455 16.793 1.00 97.62 349 VAL A C 1
ATOM 2810 O O . VAL A 1 349 ? -10.054 2.801 17.794 1.00 97.62 349 VAL A O 1
ATOM 2813 N N . TRP A 1 350 ? -11.956 2.052 16.860 1.00 97.62 350 TRP A N 1
ATOM 2814 C CA . TRP A 1 350 ? -12.696 2.024 18.126 1.00 97.62 350 TRP A CA 1
ATOM 2815 C C . TRP A 1 350 ? -12.056 1.088 19.148 1.00 97.62 350 TRP A C 1
ATOM 2817 O O . TRP A 1 350 ? -11.902 1.467 20.306 1.00 97.62 350 TRP A O 1
ATOM 2827 N N . GLY A 1 351 ? -11.658 -0.113 18.731 1.00 97.19 351 GLY A N 1
ATOM 2828 C CA . GLY A 1 351 ? -11.015 -1.064 19.627 1.00 97.19 351 GLY A CA 1
ATOM 2829 C C . GLY A 1 351 ? -9.664 -0.570 20.143 1.00 97.19 351 GLY A C 1
ATOM 2830 O O . GLY A 1 351 ? -9.423 -0.663 21.343 1.00 97.19 351 GLY A O 1
ATOM 2831 N N . SER A 1 352 ? -8.848 0.079 19.306 1.00 97.12 352 SER A N 1
ATOM 2832 C CA . SER A 1 352 ? -7.603 0.725 19.743 1.00 97.12 352 SER A CA 1
ATOM 2833 C C . SER A 1 352 ? -7.845 1.824 20.767 1.00 97.12 352 SER A C 1
ATOM 2835 O O . SER A 1 352 ? -7.125 1.904 21.761 1.00 97.12 352 SER A O 1
ATOM 2837 N N . MET A 1 353 ? -8.877 2.650 20.574 1.00 97.81 353 MET A N 1
ATOM 2838 C CA . MET A 1 353 ? -9.248 3.672 21.555 1.00 97.81 353 MET A CA 1
ATOM 2839 C C . MET A 1 353 ? -9.711 3.055 22.881 1.00 97.81 353 MET A C 1
ATOM 2841 O O . MET A 1 353 ? -9.345 3.557 23.942 1.00 97.81 353 MET A O 1
ATOM 2845 N N . ILE A 1 354 ? -10.466 1.950 22.850 1.00 97.69 354 ILE A N 1
ATOM 2846 C CA . ILE A 1 354 ? -10.894 1.237 24.064 1.00 97.69 354 ILE A CA 1
ATOM 2847 C C . ILE A 1 354 ? -9.692 0.606 24.776 1.00 97.69 354 ILE A C 1
ATOM 2849 O O . ILE A 1 354 ? -9.533 0.804 25.981 1.00 97.69 354 ILE A O 1
ATOM 2853 N N . ALA A 1 355 ? -8.829 -0.107 24.048 1.00 96.31 355 ALA A N 1
ATOM 2854 C CA . ALA A 1 355 ? -7.643 -0.763 24.595 1.00 96.31 355 ALA A CA 1
ATOM 2855 C C . ALA A 1 355 ? -6.699 0.254 25.253 1.00 96.31 355 ALA A C 1
ATOM 2857 O O . ALA A 1 355 ? -6.310 0.099 26.413 1.00 96.31 355 ALA A O 1
ATOM 2858 N N . TRP A 1 356 ? -6.401 1.359 24.564 1.00 95.62 356 TRP A N 1
ATOM 2859 C CA . TRP A 1 356 ? -5.607 2.441 25.141 1.00 95.62 356 TRP A CA 1
ATOM 2860 C C . TRP A 1 356 ? -6.316 3.151 26.290 1.00 95.62 356 TRP A C 1
ATOM 2862 O O . TRP A 1 356 ? -5.677 3.471 27.288 1.00 95.62 356 TRP A O 1
ATOM 2872 N N . GLY A 1 357 ? -7.630 3.357 26.206 1.00 95.88 357 GLY A N 1
ATOM 2873 C CA . GLY A 1 357 ? -8.408 3.904 27.313 1.00 95.88 357 GLY A CA 1
ATOM 2874 C C . GLY A 1 357 ? -8.303 3.043 28.575 1.00 95.88 357 GLY A C 1
ATOM 2875 O O . GLY A 1 357 ? -8.144 3.584 29.667 1.00 95.88 357 GLY A O 1
ATOM 2876 N N . CYS A 1 358 ? -8.279 1.715 28.432 1.00 95.19 358 CYS A N 1
ATOM 2877 C CA . CYS A 1 358 ? -8.047 0.782 29.537 1.00 95.19 358 CYS A CA 1
ATOM 2878 C C . CYS A 1 358 ? -6.622 0.896 30.109 1.00 95.19 358 CYS A C 1
ATOM 2880 O O . CYS A 1 358 ? -6.451 0.951 31.328 1.00 95.19 358 CYS A O 1
ATOM 2882 N N . LYS A 1 359 ? -5.598 1.016 29.250 1.00 94.19 359 LYS A N 1
ATOM 2883 C CA . LYS A 1 359 ? -4.208 1.260 29.684 1.00 94.19 359 LYS A CA 1
ATOM 2884 C C . LYS A 1 359 ? -4.066 2.555 30.486 1.00 94.19 359 LYS A C 1
ATOM 2886 O O . LYS A 1 359 ? -3.376 2.579 31.502 1.00 94.19 359 LYS A O 1
ATOM 2891 N N . ILE A 1 360 ? -4.714 3.631 30.037 1.00 94.69 360 ILE A N 1
ATOM 2892 C CA . ILE A 1 360 ? -4.735 4.916 30.747 1.00 94.69 360 ILE A CA 1
ATOM 2893 C C . ILE A 1 360 ? -5.483 4.759 32.071 1.00 94.69 360 ILE A C 1
ATOM 2895 O O . ILE A 1 360 ? -4.993 5.223 33.095 1.00 94.69 360 ILE A O 1
ATOM 2899 N N . PHE A 1 361 ? -6.634 4.081 32.076 1.00 94.19 361 PHE A N 1
ATOM 2900 C CA . PHE A 1 361 ? -7.438 3.880 33.282 1.00 94.19 361 PHE A CA 1
ATOM 2901 C C . PHE A 1 361 ? -6.672 3.152 34.386 1.00 94.19 361 PHE A C 1
ATOM 2903 O O . PHE A 1 361 ? -6.779 3.545 35.542 1.00 94.19 361 PHE A O 1
ATOM 2910 N N . LEU A 1 362 ? -5.843 2.161 34.047 1.00 92.19 362 LEU A N 1
ATOM 2911 C CA . LEU A 1 362 ? -4.963 1.494 35.014 1.00 92.19 362 LEU A CA 1
ATOM 2912 C C . LEU A 1 362 ? -3.975 2.447 35.705 1.00 92.19 362 LEU A C 1
ATOM 2914 O O . LEU A 1 362 ? -3.599 2.206 36.850 1.00 92.19 362 LEU A O 1
ATOM 2918 N N . LYS A 1 363 ? -3.542 3.506 35.014 1.00 92.00 363 LYS A N 1
ATOM 2919 C CA . LYS A 1 363 ? -2.569 4.483 35.524 1.00 92.00 363 LYS A CA 1
ATOM 2920 C C . LYS A 1 363 ? -3.241 5.674 36.209 1.00 92.00 363 LYS A C 1
ATOM 2922 O O . LYS A 1 363 ? -2.710 6.188 37.183 1.00 92.00 363 LYS A O 1
ATOM 2927 N N . GLU A 1 364 ? -4.389 6.108 35.695 1.00 92.69 364 GLU A N 1
ATOM 2928 C CA . GLU A 1 364 ? -5.106 7.315 36.114 1.00 92.69 364 GLU A CA 1
ATOM 2929 C C . GLU A 1 364 ? -6.639 7.098 36.032 1.00 92.69 364 GLU A C 1
ATOM 2931 O O . GLU A 1 364 ? -7.296 7.540 35.079 1.00 92.69 364 GLU A O 1
ATOM 2936 N N . PRO A 1 365 ? -7.254 6.398 37.008 1.00 88.44 365 PRO A N 1
ATOM 2937 C CA . PRO A 1 365 ? -8.669 6.010 36.943 1.00 88.44 365 PRO A CA 1
ATOM 2938 C C . PRO A 1 365 ? -9.652 7.190 36.952 1.00 88.44 365 PRO A C 1
ATOM 2940 O O . PRO A 1 365 ? -10.723 7.118 36.349 1.00 88.44 365 PRO A O 1
ATOM 2943 N N . GLN A 1 366 ? -9.314 8.287 37.640 1.00 87.31 366 GLN A N 1
ATOM 2944 C CA . GLN A 1 366 ? -10.235 9.414 37.819 1.00 87.31 366 GLN A CA 1
ATOM 2945 C C . GLN A 1 366 ? -10.403 10.208 36.521 1.00 87.31 366 GLN A C 1
ATOM 2947 O O . GLN A 1 366 ? -11.525 10.427 36.060 1.00 87.31 366 GLN A O 1
ATOM 2952 N N . ASN A 1 367 ? -9.288 10.597 35.898 1.00 89.94 367 ASN A N 1
ATOM 2953 C CA . ASN A 1 367 ? -9.316 11.463 34.718 1.00 89.94 367 ASN A CA 1
ATOM 2954 C C . ASN A 1 367 ? -9.554 10.697 33.402 1.00 89.94 367 ASN A C 1
ATOM 2956 O O . ASN A 1 367 ? -10.080 11.268 32.444 1.00 89.94 367 ASN A O 1
ATOM 2960 N N . SER A 1 368 ? -9.249 9.395 33.352 1.00 89.94 368 SER A N 1
ATOM 2961 C CA . SER A 1 368 ? -9.517 8.527 32.188 1.00 89.94 368 SER A CA 1
ATOM 2962 C C . SER A 1 368 ? -11.002 8.237 31.950 1.00 89.94 368 SER A C 1
ATOM 2964 O O . SER A 1 368 ? -11.401 7.923 30.825 1.00 89.94 368 SER A O 1
ATOM 2966 N N . ARG A 1 369 ? -11.852 8.392 32.975 1.00 93.00 369 ARG A N 1
ATOM 2967 C CA . ARG A 1 369 ? -13.300 8.165 32.864 1.00 93.00 369 ARG A CA 1
ATOM 2968 C C . ARG A 1 369 ? -13.946 9.048 31.801 1.00 93.00 369 ARG A C 1
ATOM 2970 O O . ARG A 1 369 ? -14.767 8.567 31.025 1.00 93.00 369 ARG A O 1
ATOM 2977 N N . LYS A 1 370 ? -13.585 10.333 31.745 1.00 94.00 370 LYS A N 1
ATOM 2978 C CA . LYS A 1 370 ? -14.201 11.303 30.826 1.00 94.00 370 LYS A CA 1
ATOM 2979 C C . LYS A 1 370 ? -14.061 10.901 29.343 1.00 94.00 370 LYS A C 1
ATOM 2981 O O . LYS A 1 370 ? -15.104 10.774 28.703 1.00 94.00 370 LYS A O 1
ATOM 2986 N N . PRO A 1 371 ? -12.854 10.679 28.779 1.00 95.56 371 PRO A N 1
ATOM 2987 C CA . PRO A 1 371 ? -12.719 10.282 27.375 1.00 95.56 371 PRO A CA 1
ATOM 2988 C C . PRO A 1 371 ? -13.398 8.944 27.055 1.00 95.56 371 PRO A C 1
ATOM 2990 O O . PRO A 1 371 ? -14.046 8.829 26.020 1.00 95.56 371 PRO A O 1
ATOM 2993 N N . LEU A 1 372 ? -13.329 7.953 27.951 1.00 96.06 372 LEU A N 1
ATOM 2994 C CA . LEU A 1 372 ? -14.015 6.670 27.759 1.00 96.06 372 LEU A CA 1
ATOM 2995 C C . LEU A 1 372 ? -15.542 6.845 27.683 1.00 96.06 372 LEU A C 1
ATOM 2997 O O . LEU A 1 372 ? -16.186 6.329 26.771 1.00 96.06 372 LEU A O 1
ATOM 3001 N N . ILE A 1 373 ? -16.134 7.633 28.583 1.00 95.75 373 ILE A N 1
ATOM 3002 C CA . ILE A 1 373 ? -17.571 7.935 28.538 1.00 95.75 373 ILE A CA 1
ATOM 3003 C C . ILE A 1 373 ? -17.942 8.747 27.286 1.00 95.75 373 ILE A C 1
ATOM 3005 O O . ILE A 1 373 ? -18.994 8.494 26.700 1.00 95.75 373 ILE A O 1
ATOM 3009 N N . MET A 1 374 ? -17.094 9.679 26.836 1.00 96.31 374 MET A N 1
ATOM 3010 C CA . MET A 1 374 ? -17.301 10.384 25.561 1.00 96.31 374 MET A CA 1
ATOM 3011 C C . MET A 1 374 ? -17.365 9.402 24.385 1.00 96.31 374 MET A C 1
ATOM 3013 O O . MET A 1 374 ? -18.319 9.451 23.609 1.00 96.31 374 MET A O 1
ATOM 3017 N N . LEU A 1 375 ? -16.419 8.461 24.305 1.00 97.19 375 LEU A N 1
ATOM 3018 C CA . LEU A 1 375 ? -16.423 7.415 23.283 1.00 97.19 375 LEU A CA 1
ATOM 3019 C C . LEU A 1 375 ? -17.676 6.531 23.370 1.00 97.19 375 LEU A C 1
ATOM 3021 O O . LEU A 1 375 ? -18.310 6.262 22.353 1.00 97.19 375 LEU A O 1
ATOM 3025 N N . SER A 1 376 ? -18.076 6.114 24.574 1.00 97.06 376 SER A N 1
ATOM 3026 C CA . SER A 1 376 ? -19.294 5.317 24.778 1.00 97.06 376 SER A CA 1
ATOM 3027 C C . SER A 1 376 ? -20.546 6.036 24.267 1.00 97.06 376 SER A C 1
ATOM 3029 O O . SER A 1 376 ? -21.333 5.458 23.515 1.00 97.06 376 SER A O 1
ATOM 3031 N N . ARG A 1 377 ? -20.701 7.324 24.593 1.00 95.50 377 ARG A N 1
ATOM 3032 C CA . ARG A 1 377 ? -21.824 8.150 24.121 1.00 95.50 377 ARG A CA 1
ATOM 3033 C C . ARG A 1 377 ? -21.818 8.312 22.606 1.00 95.50 377 ARG A C 1
ATOM 3035 O O . ARG A 1 377 ? -22.870 8.201 21.979 1.00 95.50 377 ARG A O 1
ATOM 3042 N N . HIS A 1 378 ? -20.644 8.513 22.013 1.00 95.12 378 HIS A N 1
ATOM 3043 C CA . HIS A 1 378 ? -20.496 8.550 20.563 1.00 95.12 378 HIS A CA 1
ATOM 3044 C C . HIS A 1 378 ? -20.942 7.224 19.915 1.00 95.12 378 HIS A C 1
ATOM 3046 O O . HIS A 1 378 ? -21.757 7.215 18.994 1.00 95.12 378 HIS A O 1
ATOM 3052 N N . LEU A 1 379 ? -20.497 6.083 20.445 1.00 96.06 379 LEU A N 1
ATOM 3053 C CA . LEU A 1 379 ? -20.881 4.753 19.958 1.00 96.06 379 LEU A CA 1
ATOM 3054 C C . LEU A 1 379 ? -22.384 4.462 20.132 1.00 96.06 379 LEU A C 1
ATOM 3056 O O . LEU A 1 379 ? -23.010 3.872 19.244 1.00 96.06 379 LEU A O 1
ATOM 3060 N N . GLN A 1 380 ? -22.987 4.912 21.237 1.00 94.50 380 GLN A N 1
ATOM 3061 C CA . GLN A 1 380 ? -24.438 4.872 21.440 1.00 94.50 380 GLN A CA 1
ATOM 3062 C C . GLN A 1 380 ? -25.167 5.725 20.397 1.00 94.50 380 GLN A C 1
ATOM 3064 O O . GLN A 1 380 ? -26.140 5.252 19.811 1.00 94.50 380 GLN A O 1
ATOM 3069 N N . HIS A 1 381 ? -24.682 6.934 20.106 1.00 92.06 381 HIS A N 1
ATOM 3070 C CA . HIS A 1 381 ? -25.241 7.775 19.049 1.00 92.06 381 HIS A CA 1
ATOM 3071 C C . HIS A 1 381 ? -25.161 7.083 17.678 1.00 92.06 381 HIS A C 1
ATOM 3073 O O . HIS A 1 381 ? -26.158 7.001 16.964 1.00 92.06 381 HIS A O 1
ATOM 3079 N N . LEU A 1 382 ? -24.019 6.481 17.332 1.00 90.31 382 LEU A N 1
ATOM 3080 C CA . LEU A 1 382 ? -23.878 5.704 16.094 1.00 90.31 382 LEU A CA 1
ATOM 3081 C C . LEU A 1 382 ? -24.821 4.493 16.022 1.00 90.31 382 LEU A C 1
ATOM 3083 O O . LEU A 1 382 ? -25.203 4.089 14.919 1.00 90.31 382 LEU A O 1
ATOM 3087 N N . SER A 1 383 ? -25.200 3.917 17.170 1.00 89.69 383 SER A N 1
ATOM 3088 C CA . SER A 1 383 ? -26.167 2.812 17.234 1.00 89.69 383 SER A CA 1
ATOM 3089 C C . SER A 1 383 ? -27.606 3.252 16.941 1.00 89.69 383 SER A C 1
ATOM 3091 O O . SER A 1 383 ? -28.400 2.447 16.454 1.00 89.69 383 SER A O 1
ATOM 3093 N N . SER A 1 384 ? -27.935 4.524 17.199 1.00 83.88 384 SER A N 1
ATOM 3094 C CA . SER A 1 384 ? -29.283 5.090 17.059 1.00 83.88 384 SER A CA 1
ATOM 3095 C C . SER A 1 384 ? -29.473 5.971 15.822 1.00 83.88 384 SER A C 1
ATOM 3097 O O . SER A 1 384 ? -30.605 6.358 15.532 1.00 83.88 384 SER A O 1
ATOM 3099 N N . GLN A 1 385 ? -28.406 6.267 15.069 1.00 74.44 385 GLN A N 1
ATOM 3100 C CA . GLN A 1 385 ? -28.497 7.015 13.813 1.00 74.44 385 GLN A CA 1
ATOM 3101 C C . GLN A 1 385 ? -29.499 6.365 12.847 1.00 74.44 385 GLN A C 1
ATOM 3103 O O . GLN A 1 385 ? -29.405 5.177 12.512 1.00 74.44 385 GLN A O 1
ATOM 3108 N N . ALA A 1 386 ? -30.464 7.177 12.405 1.00 59.78 386 ALA A N 1
ATOM 3109 C CA . ALA A 1 386 ? -31.449 6.784 11.412 1.00 59.78 386 ALA A CA 1
ATOM 3110 C C . ALA A 1 386 ? -30.755 6.424 10.091 1.00 59.78 386 ALA A C 1
ATOM 3112 O O . ALA A 1 386 ? -29.740 7.019 9.716 1.00 59.78 386 ALA A O 1
ATOM 3113 N N . GLU A 1 387 ? -31.309 5.435 9.388 1.00 56.25 387 GLU A N 1
ATOM 3114 C CA . GLU A 1 387 ? -30.950 5.187 7.993 1.00 56.25 387 GLU A CA 1
ATOM 3115 C C . GLU A 1 387 ? -31.215 6.468 7.195 1.00 56.25 387 GLU A C 1
ATOM 3117 O O . GLU A 1 387 ? -32.047 7.285 7.586 1.00 56.25 387 GLU A O 1
ATOM 3122 N N . GLY A 1 388 ? -30.475 6.696 6.110 1.00 52.88 388 GLY A N 1
ATOM 3123 C CA . GLY A 1 388 ? -30.714 7.855 5.254 1.00 52.88 388 GLY A CA 1
ATOM 3124 C C . GLY A 1 388 ? -32.137 7.879 4.671 1.00 52.88 388 GLY A C 1
ATOM 3125 O O . GLY A 1 388 ? -33.077 7.265 5.158 1.00 52.88 388 GLY A O 1
ATOM 3126 N N . TRP A 1 389 ? -32.303 8.554 3.541 1.00 44.72 389 TRP A N 1
ATOM 3127 C CA . TRP A 1 389 ? -33.588 8.861 2.893 1.00 44.72 389 TRP A CA 1
ATOM 3128 C C . TRP A 1 389 ? -34.505 7.642 2.576 1.00 44.72 389 TRP A C 1
ATOM 3130 O O . TRP A 1 389 ? -35.625 7.820 2.097 1.00 44.72 389 TRP A O 1
ATOM 3140 N N . GLY A 1 390 ? -34.047 6.413 2.837 1.00 47.34 390 GLY A N 1
ATOM 3141 C CA . GLY A 1 390 ? -34.736 5.143 2.614 1.00 47.34 390 GLY A CA 1
ATOM 3142 C C . GLY A 1 390 ? -35.864 4.789 3.593 1.00 47.34 390 GLY A C 1
ATOM 3143 O O . GLY A 1 390 ? -36.634 3.888 3.280 1.00 47.34 390 GLY A O 1
ATOM 3144 N N . ASP A 1 391 ? -36.022 5.494 4.718 1.00 47.50 391 ASP A N 1
ATOM 3145 C CA . ASP A 1 391 ? -37.204 5.338 5.595 1.00 47.50 391 ASP A CA 1
ATOM 3146 C C . ASP A 1 391 ? -38.407 6.210 5.127 1.00 47.50 391 ASP A C 1
ATOM 3148 O O . ASP A 1 391 ? -39.462 6.213 5.759 1.00 47.50 391 ASP A O 1
ATOM 3152 N N . GLY A 1 392 ? -38.276 6.944 4.006 1.00 58.03 392 GLY A N 1
ATOM 3153 C CA . GLY A 1 392 ? -39.330 7.775 3.400 1.00 58.03 392 GLY A CA 1
ATOM 3154 C C . GLY A 1 392 ? -39.835 7.284 2.031 1.00 58.03 392 GLY A C 1
ATOM 3155 O O . GLY A 1 392 ? -39.478 6.206 1.558 1.00 58.03 392 GLY A O 1
ATOM 3156 N N . LEU A 1 393 ? -40.638 8.116 1.349 1.00 51.72 393 LEU A N 1
ATOM 3157 C CA . LEU A 1 393 ? -41.243 7.836 0.028 1.00 51.72 393 LEU A CA 1
ATOM 3158 C C . LEU A 1 393 ? -40.217 7.365 -1.030 1.00 51.72 393 LEU A C 1
ATOM 3160 O O . LEU A 1 393 ? -40.543 6.587 -1.921 1.00 51.72 393 LEU A O 1
ATOM 3164 N N . LEU A 1 394 ? -38.963 7.811 -0.906 1.00 54.31 394 LEU A N 1
ATOM 3165 C CA . LEU A 1 394 ? -37.854 7.480 -1.806 1.00 54.31 394 LEU A CA 1
ATOM 3166 C C . LEU A 1 394 ? -37.317 6.052 -1.607 1.00 54.31 394 LEU A C 1
ATOM 3168 O O . LEU A 1 394 ? -36.934 5.397 -2.576 1.00 54.31 394 LEU A O 1
ATOM 3172 N N . GLY A 1 395 ? -37.368 5.530 -0.380 1.00 55.97 395 GLY A N 1
ATOM 3173 C CA . GLY A 1 395 ? -37.097 4.117 -0.112 1.00 55.97 395 GLY A CA 1
ATOM 3174 C C . GLY A 1 395 ? -38.200 3.194 -0.629 1.00 55.97 395 GLY A C 1
ATOM 3175 O O . GLY A 1 395 ? -37.904 2.088 -1.082 1.00 55.97 395 GLY A O 1
ATOM 3176 N N . ALA A 1 396 ? -39.453 3.665 -0.639 1.00 58.16 396 ALA A N 1
ATOM 3177 C CA . ALA A 1 396 ? -40.597 2.927 -1.181 1.00 58.16 396 ALA A CA 1
ATOM 3178 C C . ALA A 1 396 ? -40.553 2.773 -2.716 1.00 58.16 396 ALA A C 1
ATOM 3180 O O . ALA A 1 396 ? -41.108 1.811 -3.239 1.00 58.16 396 ALA A O 1
ATOM 3181 N N . ILE A 1 397 ? -39.855 3.668 -3.430 1.00 59.69 397 ILE A N 1
ATOM 3182 C CA . ILE A 1 397 ? -39.632 3.582 -4.889 1.00 59.69 397 ILE A CA 1
ATOM 3183 C C . ILE A 1 397 ? -38.276 2.958 -5.272 1.00 59.69 397 ILE A C 1
ATOM 3185 O O . ILE A 1 397 ? -37.860 3.041 -6.424 1.00 59.69 397 ILE A O 1
ATOM 3189 N N . GLY A 1 398 ? -37.570 2.333 -4.322 1.00 51.56 398 GLY A N 1
ATOM 3190 C CA . GLY A 1 398 ? -36.352 1.562 -4.600 1.00 51.56 398 GLY A CA 1
ATOM 3191 C C . GLY A 1 398 ? -35.047 2.364 -4.656 1.00 51.56 398 GLY A C 1
ATOM 3192 O O . GLY A 1 398 ? -33.997 1.780 -4.910 1.00 51.56 398 GLY A O 1
ATOM 3193 N N . LEU A 1 399 ? -35.061 3.667 -4.352 1.00 48.16 399 LEU A N 1
ATOM 3194 C CA . LEU A 1 399 ? -33.843 4.472 -4.203 1.00 48.16 399 LEU A CA 1
ATOM 3195 C C . LEU A 1 399 ? -33.295 4.337 -2.776 1.00 48.16 399 LEU A C 1
ATOM 3197 O O . LEU A 1 399 ? -33.294 5.281 -1.985 1.00 48.16 399 LEU A O 1
ATOM 3201 N N . LYS A 1 400 ? -32.834 3.132 -2.429 1.00 52.38 400 LYS A N 1
ATOM 3202 C CA . LYS A 1 400 ? -32.082 2.898 -1.193 1.00 52.38 400 LYS A CA 1
ATOM 3203 C C . LYS A 1 400 ? -30.616 3.237 -1.436 1.00 52.38 400 LYS A C 1
ATOM 3205 O O . LYS A 1 400 ? -29.931 2.559 -2.192 1.00 52.38 400 LYS A O 1
ATOM 3210 N N . ARG A 1 401 ? -30.125 4.291 -0.786 1.00 52.22 401 ARG A N 1
ATOM 3211 C CA . ARG A 1 401 ? -28.689 4.426 -0.523 1.00 52.22 401 ARG A CA 1
ATOM 3212 C C . ARG A 1 401 ? -28.442 3.693 0.792 1.00 52.22 401 ARG A C 1
ATOM 3214 O O . ARG A 1 401 ? -28.980 4.116 1.812 1.00 52.22 401 ARG A O 1
ATOM 3221 N N . ASP A 1 402 ? -27.703 2.590 0.763 1.00 53.06 402 ASP A N 1
ATOM 3222 C CA . ASP A 1 402 ? -27.310 1.865 1.975 1.00 53.06 402 ASP A CA 1
ATOM 3223 C C . ASP A 1 402 ? -26.324 2.730 2.763 1.00 53.06 402 ASP A C 1
ATOM 3225 O O . ASP A 1 402 ? -25.156 2.832 2.399 1.00 53.06 402 ASP A O 1
ATOM 3229 N N . VAL A 1 403 ? -26.802 3.432 3.795 1.00 67.50 403 VAL A N 1
ATOM 3230 C CA . VAL A 1 403 ? -25.945 4.383 4.527 1.00 67.50 403 VAL A CA 1
ATOM 3231 C C . VAL A 1 403 ? -25.246 3.725 5.724 1.00 67.50 403 VAL A C 1
ATOM 3233 O O . VAL A 1 403 ? -24.155 4.153 6.072 1.00 67.50 403 VAL A O 1
ATOM 3236 N N . VAL A 1 404 ? -25.829 2.693 6.355 1.00 75.38 404 VAL A N 1
ATOM 3237 C CA . VAL A 1 404 ? -25.303 2.044 7.579 1.00 75.38 404 VAL A CA 1
ATOM 3238 C C . VAL A 1 404 ? -25.874 0.630 7.738 1.00 75.38 404 VAL A C 1
ATOM 3240 O O . VAL A 1 404 ? -27.089 0.466 7.626 1.00 75.38 404 VAL A O 1
ATOM 3243 N N . THR A 1 405 ? -25.060 -0.374 8.090 1.00 88.00 405 THR A N 1
ATOM 3244 C CA . THR A 1 405 ? -25.560 -1.740 8.340 1.00 88.00 405 THR A CA 1
ATOM 3245 C C . THR A 1 405 ? -26.094 -1.950 9.765 1.00 88.00 405 THR A C 1
ATOM 3247 O O . THR A 1 405 ? -25.653 -1.332 10.741 1.00 88.00 405 THR A O 1
ATOM 3250 N N . ASN A 1 406 ? -27.013 -2.910 9.923 1.00 91.12 406 ASN A N 1
ATOM 3251 C CA . ASN A 1 406 ? -27.463 -3.364 11.243 1.00 91.12 406 ASN A CA 1
ATOM 3252 C C . ASN A 1 406 ? -26.319 -3.950 12.081 1.00 91.12 406 ASN A C 1
ATOM 3254 O O . ASN A 1 406 ? -26.315 -3.789 13.302 1.00 91.12 406 ASN A O 1
ATOM 3258 N N . LYS A 1 407 ? -25.325 -4.583 11.439 1.00 93.56 407 LYS A N 1
ATOM 3259 C CA . LYS A 1 407 ? -24.131 -5.110 12.113 1.00 93.56 407 LYS A CA 1
ATOM 3260 C C . LYS A 1 407 ? -23.384 -3.997 12.840 1.00 93.56 407 LYS A C 1
ATOM 3262 O O . LYS A 1 407 ? -23.103 -4.140 14.029 1.00 93.56 407 LYS A O 1
ATOM 3267 N N . ARG A 1 408 ? -23.141 -2.864 12.167 1.00 93.44 408 ARG A N 1
ATOM 3268 C CA . ARG A 1 408 ? -22.517 -1.680 12.777 1.00 93.44 408 ARG A CA 1
ATOM 3269 C C . ARG A 1 408 ? -23.303 -1.193 13.986 1.00 93.44 408 ARG A C 1
ATOM 3271 O O . ARG A 1 408 ? -22.710 -1.019 15.043 1.00 93.44 408 ARG A O 1
ATOM 3278 N N . LYS A 1 409 ? -24.621 -1.003 13.846 1.00 92.75 409 LYS A N 1
ATOM 3279 C CA . LYS A 1 409 ? -25.483 -0.482 14.925 1.00 92.75 409 LYS A CA 1
ATOM 3280 C C . LYS A 1 409 ? -25.428 -1.353 16.180 1.00 92.75 409 LYS A C 1
ATOM 3282 O O . LYS A 1 409 ? -25.294 -0.842 17.290 1.00 92.75 409 LYS A O 1
ATOM 3287 N N . VAL A 1 410 ? -25.520 -2.671 16.002 1.00 96.00 410 VAL A N 1
ATOM 3288 C CA . VAL A 1 410 ? -25.456 -3.620 17.118 1.00 96.00 410 VAL A CA 1
ATOM 3289 C C . VAL A 1 410 ? -24.060 -3.617 17.741 1.00 96.00 410 VAL A C 1
ATOM 3291 O O . VAL A 1 410 ? -23.945 -3.519 18.963 1.00 96.00 410 VAL A O 1
ATOM 3294 N N . LEU A 1 411 ? -22.999 -3.681 16.931 1.00 97.44 411 LEU A N 1
ATOM 3295 C CA . LEU A 1 411 ? -21.631 -3.715 17.441 1.00 97.44 411 LEU A CA 1
ATOM 3296 C C . LEU A 1 411 ? -21.270 -2.445 18.214 1.00 97.44 411 LEU A C 1
ATOM 3298 O O . LEU A 1 411 ? -20.747 -2.556 19.319 1.00 97.44 411 LEU A O 1
ATOM 3302 N N . THR A 1 412 ? -21.565 -1.247 17.696 1.00 96.56 412 THR A N 1
ATOM 3303 C CA . THR A 1 412 ? -21.246 -0.003 18.418 1.00 96.56 412 THR A CA 1
ATOM 3304 C C . THR A 1 412 ? -21.962 0.049 19.765 1.00 96.56 412 THR A C 1
ATOM 3306 O O . THR A 1 412 ? -21.362 0.454 20.759 1.00 96.56 412 THR A O 1
ATOM 3309 N N . ARG A 1 413 ? -23.200 -0.464 19.849 1.00 97.00 413 ARG A N 1
ATOM 3310 C CA . ARG A 1 413 ? -23.898 -0.623 21.132 1.00 97.00 413 ARG A CA 1
ATOM 3311 C C . ARG A 1 413 ? -23.171 -1.585 22.071 1.00 97.00 413 ARG A C 1
ATOM 3313 O O . ARG A 1 413 ? -23.024 -1.274 23.249 1.00 97.00 413 ARG A O 1
ATOM 3320 N N . CYS A 1 414 ? -22.706 -2.726 21.566 1.00 98.38 414 CYS A N 1
ATOM 3321 C CA . CYS A 1 414 ? -21.944 -3.693 22.358 1.00 98.38 414 CYS A CA 1
ATOM 3322 C C . CYS A 1 414 ? -20.646 -3.079 22.899 1.00 98.38 414 CYS A C 1
ATOM 3324 O O . CYS A 1 414 ? -20.356 -3.213 24.083 1.00 98.38 414 CYS A O 1
ATOM 3326 N N . LEU A 1 415 ? -19.903 -2.348 22.065 1.00 98.38 415 LEU A N 1
ATOM 3327 C CA . LEU A 1 415 ? -18.672 -1.668 22.471 1.00 98.38 415 LEU A CA 1
ATOM 3328 C C . LEU A 1 415 ? -18.932 -0.579 23.522 1.00 98.38 415 LEU A C 1
ATOM 3330 O O . LEU A 1 415 ? -18.191 -0.480 24.497 1.00 98.38 415 LEU A O 1
ATOM 3334 N N . ALA A 1 416 ? -20.019 0.186 23.386 1.00 98.00 416 ALA A N 1
ATOM 3335 C CA . ALA A 1 416 ? -20.433 1.145 24.409 1.00 98.00 416 ALA A CA 1
ATOM 3336 C C . ALA A 1 416 ? -20.729 0.459 25.755 1.00 98.00 416 ALA A C 1
ATOM 3338 O O . ALA A 1 416 ? -20.295 0.938 26.801 1.00 98.00 416 ALA A O 1
ATOM 3339 N N . ILE A 1 417 ? -21.419 -0.688 25.737 1.00 98.06 417 ILE A N 1
ATOM 3340 C CA . ILE A 1 417 ? -21.704 -1.484 26.942 1.00 98.06 417 ILE A CA 1
ATOM 3341 C C . ILE A 1 417 ? -20.407 -1.951 27.612 1.00 98.06 417 ILE A C 1
ATOM 3343 O O . ILE A 1 417 ? -20.296 -1.844 28.833 1.00 98.06 417 ILE A O 1
ATOM 3347 N N . VAL A 1 418 ? -19.421 -2.416 26.835 1.00 97.88 418 VAL A N 1
ATOM 3348 C CA . VAL A 1 418 ? -18.104 -2.799 27.370 1.00 97.88 418 VAL A CA 1
ATOM 3349 C C . VAL A 1 418 ? -17.459 -1.621 28.097 1.00 97.88 418 VAL A C 1
ATOM 3351 O O . VAL A 1 418 ? -17.037 -1.780 29.237 1.00 97.88 418 VAL A O 1
ATOM 3354 N N . ILE A 1 419 ? -17.451 -0.423 27.508 1.00 97.25 419 ILE A N 1
ATOM 3355 C CA . ILE A 1 419 ? -16.891 0.761 28.174 1.00 97.25 419 ILE A CA 1
ATOM 3356 C C . ILE A 1 419 ? -17.652 1.087 29.469 1.00 97.25 419 ILE A C 1
ATOM 3358 O O . ILE A 1 419 ? -17.036 1.353 30.497 1.00 97.25 419 ILE A O 1
ATOM 3362 N N . LEU A 1 420 ? -18.988 1.050 29.446 1.00 96.25 420 LEU A N 1
ATOM 3363 C CA . LEU A 1 420 ? -19.814 1.354 30.622 1.00 96.25 420 LEU A CA 1
ATOM 3364 C C . LEU A 1 420 ? -19.620 0.345 31.760 1.00 96.25 420 LEU A C 1
ATOM 3366 O O . LEU A 1 420 ? -19.732 0.730 32.924 1.00 96.25 420 LEU A O 1
ATOM 3370 N N . SER A 1 421 ? -19.296 -0.912 31.439 1.00 95.00 421 SER A N 1
ATOM 3371 C CA . SER A 1 421 ? -19.015 -1.962 32.428 1.00 95.00 421 SER A CA 1
ATOM 3372 C C . SER A 1 421 ? -17.776 -1.676 33.288 1.00 95.00 421 SER A C 1
ATOM 3374 O O . SER A 1 421 ? -17.675 -2.191 34.398 1.00 95.00 421 SER A O 1
ATOM 3376 N N . LEU A 1 422 ? -16.876 -0.795 32.828 1.00 93.25 422 LEU A N 1
ATOM 3377 C CA . LEU A 1 422 ? -15.667 -0.394 33.559 1.00 93.25 422 LEU A CA 1
ATOM 3378 C C . LEU A 1 422 ? -15.949 0.555 34.732 1.00 93.25 422 LEU A C 1
ATOM 3380 O O . LEU A 1 422 ? -15.057 0.821 35.534 1.00 93.25 422 LEU A O 1
ATOM 3384 N N . PHE A 1 423 ? -17.173 1.080 34.842 1.00 91.94 423 PHE A N 1
ATOM 3385 C CA . PHE A 1 423 ? -17.534 2.090 35.841 1.00 91.94 423 PHE A CA 1
ATOM 3386 C C . PHE A 1 423 ? -18.681 1.626 36.753 1.00 91.94 423 PHE A C 1
ATOM 3388 O O . PHE A 1 423 ? -19.726 2.282 36.775 1.00 91.94 423 PHE A O 1
ATOM 3395 N N . PRO A 1 424 ? -18.552 0.503 37.481 1.00 89.62 424 PRO A N 1
ATOM 3396 C CA . PRO A 1 424 ? -19.619 0.022 38.351 1.00 89.62 424 PRO A CA 1
ATOM 3397 C C . PRO A 1 424 ? -19.921 0.988 39.502 1.00 89.62 424 PRO A C 1
ATOM 3399 O O . PRO A 1 424 ? -19.078 1.787 39.918 1.00 89.62 424 PRO A O 1
ATOM 3402 N N . ASN A 1 425 ? -21.132 0.878 40.043 1.00 85.75 425 ASN A N 1
ATOM 3403 C CA . ASN A 1 425 ? -21.509 1.549 41.275 1.00 85.75 425 ASN A CA 1
ATOM 3404 C C . ASN A 1 425 ? -20.967 0.748 42.464 1.00 85.75 425 ASN A C 1
ATOM 3406 O O . ASN A 1 425 ? -21.205 -0.455 42.590 1.00 85.75 425 ASN A O 1
ATOM 3410 N N . ILE A 1 426 ? -20.247 1.434 43.348 1.00 77.50 426 ILE A N 1
ATOM 3411 C CA . ILE A 1 426 ? -19.814 0.877 44.628 1.00 77.50 426 ILE A CA 1
ATOM 3412 C C . ILE A 1 426 ? -20.896 1.235 45.644 1.00 77.50 426 ILE A C 1
ATOM 3414 O O . ILE A 1 426 ? -21.193 2.412 45.848 1.00 77.50 426 ILE A O 1
ATOM 3418 N N . SER A 1 427 ? -21.521 0.219 46.239 1.00 69.19 427 SER A N 1
ATOM 3419 C CA . SER A 1 427 ? -22.517 0.420 47.298 1.00 69.19 427 SER A CA 1
ATOM 3420 C C . SER A 1 427 ? -21.933 1.202 48.482 1.00 69.19 427 SER A C 1
ATOM 3422 O O . SER A 1 427 ? -20.737 1.132 48.756 1.00 69.19 427 SER A O 1
ATOM 3424 N N . TYR A 1 428 ? -22.782 1.920 49.226 1.00 59.50 428 TYR A N 1
ATOM 3425 C CA . TYR A 1 428 ? -22.371 2.707 50.399 1.00 59.50 428 TYR A CA 1
ATOM 3426 C C . TYR A 1 428 ? -21.661 1.880 51.489 1.00 59.50 428 TYR A C 1
ATOM 3428 O O . TYR A 1 428 ? -20.900 2.443 52.270 1.00 59.50 428 TYR A O 1
ATOM 3436 N N . SER A 1 429 ? -21.883 0.560 51.539 1.00 60.12 429 SER A N 1
ATOM 3437 C CA . SER A 1 429 ? -21.184 -0.362 52.444 1.00 60.12 429 SER A CA 1
ATOM 3438 C C . SER A 1 429 ? -19.877 -0.929 51.873 1.00 60.12 429 SER A C 1
ATOM 3440 O O . SER A 1 429 ? -19.161 -1.617 52.589 1.00 60.12 429 SER A O 1
ATOM 3442 N N . GLY A 1 430 ? -19.554 -0.682 50.598 1.00 62.25 430 GLY A N 1
ATOM 3443 C CA . GLY A 1 430 ? -18.359 -1.198 49.917 1.00 62.25 430 GLY A CA 1
ATOM 3444 C C . GLY A 1 430 ? -18.375 -2.703 49.612 1.00 62.25 430 GLY A C 1
ATOM 3445 O O . GLY A 1 430 ? -17.492 -3.190 48.913 1.00 62.25 430 GLY A O 1
ATOM 3446 N N . GLU A 1 431 ? -19.376 -3.444 50.092 1.00 62.84 431 GLU A N 1
ATOM 3447 C CA . GLU A 1 431 ? -19.430 -4.913 50.012 1.00 62.84 431 GLU A CA 1
ATOM 3448 C C . GLU A 1 431 ? -19.998 -5.440 48.688 1.00 62.84 431 GLU A C 1
ATOM 3450 O O . GLU A 1 431 ? -19.762 -6.592 48.324 1.00 62.84 431 GLU A O 1
ATOM 3455 N N . ARG A 1 432 ? -20.755 -4.615 47.953 1.00 74.81 432 ARG A N 1
ATOM 3456 C CA . ARG A 1 432 ? -21.342 -4.984 46.656 1.00 74.81 432 ARG A CA 1
ATOM 3457 C C . ARG A 1 432 ? -20.910 -4.028 45.556 1.00 74.81 432 ARG A C 1
ATOM 3459 O O . ARG A 1 432 ? -21.085 -2.812 45.684 1.00 74.81 432 ARG A O 1
ATOM 3466 N N . VAL A 1 433 ? -20.382 -4.612 44.482 1.00 81.69 433 VAL A N 1
ATOM 3467 C CA . VAL A 1 433 ? -20.085 -3.952 43.210 1.00 81.69 433 VAL A CA 1
ATOM 3468 C C . VAL A 1 433 ? -21.204 -4.319 42.247 1.00 81.69 433 VAL A C 1
ATOM 3470 O O . VAL A 1 433 ? -21.371 -5.490 41.908 1.00 81.69 433 VAL A O 1
ATOM 3473 N N . GLU A 1 434 ? -21.984 -3.327 41.836 1.00 86.69 434 GLU A N 1
ATOM 3474 C CA . GLU A 1 434 ? -23.118 -3.524 40.934 1.00 86.69 434 GLU A CA 1
ATOM 3475 C C . GLU A 1 434 ? -22.910 -2.738 39.633 1.00 86.69 434 GLU A C 1
ATOM 3477 O O . GLU A 1 434 ? -22.276 -1.677 39.639 1.00 86.69 434 GLU A O 1
ATOM 3482 N N . PRO A 1 435 ? -23.423 -3.227 38.492 1.00 87.75 435 PRO A N 1
ATOM 3483 C CA . PRO A 1 435 ? -23.355 -2.477 37.244 1.00 87.75 435 PRO A CA 1
ATOM 3484 C C . PRO A 1 435 ? -24.067 -1.129 37.379 1.00 87.75 435 PRO A C 1
ATOM 3486 O O . PRO A 1 435 ? -25.107 -1.028 38.029 1.00 87.75 435 PRO A O 1
ATOM 3489 N N . ASN A 1 436 ? -23.528 -0.088 36.743 1.00 90.06 436 ASN A N 1
ATOM 3490 C CA . ASN A 1 436 ? -24.177 1.222 36.762 1.00 90.06 436 ASN A CA 1
ATOM 3491 C C . ASN A 1 436 ? -25.487 1.234 35.943 1.00 90.06 436 ASN A C 1
ATOM 3493 O O . ASN A 1 436 ? -25.758 0.358 35.114 1.00 90.06 436 ASN A O 1
ATOM 3497 N N . GLU A 1 437 ? -26.312 2.260 36.160 1.00 91.69 437 GLU A N 1
ATOM 3498 C CA . GLU A 1 437 ? -27.608 2.394 35.484 1.00 91.69 437 GLU A CA 1
ATOM 3499 C C . GLU A 1 437 ? -27.478 2.541 33.960 1.00 91.69 437 GLU A C 1
ATOM 3501 O O . GLU A 1 437 ? -28.300 1.993 33.220 1.00 91.69 437 GLU A O 1
ATOM 3506 N N . GLU A 1 438 ? -26.435 3.222 33.473 1.00 93.00 438 GLU A N 1
ATOM 3507 C CA . GLU A 1 438 ? -26.184 3.413 32.037 1.00 93.00 438 GLU A CA 1
ATOM 3508 C C . GLU A 1 438 ? -25.890 2.075 31.327 1.00 93.00 438 GLU A C 1
ATOM 3510 O O . GLU A 1 438 ? -26.387 1.827 30.219 1.00 93.00 438 GLU A O 1
ATOM 3515 N N . TYR A 1 439 ? -25.145 1.177 31.980 1.00 95.19 439 TYR A N 1
ATOM 3516 C CA . TYR A 1 439 ? -24.899 -0.198 31.546 1.00 95.19 439 TYR A CA 1
ATOM 3517 C C . TYR A 1 439 ? -26.213 -0.980 31.501 1.00 95.19 439 TYR A C 1
ATOM 3519 O O . TYR A 1 439 ? -26.559 -1.551 30.464 1.00 95.19 439 TYR A O 1
ATOM 3527 N N . CYS A 1 440 ? -26.991 -0.958 32.589 1.00 94.62 440 CYS A N 1
ATOM 3528 C CA . CYS A 1 440 ? -28.270 -1.666 32.677 1.00 94.62 440 CYS A CA 1
ATOM 3529 C C . CYS A 1 440 ? -29.281 -1.170 31.630 1.00 94.62 440 CYS A C 1
ATOM 3531 O O . CYS A 1 440 ? -29.997 -1.970 31.023 1.00 94.62 440 CYS A O 1
ATOM 3533 N N . SER A 1 441 ? -29.339 0.141 31.376 1.00 95.06 441 SER A N 1
ATOM 3534 C CA . SER A 1 441 ? -30.138 0.710 30.283 1.00 95.06 441 SER A CA 1
ATOM 3535 C C . SER A 1 441 ? -29.659 0.198 28.931 1.00 95.06 441 SER A C 1
ATOM 3537 O O . SER A 1 441 ? -30.455 -0.294 28.132 1.00 95.06 441 SER A O 1
ATOM 3539 N N . SER A 1 442 ? -28.346 0.211 28.701 1.00 95.19 442 SER A N 1
ATOM 3540 C CA . SER A 1 442 ? -27.777 -0.208 27.423 1.00 95.19 442 SER A CA 1
ATOM 3541 C C . SER A 1 442 ? -27.942 -1.689 27.120 1.00 95.19 442 SER A C 1
ATOM 3543 O O . SER A 1 442 ? -28.233 -2.036 25.975 1.00 95.19 442 SER A O 1
ATOM 3545 N N . MET A 1 443 ? -27.850 -2.550 28.131 1.00 96.94 443 MET A N 1
ATOM 3546 C CA . MET A 1 443 ? -28.146 -3.976 28.003 1.00 96.94 443 MET A CA 1
ATOM 3547 C C . MET A 1 443 ? -29.624 -4.244 27.697 1.00 96.94 443 MET A C 1
ATOM 3549 O O . MET A 1 443 ? -29.938 -5.127 26.889 1.00 96.94 443 MET A O 1
ATOM 3553 N N . ARG A 1 444 ? -30.544 -3.476 28.299 1.00 95.81 444 ARG A N 1
ATOM 3554 C CA . ARG A 1 444 ? -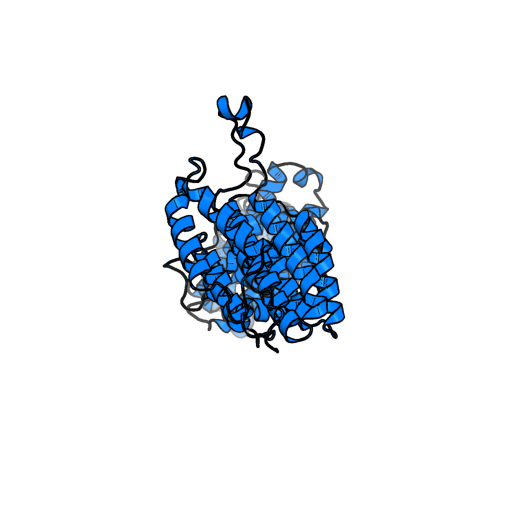31.978 -3.555 27.976 1.00 95.81 444 ARG A CA 1
ATOM 3555 C C . ARG A 1 444 ? -32.239 -3.130 26.537 1.00 95.81 444 ARG A C 1
ATOM 3557 O O . ARG A 1 444 ? -32.903 -3.864 25.813 1.00 95.81 444 ARG A O 1
ATOM 3564 N N . GLU A 1 445 ? -31.678 -2.006 26.101 1.00 94.50 445 GLU A N 1
ATOM 3565 C CA . GLU A 1 445 ? -31.814 -1.522 24.722 1.00 94.50 445 GLU A CA 1
ATOM 3566 C C . GLU A 1 445 ? -31.270 -2.518 23.694 1.00 94.50 445 GLU A C 1
ATOM 3568 O O . GLU A 1 445 ? -31.965 -2.825 22.727 1.00 94.50 445 GLU A O 1
ATOM 3573 N N . LEU A 1 446 ? -30.093 -3.104 23.940 1.00 95.94 446 LEU A N 1
ATOM 3574 C CA . LEU A 1 446 ? -29.545 -4.168 23.096 1.00 95.94 446 LEU A CA 1
ATOM 3575 C C . LEU A 1 446 ? -30.491 -5.380 23.024 1.00 95.94 446 LEU A C 1
ATOM 3577 O O . LEU A 1 446 ? -30.737 -5.917 21.945 1.00 95.94 446 LEU A O 1
ATOM 3581 N N . SER A 1 447 ? -31.071 -5.783 24.157 1.00 94.88 447 SER A N 1
ATOM 3582 C CA . SER A 1 447 ? -32.021 -6.902 24.216 1.00 94.88 447 SER A CA 1
ATOM 3583 C C . SER A 1 447 ? -33.333 -6.597 23.482 1.00 94.88 447 SER A C 1
ATOM 3585 O O . SER A 1 447 ? -33.903 -7.486 22.850 1.00 94.88 447 SER A O 1
ATOM 3587 N N . MET A 1 448 ? -33.801 -5.343 23.505 1.00 93.50 448 MET A N 1
ATOM 3588 C CA . MET A 1 448 ? -35.004 -4.918 22.776 1.00 93.50 448 MET A CA 1
ATOM 3589 C C . MET A 1 448 ? -34.845 -5.035 21.253 1.00 93.50 448 MET A C 1
ATOM 3591 O O . MET A 1 448 ? -35.843 -5.237 20.558 1.00 93.50 448 MET A O 1
ATOM 3595 N N . LEU A 1 449 ? -33.614 -5.001 20.722 1.00 92.12 449 LEU A N 1
ATOM 3596 C CA . LEU A 1 449 ? -33.370 -5.216 19.289 1.00 92.12 449 LEU A CA 1
ATOM 3597 C C . LEU A 1 449 ? -33.860 -6.596 18.814 1.00 92.12 449 LEU A C 1
ATOM 3599 O O . LEU A 1 449 ? -34.268 -6.729 17.664 1.00 92.12 449 LEU A O 1
ATOM 3603 N N . LEU A 1 450 ? -33.918 -7.606 19.695 1.00 91.50 450 LEU A N 1
ATOM 3604 C CA . LEU A 1 450 ? -34.405 -8.958 19.370 1.00 91.50 450 LEU A CA 1
ATOM 3605 C C . LEU A 1 450 ? -35.897 -9.012 19.002 1.00 91.50 450 LEU A C 1
ATOM 3607 O O . LEU A 1 450 ? -36.328 -9.939 18.300 1.00 91.50 450 LEU A O 1
ATOM 3611 N N . ALA A 1 451 ? -36.680 -8.049 19.496 1.00 91.25 451 ALA A N 1
ATOM 3612 C CA . ALA A 1 451 ? -38.101 -7.897 19.189 1.00 91.25 451 ALA A CA 1
ATOM 3613 C C . ALA A 1 451 ? -38.340 -7.033 17.937 1.00 91.25 451 ALA A C 1
ATOM 3615 O O . ALA A 1 451 ? -39.431 -7.055 17.366 1.00 91.25 451 ALA A O 1
ATOM 3616 N N . ASN A 1 452 ? -37.329 -6.286 17.486 1.00 89.56 452 ASN A N 1
ATOM 3617 C CA . ASN A 1 452 ? -37.448 -5.384 16.352 1.00 89.56 452 ASN A CA 1
ATOM 3618 C C . ASN A 1 452 ? -37.215 -6.128 15.027 1.00 89.56 452 ASN A C 1
ATOM 3620 O O . ASN A 1 452 ? -36.130 -6.646 14.760 1.00 89.56 452 ASN A O 1
ATOM 3624 N N . LYS A 1 453 ? -38.231 -6.123 14.154 1.00 87.75 453 LYS A N 1
ATOM 3625 C CA . LYS A 1 453 ? -38.176 -6.774 12.836 1.00 87.75 453 LYS A CA 1
ATOM 3626 C C . LYS A 1 453 ? -37.070 -6.219 11.925 1.00 87.75 453 LYS A C 1
ATOM 3628 O O . LYS A 1 453 ? -36.638 -6.932 11.026 1.00 87.75 453 LYS A O 1
ATOM 3633 N N . LYS A 1 454 ? -36.589 -4.989 12.157 1.00 85.19 454 LYS A N 1
ATOM 3634 C CA . LYS A 1 454 ? -35.481 -4.402 11.385 1.00 85.19 454 LYS A CA 1
ATOM 3635 C C . LYS A 1 454 ? -34.166 -5.170 11.553 1.00 85.19 454 LYS A C 1
ATOM 3637 O O . LYS A 1 454 ? -33.376 -5.154 10.627 1.00 85.19 454 LYS A O 1
ATOM 3642 N N . PHE A 1 455 ? -33.956 -5.860 12.677 1.00 89.12 455 PHE A N 1
ATOM 3643 C CA . PHE A 1 455 ? -32.703 -6.554 13.009 1.00 89.12 455 PHE A CA 1
ATOM 3644 C C . PHE A 1 455 ? -32.783 -8.075 12.808 1.00 89.12 455 PHE A C 1
ATOM 3646 O O . PHE A 1 455 ? -31.998 -8.822 13.393 1.00 89.12 455 PHE A O 1
ATOM 3653 N N . LEU A 1 456 ? -33.754 -8.565 12.027 1.00 89.62 456 LEU A N 1
ATOM 3654 C CA . LEU A 1 456 ? -33.943 -10.005 11.810 1.00 89.62 456 LEU A CA 1
ATOM 3655 C C . LEU A 1 456 ? -32.706 -10.678 11.200 1.00 89.62 456 LEU A C 1
ATOM 3657 O O . LEU A 1 456 ? -32.386 -11.801 11.580 1.00 89.62 456 LEU A O 1
ATOM 3661 N N . ASP A 1 457 ? -32.000 -9.978 10.314 1.00 90.06 457 ASP A N 1
ATOM 3662 C CA . ASP A 1 457 ? -30.789 -10.434 9.625 1.00 90.06 457 ASP A CA 1
ATOM 3663 C C . ASP A 1 457 ? -29.594 -10.642 10.571 1.00 90.06 457 ASP A C 1
ATOM 3665 O O . ASP A 1 457 ? -28.777 -11.534 10.357 1.00 90.06 457 ASP A O 1
ATOM 3669 N N . VAL A 1 458 ? -29.517 -9.860 11.651 1.00 94.50 458 VAL A N 1
ATOM 3670 C CA . VAL A 1 458 ? -28.440 -9.938 12.655 1.00 94.50 458 VAL A CA 1
ATOM 3671 C C . VAL A 1 458 ? -28.895 -10.522 13.992 1.00 94.50 458 VAL A C 1
ATOM 3673 O O . VAL A 1 458 ? -28.105 -10.597 14.931 1.00 94.50 458 VAL A O 1
ATOM 3676 N N . LYS A 1 459 ? -30.148 -10.977 14.107 1.00 95.56 459 LYS A N 1
ATOM 3677 C CA . LYS A 1 459 ? -30.728 -11.477 15.362 1.00 95.56 459 LYS A CA 1
ATOM 3678 C C . LYS A 1 459 ? -29.890 -12.575 16.042 1.00 95.56 459 LYS A C 1
ATOM 3680 O O . LYS A 1 459 ? -29.693 -12.465 17.253 1.00 95.56 459 LYS A O 1
ATOM 3685 N N . PRO A 1 460 ? -29.348 -13.589 15.334 1.00 97.00 460 PRO A N 1
ATOM 3686 C CA . PRO A 1 460 ? -28.475 -14.586 15.960 1.00 97.00 460 PRO A CA 1
ATOM 3687 C C . PRO A 1 460 ? -27.210 -13.970 16.573 1.00 97.00 460 PRO A C 1
ATOM 3689 O O . PRO A 1 460 ? -26.787 -14.385 17.650 1.00 97.00 460 PRO A O 1
ATOM 3692 N N . LEU A 1 461 ? -26.643 -12.947 15.923 1.00 97.31 461 LEU A N 1
ATOM 3693 C CA . LEU A 1 461 ? -25.471 -12.222 16.418 1.00 97.31 461 LEU A CA 1
ATOM 3694 C C . LEU A 1 461 ? -25.824 -11.397 17.660 1.00 97.31 461 LEU A C 1
ATOM 3696 O O . LEU A 1 461 ? -25.073 -11.399 18.627 1.00 97.31 461 LEU A O 1
ATOM 3700 N N . VAL A 1 462 ? -26.999 -10.756 17.690 1.00 97.38 462 VAL A N 1
ATOM 3701 C CA . VAL A 1 462 ? -27.484 -10.032 18.881 1.00 97.38 462 VAL A CA 1
ATOM 3702 C C . VAL A 1 462 ? -27.614 -10.979 20.079 1.00 97.38 462 VAL A C 1
ATOM 3704 O O . VAL A 1 462 ? -27.169 -10.637 21.171 1.00 97.38 462 VAL A O 1
ATOM 3707 N N . VAL A 1 463 ? -28.173 -12.183 19.890 1.00 97.62 463 VAL A N 1
ATOM 3708 C CA . VAL A 1 463 ? -28.288 -13.189 20.966 1.00 97.62 463 VAL A CA 1
ATOM 3709 C C . VAL A 1 463 ? -26.910 -13.570 21.508 1.00 97.62 463 VAL A C 1
ATOM 3711 O O . VAL A 1 463 ? -26.702 -13.557 22.721 1.00 97.62 463 VAL A O 1
ATOM 3714 N N . GLN A 1 464 ? -25.960 -13.872 20.621 1.00 97.81 464 GLN A N 1
ATOM 3715 C CA . GLN A 1 464 ? -24.596 -14.219 21.022 1.00 97.81 464 GLN A CA 1
ATOM 3716 C C . GLN A 1 464 ? -23.905 -13.060 21.751 1.00 97.81 464 GLN A C 1
ATOM 3718 O O . GLN A 1 464 ? -23.326 -13.275 22.813 1.00 97.81 464 GLN A O 1
ATOM 3723 N N . ALA A 1 465 ? -24.024 -11.830 21.246 1.00 97.94 465 ALA A N 1
ATOM 3724 C CA . ALA A 1 465 ? -23.452 -10.645 21.878 1.00 97.94 465 ALA A CA 1
ATOM 3725 C C . ALA A 1 465 ? -24.030 -10.395 23.281 1.00 97.94 465 ALA A C 1
ATOM 3727 O O . ALA A 1 465 ? -23.280 -10.128 24.217 1.00 97.94 465 ALA A O 1
ATOM 3728 N N . VAL A 1 466 ? -25.351 -10.536 23.457 1.00 97.81 466 VAL A N 1
ATOM 3729 C CA . VAL A 1 466 ? -26.006 -10.412 24.771 1.00 97.81 466 VAL A CA 1
ATOM 3730 C C . VAL A 1 466 ? -25.481 -11.460 25.750 1.00 97.81 466 VAL A C 1
ATOM 3732 O O . VAL A 1 466 ? -25.220 -11.123 26.904 1.00 97.81 466 VAL A O 1
ATOM 3735 N N . ASN A 1 467 ? -25.308 -12.710 25.313 1.00 97.62 467 ASN A N 1
ATOM 3736 C CA . ASN A 1 467 ? -24.766 -13.766 26.170 1.00 97.62 467 ASN A CA 1
ATOM 3737 C C . ASN A 1 467 ? -23.323 -13.456 26.588 1.00 97.62 467 ASN A C 1
ATOM 3739 O O . ASN A 1 467 ? -23.028 -13.464 27.780 1.00 97.62 467 ASN A O 1
ATOM 3743 N N . ILE A 1 468 ? -22.470 -13.068 25.633 1.00 97.81 468 ILE A N 1
ATOM 3744 C CA . ILE A 1 468 ? -21.078 -12.666 25.891 1.00 97.81 468 ILE A CA 1
ATOM 3745 C C . ILE A 1 468 ? -21.012 -11.534 26.929 1.00 97.81 468 ILE A C 1
ATOM 3747 O O . ILE A 1 468 ? -20.221 -11.601 27.868 1.00 97.81 468 ILE A O 1
ATOM 3751 N N . LEU A 1 469 ? -21.848 -10.502 26.786 1.00 97.38 469 LEU A N 1
ATOM 3752 C CA . LEU A 1 469 ? -21.859 -9.345 27.688 1.00 97.38 469 LEU A CA 1
ATOM 3753 C C . LEU A 1 469 ? -22.422 -9.669 29.080 1.00 97.38 469 LEU A C 1
ATOM 3755 O O . LEU A 1 469 ? -21.974 -9.081 30.060 1.00 97.38 469 LEU A O 1
ATOM 3759 N N . LYS A 1 470 ? -23.372 -10.609 29.192 1.00 95.62 470 LYS A N 1
ATOM 3760 C CA . LYS A 1 470 ? -23.886 -11.088 30.489 1.00 95.62 470 LYS A CA 1
ATOM 3761 C C . LYS A 1 470 ? -22.852 -11.921 31.240 1.00 95.62 470 LYS A C 1
ATOM 3763 O O . LYS A 1 470 ? -22.680 -11.731 32.441 1.00 95.62 470 LYS A O 1
ATOM 3768 N N . GLU A 1 471 ? -22.143 -12.801 30.536 1.00 95.19 471 GLU A N 1
ATOM 3769 C CA . GLU A 1 471 ? -21.022 -13.572 31.092 1.00 95.19 471 GLU A CA 1
ATOM 3770 C C . GLU A 1 471 ? -19.896 -12.656 31.600 1.00 95.19 471 GLU A C 1
ATOM 3772 O O . GLU A 1 471 ? -19.205 -12.998 32.554 1.00 95.19 471 GLU A O 1
ATOM 3777 N N . ASN A 1 472 ? -19.750 -11.466 31.005 1.00 94.31 472 ASN A N 1
ATOM 3778 C CA . ASN A 1 472 ? -18.699 -10.495 31.308 1.00 94.31 472 ASN A CA 1
ATOM 3779 C C . ASN A 1 472 ? -19.285 -9.173 31.824 1.00 94.31 472 ASN A C 1
ATOM 3781 O O . ASN A 1 472 ? -18.966 -8.102 31.316 1.00 94.31 472 ASN A O 1
ATOM 3785 N N . THR A 1 473 ? -20.170 -9.246 32.822 1.00 92.50 473 THR A N 1
ATOM 3786 C CA . THR A 1 473 ? -20.872 -8.062 33.355 1.00 92.50 473 THR A CA 1
ATOM 3787 C C . THR A 1 473 ? -19.915 -7.047 34.002 1.00 92.50 473 THR A C 1
ATOM 3789 O O . THR A 1 473 ? -20.123 -5.842 33.885 1.00 92.50 473 THR A O 1
ATOM 3792 N N . LEU A 1 474 ? -18.864 -7.533 34.670 1.00 91.94 474 LEU A N 1
ATOM 3793 C CA . LEU A 1 474 ? -17.803 -6.740 35.300 1.00 91.94 474 LEU A CA 1
ATOM 3794 C C . LEU A 1 474 ? -16.448 -7.328 34.874 1.00 91.94 474 LEU A C 1
ATOM 3796 O O . LEU A 1 474 ? -15.834 -8.072 35.645 1.00 91.94 474 LEU A O 1
ATOM 3800 N N . PRO A 1 475 ? -16.018 -7.103 33.620 1.00 92.75 475 PRO A N 1
ATOM 3801 C CA . PRO A 1 475 ? -14.799 -7.709 33.111 1.00 92.75 475 PRO A CA 1
ATOM 3802 C C . PRO A 1 475 ? -13.586 -7.147 33.856 1.00 92.75 475 PRO A C 1
ATOM 3804 O O . PRO A 1 475 ? -13.549 -5.964 34.210 1.00 92.75 475 PRO A O 1
ATOM 3807 N N . LYS A 1 476 ? -12.557 -7.976 34.059 1.00 92.12 476 LYS A N 1
ATOM 3808 C CA . LYS A 1 476 ? -11.257 -7.443 34.471 1.00 92.12 476 LYS A CA 1
ATOM 3809 C C . LYS A 1 476 ? -10.727 -6.578 33.342 1.00 92.12 476 LYS A C 1
ATOM 3811 O O . LYS A 1 476 ? -10.839 -6.935 32.172 1.00 92.12 476 LYS A O 1
ATOM 3816 N N . ILE A 1 477 ? -10.108 -5.460 33.693 1.00 92.00 477 ILE A N 1
ATOM 3817 C CA . ILE A 1 477 ? -9.631 -4.494 32.704 1.00 92.00 477 ILE A CA 1
ATOM 3818 C C . ILE A 1 477 ? -8.608 -5.085 31.722 1.00 92.00 477 ILE A C 1
ATOM 3820 O O . ILE A 1 477 ? -8.591 -4.697 30.559 1.00 92.00 477 ILE A O 1
ATOM 3824 N N . GLN A 1 478 ? -7.811 -6.065 32.160 1.00 91.25 478 GLN A N 1
ATOM 3825 C CA . GLN A 1 478 ? -6.864 -6.785 31.304 1.00 91.25 478 GLN A CA 1
ATOM 3826 C C . GLN A 1 478 ? -7.563 -7.623 30.220 1.00 91.25 478 GLN A C 1
ATOM 3828 O O . GLN A 1 478 ? -7.024 -7.779 29.129 1.00 91.25 478 GLN A O 1
ATOM 3833 N N . ASP A 1 479 ? -8.781 -8.102 30.484 1.00 93.38 479 ASP A N 1
ATOM 3834 C CA . ASP A 1 479 ? -9.530 -8.981 29.579 1.00 93.38 479 ASP A CA 1
ATOM 3835 C C . ASP A 1 479 ? -10.363 -8.190 28.549 1.00 93.38 479 ASP A C 1
ATOM 3837 O O . ASP A 1 479 ? -10.907 -8.759 27.598 1.00 93.38 479 ASP A O 1
ATOM 3841 N N . VAL A 1 480 ? -10.464 -6.863 28.708 1.00 94.94 480 VAL A N 1
ATOM 3842 C CA . VAL A 1 480 ? -11.325 -5.998 27.884 1.00 94.94 480 VAL A CA 1
ATOM 3843 C C . VAL A 1 480 ? -10.927 -6.037 26.412 1.00 94.94 480 VAL A C 1
ATOM 3845 O O . VAL A 1 480 ? -11.805 -6.147 25.558 1.00 94.94 480 VAL A O 1
ATOM 3848 N N . SER A 1 481 ? -9.631 -6.000 26.094 1.00 93.25 481 SER A N 1
ATOM 3849 C CA . SER A 1 481 ? -9.155 -6.067 24.705 1.00 93.25 481 SER A CA 1
ATOM 3850 C C . SER A 1 481 ? -9.610 -7.360 24.015 1.00 93.25 481 SER A C 1
ATOM 3852 O O . SER A 1 481 ? -10.111 -7.322 22.890 1.00 93.25 481 SER A O 1
ATOM 3854 N N . HIS A 1 482 ? -9.536 -8.502 24.708 1.00 93.62 482 HIS A N 1
ATOM 3855 C CA . HIS A 1 482 ? -10.014 -9.784 24.183 1.00 93.62 482 HIS A CA 1
ATOM 3856 C C . HIS A 1 482 ? -11.538 -9.819 24.039 1.00 93.62 482 HIS A C 1
ATOM 3858 O O . HIS A 1 482 ? -12.046 -10.329 23.038 1.00 93.62 482 HIS A O 1
ATOM 3864 N N . LEU A 1 483 ? -12.275 -9.248 24.997 1.00 96.56 483 LEU A N 1
ATOM 3865 C CA . LEU A 1 483 ? -13.732 -9.120 24.921 1.00 96.56 483 LEU A CA 1
ATOM 3866 C C . LEU A 1 483 ? -14.163 -8.273 23.713 1.00 96.56 483 LEU A C 1
ATOM 3868 O O . LEU A 1 483 ? -15.063 -8.673 22.972 1.00 96.56 483 LEU A O 1
ATOM 3872 N N . VAL A 1 484 ? -13.495 -7.140 23.478 1.00 97.19 484 VAL A N 1
ATOM 3873 C CA . VAL A 1 484 ? -13.722 -6.271 22.314 1.00 97.19 484 VAL A CA 1
ATOM 3874 C C . VAL A 1 484 ? -13.436 -7.024 21.016 1.00 97.19 484 VAL A C 1
ATOM 3876 O O . VAL A 1 484 ? -14.298 -7.048 20.139 1.00 97.19 484 VAL A O 1
ATOM 3879 N N . CYS A 1 485 ? -12.291 -7.705 20.907 1.00 95.50 485 CYS A N 1
ATOM 3880 C CA . CYS A 1 485 ? -11.967 -8.541 19.747 1.00 95.50 485 CYS A CA 1
ATOM 3881 C C . CYS A 1 485 ? -13.030 -9.616 19.496 1.00 95.50 485 CYS A C 1
ATOM 3883 O O . CYS A 1 485 ? -13.507 -9.759 18.373 1.00 95.50 485 CYS A O 1
ATOM 3885 N N . ARG A 1 486 ? -13.455 -10.339 20.541 1.00 95.81 486 ARG A N 1
ATOM 3886 C CA . ARG A 1 486 ? -14.484 -11.386 20.444 1.00 95.81 486 ARG A CA 1
ATOM 3887 C C . ARG A 1 486 ? -15.807 -10.829 19.917 1.00 95.81 486 ARG A C 1
ATOM 3889 O O . ARG A 1 486 ? -16.450 -11.472 19.091 1.00 95.81 486 ARG A O 1
ATOM 3896 N N . LEU A 1 487 ? -16.202 -9.637 20.367 1.00 97.81 487 LEU A N 1
ATOM 3897 C CA . LEU A 1 487 ? -17.400 -8.960 19.876 1.00 97.81 487 LEU A CA 1
ATOM 3898 C C . LEU A 1 487 ? -17.235 -8.494 18.427 1.00 97.81 487 LEU A C 1
ATOM 3900 O O . LEU A 1 487 ? -18.149 -8.698 17.644 1.00 97.81 487 LEU A O 1
ATOM 3904 N N . ILE A 1 488 ? -16.096 -7.919 18.035 1.00 97.31 488 ILE A N 1
ATOM 3905 C CA . ILE A 1 488 ? -15.863 -7.485 16.647 1.00 97.31 488 ILE A CA 1
ATOM 3906 C C . ILE A 1 488 ? -15.905 -8.685 15.686 1.00 97.31 488 ILE A C 1
ATOM 3908 O O . ILE A 1 488 ? -16.621 -8.636 14.681 1.00 97.31 488 ILE A O 1
ATOM 3912 N N . SER A 1 489 ? -15.220 -9.779 16.030 1.00 95.62 489 SER A N 1
ATOM 3913 C CA . SER A 1 489 ? -15.153 -11.009 15.226 1.00 95.62 489 SER A CA 1
ATOM 3914 C C . SER A 1 489 ? -16.503 -11.710 15.056 1.00 95.62 489 SER A C 1
ATOM 3916 O O . SER A 1 489 ? -16.675 -12.505 14.135 1.00 95.62 489 SER A O 1
ATOM 3918 N N . LEU A 1 490 ? -17.484 -11.408 15.912 1.00 96.44 490 LEU A N 1
ATOM 3919 C CA . LEU A 1 490 ? -18.857 -11.886 15.750 1.00 96.44 490 LEU A CA 1
ATOM 3920 C C . LEU A 1 490 ? -19.562 -11.230 14.548 1.00 96.44 490 LEU A C 1
ATOM 3922 O O . LEU A 1 490 ? -20.409 -11.857 13.915 1.00 96.44 490 LEU A O 1
ATOM 3926 N N . PHE A 1 491 ? -19.237 -9.973 14.230 1.00 96.06 491 PHE A N 1
ATOM 3927 C CA . PHE A 1 491 ? -19.913 -9.205 13.174 1.00 96.06 491 PHE A CA 1
ATOM 3928 C C . PHE A 1 491 ? -19.113 -9.136 11.871 1.00 96.06 491 PHE A C 1
ATOM 3930 O O . PHE A 1 491 ? -19.716 -9.118 10.788 1.00 96.06 491 PHE A O 1
ATOM 3937 N N . TYR A 1 492 ? -17.783 -9.118 11.967 1.00 95.06 492 TYR A N 1
ATOM 3938 C CA . TYR A 1 492 ? -16.880 -8.972 10.830 1.00 95.06 492 TYR A CA 1
ATOM 3939 C C . TYR A 1 492 ? -15.841 -10.088 10.806 1.00 95.06 492 TYR A C 1
ATOM 3941 O O . TYR A 1 492 ? -15.208 -10.394 11.810 1.00 95.06 492 TYR A O 1
ATOM 3949 N N . CYS A 1 493 ? -15.648 -10.665 9.623 1.00 87.56 493 CYS A N 1
ATOM 3950 C CA . CYS A 1 493 ? -14.634 -11.674 9.364 1.00 87.56 493 CYS A CA 1
ATOM 3951 C C . CYS A 1 493 ? -13.660 -11.094 8.338 1.00 87.56 493 CYS A C 1
ATOM 3953 O O . CYS A 1 493 ? -13.905 -11.151 7.134 1.00 87.56 493 CYS A O 1
ATOM 3955 N N . SER A 1 494 ? -12.597 -10.471 8.840 1.00 88.19 494 SER A N 1
ATOM 3956 C CA . SER A 1 494 ? -11.541 -9.874 8.027 1.00 88.19 494 SER A CA 1
ATOM 3957 C C . SER A 1 494 ? -10.191 -10.353 8.534 1.00 88.19 494 SER A C 1
ATOM 3959 O O . SER A 1 494 ? -9.971 -10.410 9.741 1.00 88.19 494 SER A O 1
ATOM 3961 N N . SER A 1 495 ? -9.272 -10.649 7.619 1.00 88.56 495 SER A N 1
ATOM 3962 C CA . SER A 1 495 ? -7.913 -11.117 7.924 1.00 88.56 495 SER A CA 1
ATOM 3963 C C . SER A 1 495 ? -7.162 -10.183 8.871 1.00 88.56 495 SER A C 1
ATOM 3965 O O . SER A 1 495 ? -6.527 -10.647 9.805 1.00 88.56 495 SER A O 1
ATOM 3967 N N . PHE A 1 496 ? -7.296 -8.863 8.713 1.00 92.69 496 PHE A N 1
ATOM 3968 C CA . PHE A 1 496 ? -6.630 -7.918 9.610 1.00 92.69 496 PHE A CA 1
ATOM 3969 C C . PHE A 1 496 ? -7.069 -8.050 11.070 1.00 92.69 496 PHE A C 1
ATOM 3971 O O . PHE A 1 496 ? -6.304 -7.646 11.930 1.00 92.69 496 PHE A O 1
ATOM 3978 N N . LEU A 1 497 ? -8.257 -8.591 11.374 1.00 93.06 497 LEU A N 1
ATOM 3979 C CA . LEU A 1 497 ? -8.756 -8.726 12.749 1.00 93.06 497 LEU A CA 1
ATOM 3980 C C . LEU A 1 497 ? -8.072 -9.855 13.528 1.00 93.06 497 LEU A C 1
ATOM 3982 O O . LEU A 1 497 ? -8.106 -9.838 14.756 1.00 93.06 497 LEU A O 1
ATOM 3986 N N . THR A 1 498 ? -7.445 -10.823 12.851 1.00 90.50 498 THR A N 1
ATOM 3987 C CA . THR A 1 498 ? -6.886 -12.012 13.515 1.00 90.50 498 THR A CA 1
ATOM 3988 C C . THR A 1 498 ? -5.678 -11.683 14.385 1.00 90.50 498 THR A C 1
ATOM 3990 O O . THR A 1 498 ? -5.518 -12.283 15.441 1.00 90.50 498 THR A O 1
ATOM 3993 N N . SER A 1 499 ? -4.863 -10.711 13.971 1.00 92.88 499 SER A N 1
ATOM 3994 C CA . SER A 1 499 ? -3.649 -10.283 14.680 1.00 92.88 499 SER A CA 1
ATOM 3995 C C . SER A 1 499 ? -3.828 -8.970 15.448 1.00 92.88 499 SER A C 1
ATOM 3997 O O . SER A 1 499 ? -2.865 -8.425 15.970 1.00 92.88 499 SER A O 1
ATOM 3999 N N . VAL A 1 500 ? -5.032 -8.383 15.470 1.00 93.31 500 VAL A N 1
ATOM 4000 C CA . VAL A 1 500 ? -5.306 -7.156 16.244 1.00 93.31 500 VAL A CA 1
ATOM 4001 C C . VAL A 1 500 ? -5.034 -7.319 17.745 1.00 93.31 500 VAL A C 1
ATOM 4003 O O . VAL A 1 500 ? -4.476 -6.383 18.319 1.00 93.31 500 VAL A O 1
ATOM 4006 N N . PRO A 1 501 ? -5.384 -8.452 18.398 1.00 92.06 501 PRO A N 1
ATOM 4007 C CA . PRO A 1 501 ? -5.123 -8.623 19.825 1.00 92.06 501 PRO A CA 1
ATOM 4008 C C . PRO A 1 501 ? -3.669 -8.328 20.213 1.00 92.06 501 PRO A C 1
ATOM 4010 O O . PRO A 1 501 ? -3.458 -7.644 21.205 1.00 92.06 501 PRO A O 1
ATOM 4013 N N . GLU A 1 502 ? -2.705 -8.728 19.375 1.00 91.88 502 GLU A N 1
ATOM 4014 C CA . GLU A 1 502 ? -1.258 -8.554 19.586 1.00 91.88 502 GLU A CA 1
ATOM 4015 C C . GLU A 1 502 ? -0.848 -7.096 19.859 1.00 91.88 502 GLU A C 1
ATOM 4017 O O . GLU A 1 502 ? 0.124 -6.837 20.561 1.00 91.88 502 GLU A O 1
ATOM 4022 N N . VAL A 1 503 ? -1.582 -6.124 19.304 1.00 93.62 503 VAL A N 1
ATOM 4023 C CA . VAL A 1 503 ? -1.293 -4.688 19.474 1.00 93.62 503 VAL A CA 1
ATOM 4024 C C . VAL A 1 503 ? -2.219 -3.991 20.475 1.00 93.62 503 VAL A C 1
ATOM 4026 O O . VAL A 1 503 ? -2.087 -2.791 20.723 1.00 93.62 503 VAL A O 1
ATOM 4029 N N . TRP A 1 504 ? -3.160 -4.727 21.073 1.00 94.44 504 TRP A N 1
ATOM 4030 C CA . TRP A 1 504 ? -4.088 -4.245 22.105 1.00 94.44 504 TRP A CA 1
ATOM 4031 C C . TRP A 1 504 ? -3.785 -4.791 23.504 1.00 94.44 504 TRP A C 1
ATOM 4033 O O . TRP A 1 504 ? -4.461 -4.408 24.466 1.00 94.44 504 TRP A O 1
ATOM 4043 N N . GLU A 1 505 ? -2.783 -5.659 23.633 1.00 90.38 505 GLU A N 1
ATOM 4044 C CA . GLU A 1 505 ? -2.297 -6.171 24.914 1.00 90.38 505 GLU A CA 1
ATOM 4045 C C . GLU A 1 505 ? -1.768 -5.048 25.813 1.00 90.38 505 GLU A C 1
ATOM 4047 O O . GLU A 1 505 ? -1.295 -4.006 25.344 1.00 90.38 505 GLU A O 1
ATOM 4052 N N . MET A 1 506 ? -1.880 -5.233 27.132 1.00 86.94 506 MET A N 1
ATOM 4053 C CA . MET A 1 506 ? -1.575 -4.192 28.123 1.00 86.94 506 MET A CA 1
ATOM 4054 C C . MET A 1 506 ? -0.098 -3.780 28.116 1.00 86.94 506 MET A C 1
ATOM 4056 O O . MET A 1 506 ? 0.211 -2.603 28.305 1.00 86.94 506 MET A O 1
ATOM 4060 N N . ASP A 1 507 ? 0.781 -4.733 27.842 1.00 85.19 507 ASP A N 1
ATOM 4061 C CA . ASP A 1 507 ? 2.236 -4.628 27.741 1.00 85.19 507 ASP A CA 1
ATOM 4062 C C . ASP A 1 507 ? 2.734 -4.403 26.306 1.00 85.19 507 ASP A C 1
ATOM 4064 O O . ASP A 1 507 ? 3.942 -4.358 26.083 1.00 85.19 507 ASP A O 1
ATOM 4068 N N . PHE A 1 508 ? 1.832 -4.209 25.334 1.00 88.56 508 PHE A N 1
ATOM 4069 C CA . PHE A 1 508 ? 2.238 -3.882 23.969 1.00 88.56 508 PHE A CA 1
ATOM 4070 C C . PHE A 1 508 ? 3.125 -2.629 23.934 1.00 88.56 508 PHE A C 1
ATOM 4072 O O . PHE A 1 508 ? 2.740 -1.564 24.439 1.00 88.56 508 PHE A O 1
ATOM 4079 N N . HIS A 1 509 ? 4.249 -2.785 23.238 1.00 86.56 509 HIS A N 1
ATOM 4080 C CA . HIS A 1 509 ? 5.217 -1.760 22.883 1.00 86.56 509 HIS A CA 1
ATOM 4081 C C . HIS A 1 509 ? 5.520 -1.835 21.390 1.00 86.56 509 HIS A C 1
ATOM 4083 O O . HIS A 1 509 ? 5.603 -2.927 20.819 1.00 86.56 509 HIS A O 1
ATOM 4089 N N . ILE A 1 510 ? 5.726 -0.686 20.750 1.00 85.75 510 ILE A N 1
ATOM 4090 C CA . ILE A 1 510 ? 6.179 -0.639 19.365 1.00 85.75 510 ILE A CA 1
ATOM 4091 C C . ILE A 1 510 ? 7.559 -1.286 19.296 1.00 85.75 510 ILE A C 1
ATOM 4093 O O . ILE A 1 510 ? 8.471 -0.861 20.014 1.00 85.75 510 ILE A O 1
ATOM 4097 N N . PRO A 1 511 ? 7.737 -2.281 18.413 1.00 80.75 511 PRO A N 1
ATOM 4098 C CA . PRO A 1 511 ? 9.019 -2.939 18.250 1.00 80.75 511 PRO A CA 1
ATOM 4099 C C . PRO A 1 511 ? 10.143 -1.930 17.982 1.00 80.75 511 PRO A C 1
ATOM 4101 O O . PRO A 1 511 ? 10.023 -1.055 17.118 1.00 80.75 511 PRO A O 1
ATOM 4104 N N . SER A 1 512 ? 11.239 -2.049 18.732 1.00 70.44 512 SER A N 1
ATOM 4105 C CA . SER A 1 512 ? 12.480 -1.331 18.442 1.00 70.44 512 SER A CA 1
ATOM 4106 C C . SER A 1 512 ? 13.124 -1.873 17.160 1.00 70.44 512 SER A C 1
ATOM 4108 O O . SER A 1 512 ? 12.946 -3.049 16.844 1.00 70.44 512 SER A O 1
ATOM 4110 N N . ALA A 1 513 ? 13.851 -1.008 16.439 1.00 55.50 513 ALA A N 1
ATOM 4111 C CA . ALA A 1 513 ? 14.647 -1.392 15.265 1.00 55.50 513 ALA A CA 1
ATOM 4112 C C . ALA A 1 513 ? 15.750 -2.384 15.641 1.00 55.50 513 ALA A C 1
ATOM 4114 O O . ALA A 1 513 ? 16.338 -2.186 16.733 1.00 55.50 513 ALA A O 1
#

InterPro domains:
  IPR051436 Autophagy-related EPG5 [PTHR31139] (2-487)
  IPR059021 Epg5-like, C-terminal TPR repeats [PF26106] (252-500)